Protein AF-A0A3M7KMF8-F1 (afdb_monomer)

Radius of gyration: 26.91 Å; Cα contacts (8 Å, |Δi|>4): 1068; chains: 1; bounding box: 52×33×82 Å

pLDDT: mean 89.06, std 11.91, range [43.44, 98.88]

Foldseek 3Di:
DAELALVCQLVQCDAPVVDADPDAQQNYQELHRNCQNNCNHAAAPQPYACQNHAYLASNCQLVQQYQRVVDANQYACQNHAEQASNCQLNQNHAAQPQNYACQNHADLHSNNANNAAYANNVEANQYEHNNYAEQALNQHNYQHAHHPCNYACQNHAYQDLNQQLYLYAAANLNYACLNYQEQALNCQNNANHQNVVDANLYQCQNNPHCQHLDRNQANYEHEQVNLLSNLLSHLVHLHAAAHEHEPHQYAHEDPSSVVSVCQQCDPPDDSRRNYHYHYNYHDPDHPDPPDQDCPDDPFWDWDDFQDEFKIKIAGPFFWAKKWKADPVRDTPDIDGDDDRDRMDMDTPNVPDFDKMWMWTDGPVGIHIDIGTYD

Nearest PDB structures (foldseek):
  3sd2-assembly1_A-2  TM=7.375E-01  e=8.855E-03  Bacteroides thetaiotaomicron
  7zv9-assembly3_F  TM=4.260E-01  e=1.583E-01  Homo sapiens
  3hrz-assembly1_A  TM=4.859E-01  e=2.662E-01  Naja kaouthia
  3hs0-assembly1_F  TM=4.729E-01  e=3.885E-01  Naja kaouthia
  3hs0-assembly2_A  TM=5.249E-01  e=7.183E-01  Naja kaouthia

Solvent-accessible surface area (backbone atoms only — not comparable to full-atom values): 17764 Å² total; per-residue (Å²): 84,56,73,46,54,41,74,36,46,63,34,39,80,45,36,69,91,80,48,83,69,91,61,72,30,74,60,20,38,34,38,32,24,24,33,16,34,8,33,52,24,34,57,52,62,48,85,45,51,32,65,55,20,32,31,40,28,24,22,30,22,36,8,31,49,24,36,36,53,82,46,77,69,72,51,47,32,61,50,21,34,32,38,29,26,21,30,20,40,8,33,48,26,36,60,56,61,46,82,43,43,40,50,51,22,32,34,33,37,27,21,35,19,41,7,48,52,22,26,37,57,80,39,59,46,64,38,52,24,73,44,23,33,33,36,33,22,23,41,15,38,15,52,35,61,49,49,49,64,54,43,41,33,62,55,22,32,32,36,31,23,23,32,21,48,8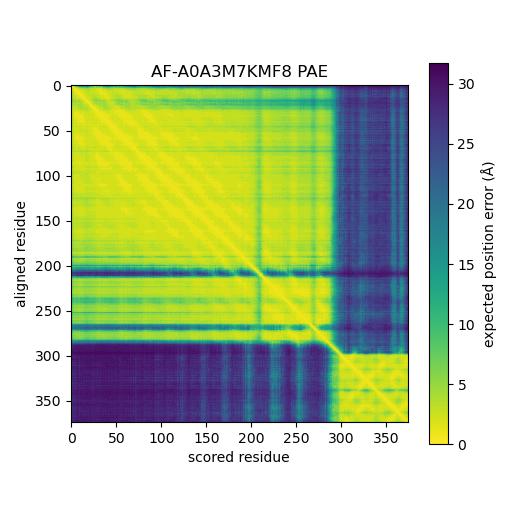,69,38,40,49,55,57,50,83,45,43,41,43,46,22,25,36,45,27,26,20,36,17,50,10,54,74,27,39,35,62,78,44,55,56,62,52,56,61,56,55,33,84,49,56,87,35,30,52,41,18,22,33,73,13,45,37,49,46,69,37,40,20,41,30,35,39,50,46,54,76,45,69,64,70,67,64,42,51,40,27,51,21,57,20,28,33,54,49,73,63,21,53,50,23,50,45,42,37,40,30,77,83,50,93,86,34,27,36,32,48,77,46,51,48,46,73,52,88,67,83,75,76,77,91,53,75,61,66,56,74,70,99,46,68,46,71,38,56,69,69,20,61,45,56,36,39,38,40,37,85,46,39,37,45,34,40,37,30,24,44,88,83,70,48,80,76,48,78,44,76,49,76,81,78,34,38,61,53,77,44,78,41,71,92,55,73,67,43,63,34,38,35,42,39,34,33,85,80,46,45,40,47,46,82,41,39,35,94

Mean predicted aligned error: 11.87 Å

Secondary structure (DSSP, 8-state):
----TTTTTT-TT-SGGG-------TT--B-TTTTTT-TT-----TT---TT--B-TTTTTT-TT-SGGGS------TT--B-TTTTTT-TT-----TT---TT--B-TTTTTT-TT-SGGGS------TT--B-TTTTTTS------TT---TT--B-TTTTTT-------TT---TT--B-TTTTTT-TT-SGGGS------TT-TT---BTTTTTT----HHHHHHHHHHHHTS-PPTT-EEE-TT--B-SHHHHHHHHHHH-SSSTT----EEESS-B-SS----------S-TT-EEESSSBSSEEEEE-SS-EEEEEEE-TTS-EEEEEE--SS-SEEEEE-TTSPSEEEEEEEEETTEEEEEEEEE-

Structure (mmCIF, N/CA/C/O backbone):
data_AF-A0A3M7KMF8-F1
#
_entry.id   AF-A0A3M7KMF8-F1
#
loop_
_atom_site.group_PDB
_atom_site.id
_atom_site.type_symbol
_atom_site.label_atom_id
_atom_site.label_alt_id
_atom_site.label_comp_id
_atom_site.label_asym_id
_atom_site.label_entity_id
_atom_site.label_seq_id
_atom_site.pdbx_PDB_ins_code
_atom_site.Cartn_x
_atom_site.Cartn_y
_atom_site.Cartn_z
_atom_site.occupancy
_atom_site.B_iso_or_equiv
_atom_site.auth_seq_id
_atom_site.auth_comp_id
_atom_site.auth_asym_id
_atom_site.auth_atom_id
_atom_site.pdbx_PDB_model_num
ATOM 1 N N . MET A 1 1 ? -15.998 7.333 32.143 1.00 59.69 1 MET A N 1
ATOM 2 C CA . MET A 1 1 ? -14.588 7.333 32.605 1.00 59.69 1 MET A CA 1
ATOM 3 C C . MET A 1 1 ? -13.781 8.161 31.621 1.00 59.69 1 MET A C 1
ATOM 5 O O . MET A 1 1 ? -14.019 8.006 30.434 1.00 59.69 1 MET A O 1
ATOM 9 N N . THR A 1 2 ? -12.919 9.073 32.075 1.00 67.94 2 THR A N 1
ATOM 10 C CA . THR A 1 2 ? -12.186 9.988 31.173 1.00 67.94 2 THR A CA 1
ATOM 11 C C . THR A 1 2 ? -10.822 9.456 30.737 1.00 67.94 2 THR A C 1
ATOM 13 O O . THR A 1 2 ? -10.328 9.846 29.683 1.00 67.94 2 THR A O 1
ATOM 16 N N . ASN A 1 3 ? -10.232 8.535 31.504 1.00 74.56 3 ASN A N 1
ATOM 17 C CA . ASN A 1 3 ? -8.946 7.924 31.192 1.00 74.56 3 ASN A CA 1
ATOM 18 C C . ASN A 1 3 ? -9.031 6.397 31.347 1.00 74.56 3 ASN A C 1
ATOM 20 O O . ASN A 1 3 ? -9.251 5.902 32.451 1.00 74.56 3 ASN A O 1
ATOM 24 N N . LEU A 1 4 ? -8.888 5.680 30.231 1.00 87.31 4 LEU A N 1
ATOM 25 C CA . LEU A 1 4 ? -8.821 4.215 30.156 1.00 87.31 4 LEU A CA 1
ATOM 26 C C . LEU A 1 4 ? -7.430 3.741 29.695 1.00 87.31 4 LEU A C 1
ATOM 28 O O . LEU A 1 4 ? -7.243 2.595 29.299 1.00 87.31 4 LEU A O 1
ATOM 32 N N . GLN A 1 5 ? -6.429 4.618 29.736 1.00 92.12 5 GLN A N 1
ATOM 33 C CA . GLN A 1 5 ? -5.083 4.309 29.280 1.00 92.12 5 GLN A CA 1
ATOM 34 C C . GLN A 1 5 ? -4.478 3.145 30.072 1.00 92.12 5 GLN A C 1
ATOM 36 O O . GLN A 1 5 ? -4.476 3.149 31.302 1.00 92.12 5 GLN A O 1
ATOM 41 N N . ALA A 1 6 ? -3.926 2.171 29.346 1.00 94.88 6 ALA A N 1
ATOM 42 C CA . ALA A 1 6 ? -3.164 1.041 29.877 1.00 94.88 6 ALA A CA 1
ATOM 43 C C . ALA A 1 6 ? -3.856 0.188 30.964 1.00 94.88 6 ALA A C 1
ATOM 45 O O . ALA A 1 6 ? -3.177 -0.593 31.628 1.00 94.88 6 ALA A O 1
ATOM 46 N N . MET A 1 7 ? -5.180 0.291 31.146 1.00 94.81 7 MET A N 1
ATOM 47 C CA . MET A 1 7 ? -5.888 -0.334 32.275 1.00 94.81 7 MET A CA 1
ATOM 48 C C . MET A 1 7 ? -5.710 -1.862 32.348 1.00 94.81 7 MET A C 1
ATOM 50 O O . MET A 1 7 ? -5.621 -2.401 33.448 1.00 94.81 7 MET A O 1
ATOM 54 N N . PHE A 1 8 ? -5.605 -2.547 31.204 1.00 96.00 8 PHE A N 1
ATOM 55 C CA . PHE A 1 8 ? -5.316 -3.986 31.117 1.00 96.00 8 PHE A CA 1
ATOM 56 C C . PHE A 1 8 ? -4.016 -4.285 30.370 1.00 96.00 8 PHE A C 1
ATOM 58 O O . PHE A 1 8 ? -3.832 -5.377 29.828 1.00 96.00 8 PHE A O 1
ATOM 65 N N . SER A 1 9 ? -3.096 -3.322 30.344 1.00 97.00 9 SER A N 1
ATOM 66 C CA . SER A 1 9 ? -1.794 -3.522 29.723 1.00 97.00 9 SER A CA 1
ATOM 67 C C . SER A 1 9 ? -1.055 -4.683 30.402 1.00 97.00 9 SER A C 1
ATOM 69 O O . SER A 1 9 ? -0.922 -4.724 31.622 1.00 97.00 9 SER A O 1
ATOM 71 N N . GLN A 1 10 ? -0.537 -5.605 29.596 1.00 97.75 10 GLN A N 1
ATOM 72 C CA . GLN A 1 10 ? 0.160 -6.841 29.954 1.00 97.75 10 GLN A CA 1
ATOM 73 C C . GLN A 1 10 ? -0.693 -7.867 30.719 1.00 97.75 10 GLN A C 1
ATOM 75 O O . GLN A 1 10 ? -0.166 -8.858 31.226 1.00 97.75 10 GLN A O 1
ATOM 80 N N . ALA A 1 11 ? -2.016 -7.686 30.779 1.00 97.31 11 ALA A N 1
ATOM 81 C CA . ALA A 1 11 ? -2.924 -8.655 31.380 1.00 97.31 11 ALA A CA 1
ATOM 82 C C . ALA A 1 11 ? -3.200 -9.814 30.401 1.00 97.31 11 ALA A C 1
ATOM 84 O O . ALA A 1 11 ? -4.286 -9.925 29.841 1.00 97.31 11 ALA A O 1
ATOM 85 N N . SER A 1 12 ? -2.210 -10.683 30.180 1.00 96.62 12 SER A N 1
ATOM 86 C CA . SER A 1 12 ? -2.220 -11.708 29.119 1.00 96.62 12 SER A CA 1
ATOM 87 C C . SER A 1 12 ? -3.432 -12.650 29.133 1.00 96.62 12 SER A C 1
ATOM 89 O O . SER A 1 12 ? -3.909 -13.053 28.078 1.00 96.62 12 SER A O 1
ATOM 91 N N . LEU A 1 13 ? -3.978 -12.962 30.312 1.00 96.44 13 LEU A N 1
ATOM 92 C CA . LEU A 1 13 ? -5.163 -13.818 30.472 1.00 96.44 13 LEU A CA 1
ATOM 93 C C . LEU A 1 13 ? -6.492 -13.044 30.486 1.00 96.44 13 LEU A C 1
ATOM 95 O O . LEU A 1 13 ? -7.554 -13.646 30.660 1.00 96.44 13 LEU A O 1
ATOM 99 N N . TYR A 1 14 ? -6.462 -11.716 30.367 1.00 96.31 14 TYR A N 1
ATOM 100 C CA . TYR A 1 14 ? -7.663 -10.900 30.468 1.00 96.31 14 TYR A CA 1
ATOM 101 C C . TYR A 1 14 ? -8.566 -11.089 29.246 1.00 96.31 14 TYR A C 1
ATOM 103 O O . TYR A 1 14 ? -8.189 -10.786 28.120 1.00 96.31 14 TYR A O 1
ATOM 111 N N . ASN A 1 15 ? -9.792 -11.548 29.493 1.00 94.19 15 ASN A N 1
ATOM 112 C CA . ASN A 1 15 ? -10.847 -11.666 28.484 1.00 94.19 15 ASN A CA 1
ATOM 113 C C . ASN A 1 15 ? -12.241 -11.430 29.099 1.00 94.19 15 ASN A C 1
ATOM 115 O O . ASN A 1 15 ? -13.221 -12.049 28.699 1.00 94.19 15 ASN A O 1
ATOM 119 N N . ASN A 1 16 ? -12.308 -10.626 30.170 1.00 92.88 16 ASN A N 1
ATOM 120 C CA . ASN A 1 16 ? -13.523 -10.342 30.950 1.00 92.88 16 ASN A CA 1
ATOM 121 C C . ASN A 1 16 ? -14.350 -11.589 31.359 1.00 92.88 16 ASN A C 1
ATOM 123 O O . ASN A 1 16 ? -15.576 -11.550 31.408 1.00 92.88 16 ASN A O 1
ATOM 127 N N . GLY A 1 17 ? -13.698 -12.736 31.594 1.00 88.94 17 GLY A N 1
ATOM 128 C CA . GLY A 1 17 ? -14.391 -13.998 31.899 1.00 88.94 17 GLY A CA 1
ATOM 129 C C . GLY A 1 17 ? -15.342 -14.484 30.792 1.00 88.94 17 GLY A C 1
ATOM 130 O O . GLY A 1 17 ? -16.285 -15.217 31.085 1.00 88.94 17 GLY A O 1
ATOM 131 N N . GLY A 1 18 ? -15.135 -14.043 29.546 1.00 85.62 18 GLY A N 1
ATOM 132 C CA . GLY A 1 18 ? -16.024 -14.307 28.413 1.00 85.62 18 GLY A CA 1
ATOM 133 C C . GLY A 1 18 ? -17.359 -13.559 28.470 1.00 85.62 18 GLY A C 1
ATOM 134 O O . GLY A 1 18 ? -18.275 -13.909 27.733 1.00 85.62 18 GLY A O 1
ATOM 135 N N . GLN A 1 19 ? -17.504 -12.586 29.375 1.00 88.06 19 GLN A N 1
ATOM 136 C CA . GLN A 1 19 ? -18.713 -11.777 29.504 1.00 88.06 19 GLN A CA 1
ATOM 137 C C . GLN A 1 19 ? -18.596 -10.469 28.704 1.00 88.06 19 GLN A C 1
ATOM 139 O O . GLN A 1 19 ? -17.498 -9.911 28.611 1.00 88.06 19 GLN A O 1
ATOM 144 N N . PRO A 1 20 ? -19.718 -9.904 28.217 1.00 86.38 20 PRO A N 1
ATOM 145 C CA . PRO A 1 20 ? -19.718 -8.619 27.520 1.00 86.38 20 PRO A CA 1
ATOM 146 C C . PRO A 1 20 ? -19.147 -7.461 28.353 1.00 86.38 20 PRO A C 1
ATOM 148 O O . PRO A 1 20 ? -19.370 -7.367 29.566 1.00 86.38 20 PRO A O 1
ATOM 151 N N . LEU A 1 21 ? -18.449 -6.536 27.690 1.00 90.38 21 LEU A N 1
ATOM 152 C CA . LEU A 1 21 ? -17.909 -5.314 28.294 1.00 90.38 21 LEU A CA 1
ATOM 153 C C . LEU A 1 21 ? -18.916 -4.157 28.231 1.00 90.38 21 LEU A C 1
ATOM 155 O O . LEU A 1 21 ? -18.845 -3.284 27.370 1.00 90.38 21 LEU A O 1
ATOM 159 N N . ASN A 1 22 ? -19.830 -4.112 29.199 1.00 86.69 22 ASN A N 1
ATOM 160 C CA . ASN A 1 22 ? -20.852 -3.062 29.295 1.00 86.69 22 ASN A CA 1
ATOM 161 C C . ASN A 1 22 ? -20.308 -1.785 29.957 1.00 86.69 22 ASN A C 1
ATOM 163 O O . ASN A 1 22 ? -20.604 -1.494 31.118 1.00 86.69 22 ASN A O 1
ATOM 167 N N . TRP A 1 23 ? -19.464 -1.040 29.245 1.00 90.31 23 TRP A N 1
ATOM 168 C CA . TRP A 1 23 ? -18.834 0.189 29.739 1.00 90.31 23 TRP A CA 1
ATOM 169 C C . TRP A 1 23 ? -19.411 1.442 29.081 1.00 90.31 23 TRP A C 1
ATOM 171 O O . TRP A 1 23 ? -19.703 1.458 27.891 1.00 90.31 23 TRP A O 1
ATOM 181 N N . THR A 1 24 ? -19.510 2.535 29.844 1.00 89.56 24 THR A N 1
ATOM 182 C CA . THR A 1 24 ? -19.828 3.864 29.298 1.00 89.56 24 THR A CA 1
ATOM 183 C C . THR A 1 24 ? -18.542 4.653 29.044 1.00 89.56 24 THR A C 1
ATOM 185 O O . THR A 1 24 ? -17.877 5.109 29.985 1.00 89.56 24 THR A O 1
ATOM 188 N N . THR A 1 25 ? -18.202 4.836 27.766 1.00 93.69 25 THR A N 1
ATOM 189 C CA . THR A 1 25 ? -16.950 5.469 27.305 1.00 93.69 25 THR A CA 1
ATOM 190 C C . THR A 1 25 ? -17.118 6.898 26.782 1.00 93.69 25 THR A C 1
ATOM 192 O O . THR A 1 25 ? -16.132 7.493 26.374 1.00 93.69 25 THR A O 1
ATOM 195 N N . THR A 1 26 ? -18.310 7.496 26.874 1.00 93.06 26 THR A N 1
ATOM 196 C CA . THR A 1 26 ? -18.643 8.824 26.303 1.00 93.06 26 THR A CA 1
ATOM 197 C C . THR A 1 26 ? -17.679 9.962 26.675 1.00 93.06 26 THR A C 1
ATOM 199 O O . THR A 1 26 ? -17.493 10.906 25.914 1.00 93.06 26 THR A O 1
ATOM 202 N N . GLY A 1 27 ? -17.052 9.893 27.854 1.00 92.19 27 GLY A N 1
ATOM 203 C CA . GLY A 1 27 ? -16.074 10.883 28.320 1.00 92.19 27 GLY A CA 1
ATOM 204 C C . GLY A 1 27 ? -14.607 10.534 28.050 1.00 92.19 27 GLY A C 1
ATOM 205 O O . GLY A 1 27 ? -13.736 11.291 28.474 1.00 92.19 27 GLY A O 1
ATOM 206 N N . ALA A 1 28 ? -14.312 9.385 27.442 1.00 95.12 28 ALA A N 1
ATOM 207 C CA . ALA A 1 28 ? -12.947 8.935 27.213 1.00 95.12 28 ALA A CA 1
ATOM 208 C C . ALA A 1 28 ? -12.310 9.704 26.052 1.00 95.12 28 ALA A C 1
ATOM 210 O O . ALA A 1 28 ? -12.896 9.830 24.981 1.00 95.12 28 ALA A O 1
ATOM 211 N N . THR A 1 29 ? -11.086 10.186 26.262 1.00 95.56 29 THR A N 1
ATOM 212 C CA . THR A 1 29 ? -10.306 10.882 25.225 1.00 95.56 29 THR A CA 1
ATOM 213 C C . THR A 1 29 ? -9.118 10.063 24.724 1.00 95.56 29 THR A C 1
ATOM 215 O O . THR A 1 29 ? -8.531 10.384 23.693 1.00 95.56 29 THR A O 1
ATOM 218 N N . SER A 1 30 ? -8.758 8.982 25.421 1.00 96.50 30 SER A N 1
ATOM 219 C CA . SER A 1 30 ? -7.619 8.128 25.082 1.00 96.50 30 SER A CA 1
ATOM 220 C C . SER A 1 30 ? -7.884 6.670 25.451 1.00 96.50 30 SER A C 1
ATOM 222 O O . SER A 1 30 ? -8.279 6.372 26.582 1.00 96.50 30 SER A O 1
ATOM 224 N N . PHE A 1 31 ? -7.597 5.775 24.504 1.00 97.50 31 PHE A N 1
ATOM 225 C CA . PHE A 1 31 ? -7.532 4.320 24.684 1.00 97.50 31 PHE A CA 1
ATOM 226 C C . PHE A 1 31 ? -6.104 3.781 24.552 1.00 97.50 31 PHE A C 1
ATOM 228 O O . PHE A 1 31 ? -5.903 2.579 24.364 1.00 97.50 31 PHE A O 1
ATOM 235 N N . ASN A 1 32 ? -5.098 4.657 24.660 1.00 97.75 32 ASN A N 1
ATOM 236 C CA . ASN A 1 32 ? -3.700 4.265 24.522 1.00 97.75 32 ASN A CA 1
ATOM 237 C C . ASN A 1 32 ? -3.375 3.038 25.394 1.00 97.75 32 ASN A C 1
ATOM 239 O O . ASN A 1 32 ? -3.618 3.038 26.601 1.00 97.75 32 ASN A O 1
ATOM 243 N N . LYS A 1 33 ? -2.824 1.990 24.773 1.00 98.38 33 LYS A N 1
ATOM 244 C CA . LYS A 1 33 ? -2.398 0.742 25.438 1.00 98.38 33 LYS A CA 1
ATOM 245 C C . LYS A 1 33 ? -3.465 -0.005 26.252 1.00 98.38 33 LYS A C 1
ATOM 247 O O . LYS A 1 33 ? -3.089 -0.890 27.016 1.00 98.38 33 LYS A O 1
ATOM 252 N N . LEU A 1 34 ? -4.758 0.313 26.128 1.00 97.81 34 LEU A N 1
ATOM 253 C CA . LEU A 1 34 ? -5.801 -0.219 27.019 1.00 97.81 34 LEU A CA 1
ATOM 254 C C . LEU A 1 34 ? -5.769 -1.756 27.151 1.00 97.81 34 LEU A C 1
ATOM 256 O O . LEU A 1 34 ? -5.849 -2.254 28.272 1.00 97.81 34 LEU A O 1
ATOM 260 N N . PHE A 1 35 ? -5.555 -2.482 26.051 1.00 98.38 35 PHE A N 1
ATOM 261 C CA . PHE A 1 35 ? -5.429 -3.946 26.002 1.00 98.38 35 PHE A CA 1
ATOM 262 C C . PHE A 1 35 ? -4.068 -4.415 25.466 1.00 98.38 35 PHE A C 1
ATOM 264 O O . PHE A 1 35 ? -3.935 -5.535 24.973 1.00 98.38 35 PHE A O 1
ATOM 271 N N . SER A 1 36 ? -3.036 -3.573 25.547 1.00 98.62 36 SER A N 1
ATOM 272 C CA . SER A 1 36 ? -1.701 -3.945 25.073 1.00 98.62 36 SER A CA 1
ATOM 273 C C . SER A 1 36 ? -1.204 -5.194 25.806 1.00 98.62 36 SER A C 1
ATOM 275 O O . SER A 1 36 ? -1.208 -5.221 27.024 1.00 98.62 36 SER A O 1
ATOM 277 N N . GLY A 1 37 ? -0.777 -6.238 25.104 1.00 98.44 37 GLY A N 1
ATOM 278 C CA . GLY A 1 37 ? -0.276 -7.488 25.677 1.00 98.44 37 GLY A CA 1
ATOM 279 C C . GLY A 1 37 ? -1.353 -8.375 26.309 1.00 98.44 37 GLY A C 1
ATOM 280 O O . GLY A 1 37 ? -1.013 -9.394 26.908 1.00 98.44 37 GLY A O 1
ATOM 281 N N . ALA A 1 38 ? -2.640 -8.028 26.190 1.00 98.19 38 ALA A N 1
ATOM 282 C CA . ALA A 1 38 ? -3.746 -8.877 26.623 1.00 98.19 38 ALA A CA 1
ATOM 283 C C . ALA A 1 38 ? -4.005 -9.977 25.576 1.00 98.19 38 ALA A C 1
ATOM 285 O O . ALA A 1 38 ? -4.965 -9.928 24.813 1.00 98.19 38 ALA A O 1
ATOM 286 N N . THR A 1 39 ? -3.103 -10.958 25.496 1.00 98.31 39 THR A N 1
ATOM 287 C CA . THR A 1 39 ? -3.061 -11.965 24.419 1.00 98.31 39 THR A CA 1
ATOM 288 C C . THR A 1 39 ? -4.340 -12.794 24.277 1.00 98.31 39 THR A C 1
ATOM 290 O O . THR A 1 39 ? -4.658 -13.208 23.163 1.00 98.31 39 THR A O 1
ATOM 293 N N . ALA A 1 40 ? -5.083 -13.017 25.368 1.00 98.00 40 ALA A N 1
ATOM 294 C CA . ALA A 1 40 ? -6.359 -13.737 25.380 1.00 98.00 40 ALA A CA 1
ATOM 295 C C . ALA A 1 40 ? -7.598 -12.860 25.105 1.00 98.00 40 ALA A C 1
ATOM 297 O O . ALA A 1 40 ? -8.709 -13.391 25.048 1.00 98.00 40 ALA A O 1
ATOM 298 N N . PHE A 1 41 ? -7.444 -11.539 24.976 1.00 98.31 41 PHE A N 1
ATOM 299 C CA . PHE A 1 41 ? -8.569 -10.618 24.838 1.00 98.31 41 PHE A CA 1
ATOM 300 C C . PHE A 1 41 ? -9.219 -10.718 23.452 1.00 98.31 41 PHE A C 1
ATOM 302 O O . PHE A 1 41 ? -8.566 -10.470 22.443 1.00 98.31 41 PHE A O 1
ATOM 309 N N . ASN A 1 42 ? -10.515 -11.036 23.404 1.00 97.50 42 ASN A N 1
ATOM 310 C CA . ASN A 1 42 ? -11.320 -11.048 22.179 1.00 97.50 42 ASN A CA 1
ATOM 311 C C . ASN A 1 42 ? -12.802 -10.739 22.467 1.00 97.50 42 ASN A C 1
ATOM 313 O O . ASN A 1 42 ? -13.695 -11.457 22.026 1.00 97.50 42 ASN A O 1
ATOM 317 N N . GLN A 1 43 ? -13.072 -9.732 23.298 1.00 96.75 43 GLN A N 1
ATOM 318 C CA . GLN A 1 43 ? -14.449 -9.323 23.590 1.00 96.75 43 GLN A CA 1
ATOM 319 C C . GLN A 1 43 ? -14.944 -8.282 22.584 1.00 96.75 43 GLN A C 1
ATOM 321 O O . GLN A 1 43 ? -14.151 -7.509 22.045 1.00 96.75 43 GLN A O 1
ATOM 326 N N . ASP A 1 44 ? -16.262 -8.246 22.396 1.00 96.62 44 ASP A N 1
ATOM 327 C CA . ASP A 1 44 ? -16.946 -7.200 21.639 1.00 96.62 44 ASP A CA 1
ATOM 328 C C . ASP A 1 44 ? -16.830 -5.842 22.356 1.00 96.62 44 ASP A C 1
ATOM 330 O O . ASP A 1 44 ? -17.197 -5.696 23.528 1.00 96.62 44 ASP A O 1
ATOM 334 N N . VAL A 1 45 ? -16.300 -4.855 21.636 1.00 96.56 45 VAL A N 1
ATOM 335 C CA . VAL A 1 45 ? -16.152 -3.451 22.043 1.00 96.56 45 VAL A CA 1
ATOM 336 C C . VAL A 1 45 ? -16.848 -2.491 21.067 1.00 96.56 45 VAL A C 1
ATOM 338 O O . VAL A 1 45 ? -16.628 -1.278 21.108 1.00 96.56 45 VAL A O 1
ATOM 341 N N . SER A 1 46 ? -17.719 -3.006 20.195 1.00 94.88 46 SER A N 1
ATOM 342 C CA . SER A 1 46 ? -18.457 -2.220 19.197 1.00 94.88 46 SER A CA 1
ATOM 343 C C . SER A 1 46 ? -19.419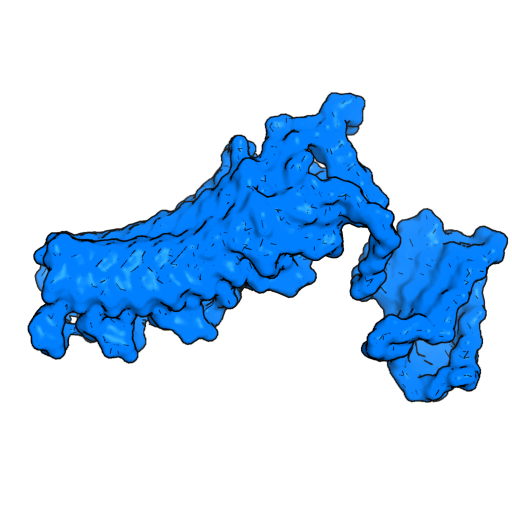 -1.201 19.819 1.00 94.88 46 SER A C 1
ATOM 345 O O . SER A 1 46 ? -19.696 -0.169 19.214 1.00 94.88 46 SER A O 1
ATOM 347 N N . SER A 1 47 ? -19.896 -1.444 21.046 1.00 93.88 47 SER A N 1
ATOM 348 C CA . SER A 1 47 ? -20.839 -0.563 21.750 1.00 93.88 47 SER A CA 1
ATOM 349 C C . SER A 1 47 ? -20.191 0.673 22.384 1.00 93.88 47 SER A C 1
ATOM 351 O O . SER A 1 47 ? -20.877 1.458 23.043 1.00 93.88 47 SER A O 1
ATOM 353 N N . TRP A 1 48 ? -18.870 0.814 22.289 1.00 95.69 48 TRP A N 1
ATOM 354 C CA . TRP A 1 48 ? -18.154 1.924 22.902 1.00 95.69 48 TRP A CA 1
ATOM 355 C C . TRP A 1 48 ? -18.324 3.197 22.079 1.00 95.69 48 TRP A C 1
ATOM 357 O O . TRP A 1 48 ? -18.111 3.215 20.871 1.00 95.69 48 TRP A O 1
ATOM 367 N N . ASP A 1 49 ? -18.655 4.289 22.761 1.00 95.44 49 ASP A N 1
ATOM 368 C CA . ASP A 1 49 ? -18.576 5.622 22.180 1.00 95.44 49 ASP A CA 1
ATOM 369 C C . ASP A 1 49 ? -17.105 6.041 22.070 1.00 95.44 49 ASP A C 1
ATOM 371 O O . ASP A 1 49 ? -16.404 6.151 23.085 1.00 95.44 49 ASP A O 1
ATOM 375 N N . THR A 1 50 ? -16.649 6.243 20.834 1.00 96.69 50 THR A N 1
ATOM 376 C CA . THR A 1 50 ? -15.286 6.654 20.486 1.00 96.69 50 THR A CA 1
ATOM 377 C C . THR A 1 50 ? -15.213 8.077 19.936 1.00 96.69 50 THR A C 1
ATOM 379 O O . THR A 1 50 ? -14.126 8.520 19.573 1.00 96.69 50 THR A O 1
ATOM 382 N N . SER A 1 51 ? -16.324 8.828 19.893 1.00 96.94 51 SER A N 1
ATOM 383 C CA . SER A 1 51 ? -16.393 10.110 19.172 1.00 96.94 51 SER A CA 1
ATOM 384 C C . SER A 1 51 ? -15.450 11.185 19.724 1.00 96.94 51 SER A C 1
ATOM 386 O O . SER A 1 51 ? -15.063 12.102 19.002 1.00 96.94 51 SER A O 1
ATOM 388 N N . ASN A 1 52 ? -15.086 11.082 21.005 1.00 96.25 52 ASN A N 1
ATOM 389 C CA . ASN A 1 52 ? -14.184 12.006 21.700 1.00 96.25 52 ASN A CA 1
ATOM 390 C C . ASN A 1 52 ? -12.751 11.469 21.834 1.00 96.25 52 ASN A C 1
ATOM 392 O O . ASN A 1 52 ? -11.883 12.162 22.371 1.00 96.25 52 ASN A O 1
ATOM 396 N N . VAL A 1 53 ? -12.492 10.239 21.382 1.00 97.69 53 VAL A N 1
ATOM 397 C CA . VAL A 1 53 ? -11.178 9.608 21.502 1.00 97.69 53 VAL A CA 1
ATOM 398 C C . VAL A 1 53 ? -10.251 10.193 20.447 1.00 97.69 53 VAL A C 1
ATOM 400 O O . VAL A 1 53 ? -10.535 10.138 19.256 1.00 97.69 53 VAL A O 1
ATOM 403 N N . THR A 1 54 ? -9.118 10.734 20.889 1.00 97.69 54 THR A N 1
ATOM 404 C CA . THR A 1 54 ? -8.097 11.307 20.003 1.00 97.69 54 THR A CA 1
ATOM 405 C C . THR A 1 54 ? -6.877 10.402 19.852 1.00 97.69 54 THR A C 1
ATOM 407 O O . THR A 1 54 ? -6.134 10.516 18.880 1.00 97.69 54 THR A O 1
ATOM 410 N N . ASN A 1 55 ? -6.669 9.466 20.782 1.00 98.19 55 ASN A N 1
ATOM 411 C CA . ASN A 1 55 ? -5.503 8.587 20.799 1.00 98.19 55 ASN A CA 1
ATOM 412 C C . ASN A 1 55 ? -5.901 7.116 21.001 1.00 98.19 55 ASN A C 1
ATOM 414 O O . ASN A 1 55 ? -6.362 6.736 22.080 1.00 98.19 55 ASN A O 1
ATOM 418 N N . MET A 1 56 ? -5.662 6.290 19.978 1.00 98.38 56 MET A N 1
ATOM 419 C CA . MET A 1 56 ? -5.862 4.833 19.996 1.00 98.38 56 MET A CA 1
ATOM 420 C C . MET A 1 56 ? -4.541 4.052 19.872 1.00 98.38 56 MET A C 1
ATOM 422 O O . MET A 1 56 ? -4.538 2.833 19.702 1.00 98.38 56 MET A O 1
ATOM 426 N N . SER A 1 57 ? -3.397 4.735 19.981 1.00 98.62 57 SER A N 1
ATOM 427 C CA . SER A 1 57 ? -2.087 4.109 19.789 1.00 98.62 57 SER A CA 1
ATOM 428 C C . SER A 1 57 ? -1.858 2.920 20.727 1.00 98.62 57 SER A C 1
ATOM 430 O O . SER A 1 57 ? -2.141 2.968 21.929 1.00 98.62 57 SER A O 1
ATOM 432 N N . SER A 1 58 ? -1.322 1.835 20.168 1.00 98.75 58 SER A N 1
ATOM 433 C CA . SER A 1 58 ? -1.016 0.585 20.875 1.00 98.75 58 SER A CA 1
ATOM 434 C C . SER A 1 58 ? -2.190 -0.066 21.624 1.00 98.75 58 SER A C 1
ATOM 436 O O . SER A 1 58 ? -1.940 -0.906 22.486 1.00 98.75 58 SER A O 1
ATOM 438 N N . MET A 1 59 ? -3.450 0.311 21.357 1.00 98.56 59 MET A N 1
ATOM 439 C CA . MET A 1 59 ? -4.615 -0.172 22.114 1.00 98.56 59 MET A CA 1
ATOM 440 C C . MET A 1 59 ? -4.674 -1.703 22.197 1.00 98.56 59 MET A C 1
ATOM 442 O O . MET A 1 59 ? -4.932 -2.225 23.279 1.00 98.56 59 MET A O 1
ATOM 446 N N . PHE A 1 60 ? -4.357 -2.396 21.102 1.00 98.81 60 PHE A N 1
ATOM 447 C CA . PHE A 1 60 ? -4.339 -3.855 20.973 1.00 98.81 60 PHE A CA 1
ATOM 448 C C . PHE A 1 60 ? -2.950 -4.399 20.618 1.00 98.81 60 PHE A C 1
ATOM 450 O O . PHE A 1 60 ? -2.835 -5.506 20.094 1.00 98.81 60 PHE A O 1
ATOM 457 N N . TRP A 1 61 ? -1.878 -3.652 20.908 1.00 98.75 61 TRP A N 1
ATOM 458 C CA . TRP A 1 61 ? -0.513 -4.117 20.644 1.00 98.75 61 TRP A CA 1
ATOM 459 C C . TRP A 1 61 ? -0.267 -5.462 21.341 1.00 98.75 61 TRP A C 1
ATOM 461 O O . TRP A 1 61 ? -0.298 -5.515 22.565 1.00 98.75 61 TRP A O 1
ATOM 471 N N . GLY A 1 62 ? -0.026 -6.537 20.590 1.00 98.69 62 GLY A N 1
ATOM 472 C CA . GLY A 1 62 ? 0.199 -7.889 21.102 1.00 98.69 62 GLY A CA 1
ATOM 473 C C . GLY A 1 62 ? -1.053 -8.604 21.625 1.00 98.69 62 GLY A C 1
ATOM 474 O O . GLY A 1 62 ? -0.925 -9.657 22.248 1.00 98.69 62 GLY A O 1
ATOM 475 N N . ALA A 1 63 ? -2.260 -8.074 21.402 1.00 98.50 63 ALA A N 1
ATOM 476 C CA . ALA A 1 63 ? -3.513 -8.759 21.727 1.00 98.50 63 ALA A CA 1
ATOM 477 C C . ALA A 1 63 ? -3.807 -9.838 20.668 1.00 98.50 63 ALA A C 1
ATOM 479 O O . ALA A 1 63 ? -4.665 -9.683 19.805 1.00 98.50 63 ALA A O 1
ATOM 480 N N . SER A 1 64 ? -3.037 -10.928 20.698 1.00 98.25 64 SER A N 1
ATOM 481 C CA . SER A 1 64 ? -2.964 -11.922 19.619 1.00 98.25 64 SER A CA 1
ATOM 482 C C . SER A 1 64 ? -4.294 -12.575 19.233 1.00 98.25 64 SER A C 1
ATOM 484 O O . SER A 1 64 ? -4.442 -12.974 18.084 1.00 98.25 64 SER A O 1
ATOM 486 N N . ALA A 1 65 ? -5.242 -12.707 20.167 1.00 98.25 65 ALA A N 1
ATOM 487 C CA . ALA A 1 65 ? -6.561 -13.288 19.906 1.00 98.25 65 ALA A CA 1
ATOM 488 C C . ALA A 1 65 ? -7.614 -12.262 19.449 1.00 98.25 65 ALA A C 1
ATOM 490 O O . ALA A 1 65 ? -8.732 -12.660 19.128 1.00 98.25 65 ALA A O 1
ATOM 491 N N . PHE A 1 66 ? -7.301 -10.963 19.462 1.00 98.56 66 PHE A N 1
ATOM 492 C CA . PHE A 1 66 ? -8.304 -9.923 19.274 1.00 98.56 66 PHE A CA 1
ATOM 493 C C . PHE A 1 66 ? -8.799 -9.857 17.826 1.00 98.56 66 PHE A C 1
ATOM 495 O O . PHE A 1 66 ? -8.042 -9.564 16.907 1.00 98.56 66 PHE A O 1
ATOM 502 N N . ASN A 1 67 ? -10.102 -10.053 17.658 1.00 98.25 67 ASN A N 1
ATOM 503 C CA . ASN A 1 67 ? -10.865 -9.848 16.432 1.00 98.25 67 ASN A CA 1
ATOM 504 C C . ASN A 1 67 ? -12.279 -9.319 16.765 1.00 98.25 67 ASN A C 1
ATOM 506 O O . ASN A 1 67 ? -13.263 -9.694 16.135 1.00 98.25 67 ASN A O 1
ATOM 510 N N . ASN A 1 68 ? -12.381 -8.493 17.815 1.00 97.31 68 ASN A N 1
ATOM 511 C CA . ASN A 1 68 ? -13.624 -7.894 18.318 1.00 97.31 68 ASN A CA 1
ATOM 512 C C . ASN A 1 68 ? -14.767 -8.891 18.620 1.00 97.31 68 ASN A C 1
ATOM 514 O O . ASN A 1 68 ? -15.935 -8.609 18.358 1.00 97.31 68 ASN A O 1
ATOM 518 N N . GLY A 1 69 ? -14.456 -10.086 19.131 1.00 95.62 69 GLY A N 1
ATOM 519 C CA . GLY A 1 69 ? -15.472 -11.118 19.382 1.00 95.62 69 GLY A CA 1
ATOM 520 C C . GLY A 1 69 ? -16.238 -11.526 18.118 1.00 95.62 69 GLY A C 1
ATOM 521 O O . GLY A 1 69 ? -17.415 -11.883 18.196 1.00 95.62 69 GLY A O 1
ATOM 522 N N . ASP A 1 70 ? -15.588 -11.392 16.958 1.00 94.31 70 ASP A N 1
ATOM 523 C CA . ASP A 1 70 ? -16.147 -11.612 15.625 1.00 94.31 70 ASP A CA 1
ATOM 524 C C . ASP A 1 70 ? -17.379 -10.737 15.312 1.00 94.31 70 ASP A C 1
ATOM 526 O O . ASP A 1 70 ? -18.188 -11.069 14.445 1.00 94.31 70 ASP A O 1
ATOM 530 N N . GLN A 1 71 ? -17.526 -9.604 16.011 1.00 95.75 71 GLN A N 1
ATOM 531 C CA . GLN A 1 71 ? -18.512 -8.565 15.712 1.00 95.75 71 GLN A CA 1
ATOM 532 C C . GLN A 1 71 ? -17.886 -7.436 14.877 1.00 95.75 71 GLN A C 1
ATOM 534 O O . GLN A 1 71 ? -16.710 -7.122 15.074 1.00 95.75 71 GLN A O 1
ATOM 539 N N . PRO A 1 72 ? -18.654 -6.752 14.007 1.00 96.69 72 PRO A N 1
ATOM 540 C CA . PRO A 1 72 ? -18.165 -5.585 13.274 1.00 96.69 72 PRO A CA 1
ATOM 541 C C . PRO A 1 72 ? -17.715 -4.439 14.191 1.00 96.69 72 PRO A C 1
ATOM 543 O O . PRO A 1 72 ? -18.389 -4.101 15.168 1.00 96.69 72 PRO A O 1
ATOM 546 N N . LEU A 1 73 ? -16.606 -3.786 13.841 1.00 95.69 73 LEU A N 1
ATOM 547 C CA . LEU A 1 73 ? -16.012 -2.706 14.631 1.00 95.69 73 LEU A CA 1
ATOM 548 C C . LEU A 1 73 ? -16.430 -1.315 14.113 1.00 95.69 73 LEU A C 1
ATOM 550 O O . LEU A 1 73 ? -15.662 -0.600 13.468 1.00 95.69 73 LEU A O 1
ATOM 554 N N . ASN A 1 74 ? -17.671 -0.924 14.418 1.00 91.31 74 ASN A N 1
ATOM 555 C CA . ASN A 1 74 ? -18.308 0.313 13.937 1.00 91.31 74 ASN A CA 1
ATOM 556 C C . ASN A 1 74 ? -17.989 1.543 14.805 1.00 91.31 74 ASN A C 1
ATOM 558 O O . ASN A 1 74 ? -18.878 2.152 15.403 1.00 91.31 74 ASN A O 1
ATOM 562 N N . TRP A 1 75 ? -16.716 1.908 14.902 1.00 97.31 75 TRP A N 1
ATOM 563 C CA . TRP A 1 75 ? -16.292 3.069 15.681 1.00 97.31 75 TRP A CA 1
ATOM 564 C C . TRP A 1 75 ? -16.368 4.381 14.902 1.00 97.31 75 TRP A C 1
ATOM 566 O O . TRP A 1 75 ? -16.134 4.434 13.697 1.00 97.31 75 TRP A O 1
ATOM 576 N N . ASN A 1 76 ? -16.639 5.471 15.624 1.00 97.81 76 ASN A N 1
ATOM 577 C CA . ASN A 1 76 ? -16.436 6.819 15.110 1.00 97.81 76 ASN A CA 1
ATOM 578 C C . ASN A 1 76 ? -14.996 7.259 15.405 1.00 97.81 76 ASN A C 1
ATOM 580 O O . ASN A 1 76 ? -14.665 7.586 16.546 1.00 97.81 76 ASN A O 1
ATOM 584 N N . THR A 1 77 ? -14.151 7.271 14.380 1.00 98.31 77 THR A N 1
ATOM 585 C CA . THR A 1 77 ? -12.726 7.609 14.492 1.00 98.31 77 THR A CA 1
ATOM 586 C C . THR A 1 77 ? -12.390 9.031 14.036 1.00 98.31 77 THR A C 1
ATOM 588 O O . THR A 1 77 ? -11.215 9.381 14.019 1.00 98.31 77 THR A O 1
ATOM 591 N N . SER A 1 78 ? -13.377 9.882 13.720 1.00 98.38 78 SER A N 1
ATOM 592 C CA . SER A 1 78 ? -13.139 11.203 13.100 1.00 98.38 78 SER A CA 1
ATOM 593 C C . SER A 1 78 ? -12.257 12.147 13.930 1.00 98.38 78 SER A C 1
ATOM 595 O O . SER A 1 78 ? -11.629 13.060 13.391 1.00 98.38 78 SER A O 1
ATOM 597 N N . SER A 1 79 ? -12.229 11.945 15.250 1.00 98.31 79 SER A N 1
ATOM 598 C CA . SER A 1 79 ? -11.432 12.728 16.204 1.00 98.31 79 SER A CA 1
ATOM 599 C C . SER A 1 79 ? -10.052 12.124 16.484 1.00 98.31 79 SER A C 1
ATOM 601 O O . SER A 1 79 ? -9.231 12.760 17.148 1.00 98.31 79 SER A O 1
ATOM 603 N N . VAL A 1 80 ? -9.786 10.899 16.018 1.00 98.69 80 VAL A N 1
ATOM 604 C CA . VAL A 1 80 ? -8.530 10.189 16.273 1.00 98.69 80 VAL A CA 1
ATOM 605 C C . VAL A 1 80 ? -7.422 10.820 15.441 1.00 98.69 80 VAL A C 1
ATOM 607 O O . VAL A 1 80 ? -7.555 10.989 14.235 1.00 98.69 80 VAL A O 1
ATOM 610 N N . THR A 1 81 ? -6.306 11.145 16.088 1.00 98.56 81 THR A N 1
ATOM 611 C CA . THR A 1 81 ? -5.114 11.689 15.424 1.00 98.56 81 THR A CA 1
ATOM 612 C C . THR A 1 81 ? -3.938 10.714 15.433 1.00 98.56 81 THR A C 1
ATOM 614 O O . THR A 1 81 ? -3.014 10.859 14.636 1.00 98.56 81 THR A O 1
ATOM 617 N N . ASN A 1 82 ? -3.963 9.694 16.301 1.00 98.69 82 ASN A N 1
ATOM 618 C CA . ASN A 1 82 ? -2.875 8.726 16.444 1.00 98.69 82 ASN A CA 1
ATOM 619 C C . ASN A 1 82 ? -3.392 7.281 16.560 1.00 98.69 82 ASN A C 1
ATOM 621 O O . ASN A 1 82 ? -4.051 6.933 17.548 1.00 98.69 82 ASN A O 1
ATOM 625 N N . MET A 1 83 ? -3.030 6.446 15.579 1.00 98.75 83 MET A N 1
ATOM 626 C CA . MET A 1 83 ? -3.315 5.004 15.519 1.00 98.75 83 MET A CA 1
ATOM 627 C C . MET A 1 83 ? -2.033 4.145 15.512 1.00 98.75 83 MET A C 1
ATOM 629 O O . MET A 1 83 ? -2.080 2.939 15.262 1.00 98.75 83 MET A O 1
ATOM 633 N N . GLY A 1 84 ? -0.876 4.734 15.832 1.00 98.69 84 GLY A N 1
ATOM 634 C CA . GLY A 1 84 ? 0.411 4.044 15.788 1.00 98.69 84 GLY A CA 1
ATOM 635 C C . GLY A 1 84 ? 0.439 2.785 16.664 1.00 98.69 84 GLY A C 1
ATOM 636 O O . GLY A 1 84 ? 0.049 2.805 17.836 1.00 98.69 84 GLY A O 1
ATOM 637 N N . ASN A 1 85 ? 0.942 1.684 16.112 1.00 98.75 85 ASN A N 1
ATOM 638 C CA . ASN A 1 85 ? 1.058 0.362 16.732 1.00 98.75 85 ASN A CA 1
ATOM 639 C C . ASN A 1 85 ? -0.271 -0.242 17.222 1.00 98.75 85 ASN A C 1
ATOM 641 O O . ASN A 1 85 ? -0.239 -1.163 18.038 1.00 98.75 85 ASN A O 1
ATOM 645 N N . MET A 1 86 ? -1.434 0.292 16.825 1.00 98.81 86 MET A N 1
ATOM 646 C CA . MET A 1 86 ? -2.728 -0.078 17.416 1.00 98.81 86 MET A CA 1
ATOM 647 C C . MET A 1 86 ? -2.981 -1.588 17.409 1.00 98.81 86 MET A C 1
ATOM 649 O O . MET A 1 86 ? -3.436 -2.105 18.425 1.00 98.81 86 MET A O 1
ATOM 653 N N . PHE A 1 87 ? -2.608 -2.272 16.328 1.00 98.88 87 PHE A N 1
ATOM 654 C CA . PHE A 1 87 ? -2.719 -3.717 16.130 1.00 98.88 87 PHE A CA 1
ATOM 655 C C . PHE A 1 87 ? -1.353 -4.373 15.878 1.00 98.88 87 PHE A C 1
ATOM 657 O O . PHE A 1 87 ? -1.274 -5.449 15.296 1.00 98.88 87 PHE A O 1
ATOM 664 N N . TRP A 1 88 ? -0.242 -3.767 16.305 1.00 98.81 88 TRP A N 1
ATOM 665 C CA . TRP A 1 88 ? 1.068 -4.405 16.141 1.00 98.81 88 TRP A CA 1
ATOM 666 C C . TRP A 1 88 ? 1.062 -5.779 16.844 1.00 98.81 88 TRP A C 1
ATOM 668 O O . TRP A 1 88 ? 0.669 -5.872 18.004 1.00 98.81 88 TRP A O 1
ATOM 678 N N . LEU A 1 89 ? 1.443 -6.861 16.159 1.00 98.81 89 LEU A N 1
ATOM 679 C CA . LEU A 1 89 ? 1.413 -8.250 16.656 1.00 98.81 89 LEU A CA 1
ATOM 680 C C . LEU A 1 89 ? 0.027 -8.767 17.115 1.00 98.81 89 LEU A C 1
ATOM 682 O O . LEU A 1 89 ? -0.048 -9.738 17.875 1.00 98.81 89 LEU A O 1
ATOM 686 N N . ALA A 1 90 ? -1.080 -8.167 16.668 1.00 98.62 90 ALA A N 1
ATOM 687 C CA . ALA A 1 90 ? -2.433 -8.676 16.909 1.00 98.62 90 ALA A CA 1
ATOM 688 C C . ALA A 1 90 ? -2.787 -9.778 15.889 1.00 98.62 90 ALA A C 1
ATOM 690 O O . ALA A 1 90 ? -3.608 -9.592 14.998 1.00 98.62 90 ALA A O 1
ATOM 691 N N . GLY A 1 91 ? -2.127 -10.938 15.999 1.00 98.38 91 GLY A N 1
ATOM 692 C CA . GLY A 1 91 ? -2.120 -11.986 14.964 1.00 98.38 91 GLY A CA 1
ATOM 693 C C . GLY A 1 91 ? -3.487 -12.443 14.428 1.00 98.38 91 GLY A C 1
ATOM 694 O O . GLY A 1 91 ? -3.575 -12.792 13.255 1.00 98.38 91 GLY A O 1
ATOM 695 N N . GLY A 1 92 ? -4.542 -12.430 15.250 1.00 98.00 92 GLY A N 1
ATOM 696 C CA . GLY A 1 92 ? -5.905 -12.811 14.861 1.00 98.00 92 GLY A CA 1
ATOM 697 C C . GLY A 1 92 ? -6.770 -11.694 14.263 1.00 98.00 92 GLY A C 1
ATOM 698 O O . GLY A 1 92 ? -7.887 -11.977 13.838 1.00 98.00 92 GLY A O 1
ATOM 699 N N . PHE A 1 93 ? -6.296 -10.446 14.228 1.00 98.81 93 PHE A N 1
ATOM 700 C CA . PHE A 1 93 ? -7.100 -9.305 13.795 1.00 98.81 93 PHE A CA 1
ATOM 701 C C . PHE A 1 93 ? -7.293 -9.287 12.271 1.00 98.81 93 PHE A C 1
ATOM 703 O O . PHE A 1 93 ? -6.319 -9.228 11.520 1.00 98.81 93 PHE A O 1
ATOM 710 N N . ASN A 1 94 ? -8.547 -9.299 11.805 1.00 98.69 94 ASN A N 1
ATOM 711 C CA . ASN A 1 94 ? -8.890 -9.202 10.381 1.00 98.69 94 ASN A CA 1
ATOM 712 C C . ASN A 1 94 ? -10.283 -8.578 10.148 1.00 98.69 94 ASN A C 1
ATOM 714 O O . ASN A 1 94 ? -11.081 -9.089 9.362 1.00 98.69 94 ASN A O 1
ATOM 718 N N . GLN A 1 95 ? -10.604 -7.504 10.869 1.00 98.00 95 GLN A N 1
ATOM 719 C CA . GLN A 1 95 ? -11.861 -6.778 10.669 1.00 98.00 95 GLN A CA 1
ATOM 720 C C . GLN A 1 95 ? -11.828 -5.930 9.389 1.00 98.00 95 GLN A C 1
ATOM 722 O O . GLN A 1 95 ? -10.759 -5.537 8.921 1.00 98.00 95 GLN A O 1
ATOM 727 N N . ASP A 1 96 ? -13.015 -5.659 8.843 1.00 97.69 96 ASP A N 1
ATOM 728 C CA . ASP A 1 96 ? -13.216 -4.603 7.851 1.00 97.69 96 ASP A CA 1
ATOM 729 C C . ASP A 1 96 ? -13.228 -3.247 8.569 1.00 97.69 96 ASP A C 1
ATOM 731 O O . ASP A 1 96 ? -14.132 -2.950 9.355 1.00 97.69 96 ASP A O 1
ATOM 735 N N . ASN A 1 97 ? -12.209 -2.433 8.302 1.00 97.19 97 ASN A N 1
ATOM 736 C CA . ASN A 1 97 ? -12.032 -1.118 8.909 1.00 97.19 97 ASN A CA 1
ATOM 737 C C . ASN A 1 97 ? -12.394 0.023 7.941 1.00 97.19 97 ASN A C 1
ATOM 739 O O . ASN A 1 97 ? -12.123 1.193 8.223 1.00 97.19 97 ASN A O 1
ATOM 743 N N . SER A 1 98 ? -12.993 -0.281 6.791 1.00 96.50 98 SER A N 1
ATOM 744 C CA . SER A 1 98 ? -13.191 0.677 5.693 1.00 96.50 98 SER A CA 1
ATOM 745 C C . SER A 1 98 ? -14.166 1.804 6.040 1.00 96.50 98 SER A C 1
ATOM 747 O O . SER A 1 98 ? -14.132 2.865 5.423 1.00 96.50 98 SER A O 1
ATOM 749 N N . SER A 1 99 ? -15.016 1.611 7.054 1.00 96.25 99 SER A N 1
ATOM 750 C CA . SER A 1 99 ? -15.964 2.624 7.533 1.00 96.25 99 SER A CA 1
ATOM 751 C C . SER A 1 99 ? -15.339 3.692 8.437 1.00 96.25 99 SER A C 1
ATOM 753 O O . SER A 1 99 ? -16.025 4.637 8.831 1.00 96.25 99 SER A O 1
ATOM 755 N N . TRP A 1 100 ? -14.074 3.538 8.830 1.00 98.19 100 TRP A N 1
ATOM 756 C CA . TRP A 1 100 ? -13.404 4.468 9.735 1.00 98.19 100 TRP A CA 1
ATOM 757 C C . TRP A 1 100 ? -13.063 5.776 9.018 1.00 98.19 100 TRP A C 1
ATOM 759 O O . TRP A 1 100 ? -12.428 5.778 7.966 1.00 98.19 100 TRP A O 1
ATOM 769 N N . ASN A 1 101 ? -13.437 6.910 9.617 1.00 98.38 101 ASN A N 1
ATOM 770 C CA . ASN A 1 101 ? -12.921 8.207 9.187 1.00 98.38 101 ASN A CA 1
ATOM 771 C C . ASN A 1 101 ? -11.526 8.398 9.790 1.00 98.38 101 ASN A C 1
ATOM 773 O O . ASN A 1 101 ? -11.397 8.532 11.009 1.00 98.38 101 ASN A O 1
ATOM 777 N N . VAL A 1 102 ? -10.502 8.421 8.941 1.00 98.62 102 VAL A N 1
ATOM 778 C CA . VAL A 1 102 ? -9.106 8.602 9.355 1.00 98.62 102 VAL A CA 1
ATOM 779 C C . VAL A 1 102 ? -8.501 9.917 8.855 1.00 98.62 102 VAL A C 1
ATOM 781 O O . VAL A 1 102 ? -7.285 10.086 8.898 1.00 98.62 102 VAL A O 1
ATOM 784 N N . ASP A 1 103 ? -9.334 10.878 8.439 1.00 98.62 103 ASP A N 1
ATOM 785 C CA . ASP A 1 103 ? -8.872 12.132 7.827 1.00 98.62 103 ASP A CA 1
ATOM 786 C C . ASP A 1 103 ? -7.974 12.953 8.766 1.00 98.62 103 ASP A C 1
ATOM 788 O O . ASP A 1 103 ? -7.071 13.654 8.314 1.00 98.62 103 ASP A O 1
ATOM 792 N N . SER A 1 104 ? -8.211 12.846 10.078 1.00 98.62 104 SER A N 1
ATOM 793 C CA . SER A 1 104 ? -7.453 13.531 11.132 1.00 98.62 104 SER A CA 1
ATOM 794 C C . SER A 1 104 ? -6.207 12.765 11.599 1.00 98.62 104 SER A C 1
ATOM 796 O O . SER A 1 104 ? -5.428 13.297 12.396 1.00 98.62 104 SER A O 1
ATOM 798 N N . VAL A 1 105 ? -6.016 11.514 11.161 1.00 98.88 105 VAL A N 1
ATOM 799 C CA . VAL A 1 105 ? -4.930 10.649 11.639 1.00 98.88 105 VAL A CA 1
ATOM 800 C C . VAL A 1 105 ? -3.628 11.037 10.953 1.00 98.88 105 VAL A C 1
ATOM 802 O O . VAL A 1 105 ? -3.499 10.962 9.735 1.00 98.88 105 VAL A O 1
ATOM 805 N N . THR A 1 106 ? -2.633 11.418 11.752 1.00 98.44 106 THR A N 1
ATOM 806 C CA . THR A 1 106 ? -1.310 11.801 11.244 1.00 98.44 106 THR A CA 1
ATOM 807 C C . THR A 1 106 ? -0.304 10.653 11.292 1.00 98.44 106 THR A C 1
ATOM 809 O O . THR A 1 106 ? 0.660 10.650 10.529 1.00 98.44 106 THR A O 1
ATOM 812 N N . ASN A 1 107 ? -0.524 9.666 12.168 1.00 98.31 107 ASN A N 1
ATOM 813 C CA . ASN A 1 107 ? 0.436 8.606 12.469 1.00 98.31 107 ASN A CA 1
ATOM 814 C C . ASN A 1 107 ? -0.193 7.200 12.384 1.00 98.31 107 ASN A C 1
ATOM 816 O O . ASN A 1 107 ? -1.014 6.835 13.235 1.00 98.31 107 ASN A O 1
ATOM 820 N N . PHE A 1 108 ? 0.273 6.415 11.403 1.00 98.75 108 PHE A N 1
ATOM 821 C CA . PHE A 1 108 ? -0.051 4.997 11.181 1.00 98.75 108 PHE A CA 1
ATOM 822 C C . PHE A 1 108 ? 1.144 4.055 11.424 1.00 98.75 108 PHE A C 1
ATOM 824 O O . PHE A 1 108 ? 1.096 2.877 11.063 1.00 98.75 108 PHE A O 1
ATOM 831 N N . TYR A 1 109 ? 2.212 4.558 12.051 1.00 98.69 109 TYR A N 1
ATOM 832 C CA . TYR A 1 109 ? 3.451 3.834 12.338 1.00 98.69 109 TYR A CA 1
ATOM 833 C C . TYR A 1 109 ? 3.166 2.447 12.928 1.00 98.69 109 TYR A C 1
ATOM 835 O O . TYR A 1 109 ? 2.550 2.339 13.990 1.00 98.69 109 TYR A O 1
ATOM 843 N N . LEU A 1 110 ? 3.602 1.389 12.239 1.00 98.75 110 LEU A N 1
ATOM 844 C CA . LEU A 1 110 ? 3.439 -0.020 12.620 1.00 98.75 110 LEU A CA 1
ATOM 845 C C . LEU A 1 110 ? 1.999 -0.477 12.925 1.00 98.75 110 LEU A C 1
ATOM 847 O O . LEU A 1 110 ? 1.809 -1.447 13.663 1.00 98.75 110 LEU A O 1
ATOM 851 N N . MET A 1 111 ? 0.967 0.216 12.424 1.00 98.81 111 MET A N 1
ATOM 852 C CA . MET A 1 111 ? -0.420 -0.001 12.861 1.00 98.81 111 MET A CA 1
ATOM 853 C C . MET A 1 111 ? -0.853 -1.471 12.809 1.00 98.81 111 MET A C 1
ATOM 855 O O . MET A 1 111 ? -1.415 -1.939 13.797 1.00 98.81 111 MET A O 1
ATOM 859 N N . PHE A 1 112 ? -0.562 -2.191 11.720 1.00 98.88 112 PHE A N 1
ATOM 860 C CA . PHE A 1 112 ? -0.932 -3.600 11.532 1.00 98.88 112 PHE A CA 1
ATOM 861 C C . PHE A 1 112 ? 0.266 -4.547 11.476 1.00 98.88 112 PHE A C 1
ATOM 863 O O . PHE A 1 112 ? 0.090 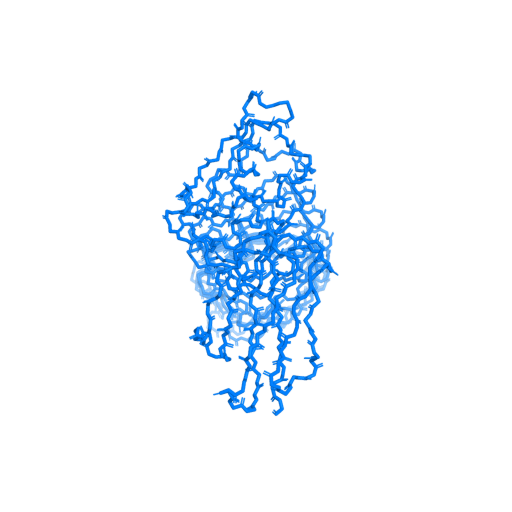-5.724 11.170 1.00 98.88 112 PHE A O 1
ATOM 870 N N . THR A 1 113 ? 1.482 -4.085 11.778 1.00 98.88 113 THR A N 1
ATOM 871 C CA . THR A 1 113 ? 2.689 -4.905 11.622 1.00 98.88 113 THR A CA 1
ATOM 872 C C . THR A 1 113 ? 2.543 -6.253 12.332 1.00 98.88 113 THR A C 1
ATOM 874 O O . THR A 1 113 ? 2.131 -6.315 13.488 1.00 98.88 113 THR A O 1
ATOM 877 N N . GLY A 1 114 ? 2.864 -7.358 11.664 1.00 98.75 114 GLY A N 1
ATOM 878 C CA . GLY A 1 114 ? 2.785 -8.700 12.244 1.00 98.75 114 GLY A CA 1
ATOM 879 C C . GLY A 1 114 ? 1.380 -9.154 12.670 1.00 98.75 114 GLY A C 1
ATOM 880 O O . GLY A 1 114 ? 1.262 -10.180 13.341 1.00 98.75 114 GLY A O 1
ATOM 881 N N . SER A 1 115 ? 0.314 -8.430 12.307 1.00 98.50 115 SER A N 1
ATOM 882 C CA . SER A 1 115 ? -1.053 -8.962 12.329 1.00 98.50 115 SER A CA 1
ATOM 883 C C . SER A 1 115 ? -1.209 -9.931 11.166 1.00 98.50 115 SER A C 1
ATOM 885 O O . SER A 1 115 ? -1.679 -9.575 10.088 1.00 98.50 115 SER A O 1
ATOM 887 N N . THR A 1 116 ? -0.748 -11.164 11.356 1.00 98.56 116 THR A N 1
ATOM 888 C CA . THR A 1 116 ? -0.574 -12.135 10.269 1.00 98.56 116 THR A CA 1
ATOM 889 C C . THR A 1 116 ? -1.870 -12.497 9.540 1.00 98.56 116 THR A C 1
ATOM 891 O O . THR A 1 116 ? -1.806 -12.857 8.370 1.00 98.56 116 THR A O 1
ATOM 894 N N . ALA A 1 117 ? -3.036 -12.385 10.185 1.00 98.62 117 ALA A N 1
ATOM 895 C CA . ALA A 1 117 ? -4.337 -12.597 9.546 1.00 98.62 117 ALA A CA 1
ATOM 896 C C . ALA A 1 117 ? -4.898 -11.357 8.824 1.00 98.62 117 ALA A C 1
ATOM 898 O O . ALA A 1 117 ? -5.888 -11.483 8.102 1.00 98.62 117 ALA A O 1
ATOM 899 N N . PHE A 1 118 ? -4.314 -10.172 9.021 1.00 98.81 118 PHE A N 1
ATOM 900 C CA . PHE A 1 118 ? -4.916 -8.922 8.572 1.00 98.81 118 PHE A CA 1
ATOM 901 C C . PHE A 1 118 ? -4.899 -8.799 7.046 1.00 98.81 118 PHE A C 1
ATOM 903 O O . PHE A 1 118 ? -3.843 -8.756 6.419 1.00 98.81 118 PHE A O 1
ATOM 910 N N . ASN A 1 119 ? -6.095 -8.715 6.471 1.00 98.31 119 ASN A N 1
ATOM 911 C CA . ASN A 1 119 ? -6.378 -8.459 5.064 1.00 98.31 119 ASN A CA 1
ATOM 912 C C . ASN A 1 119 ? -7.672 -7.629 4.927 1.00 98.31 119 ASN A C 1
ATOM 914 O O . ASN A 1 119 ? -8.467 -7.856 4.017 1.00 98.31 119 ASN A O 1
ATOM 918 N N . ASN A 1 120 ? -7.916 -6.730 5.893 1.00 98.19 120 ASN A N 1
ATOM 919 C CA . ASN A 1 120 ? -9.096 -5.859 5.996 1.00 98.19 120 ASN A CA 1
ATOM 920 C C . ASN A 1 120 ? -10.445 -6.582 5.789 1.00 98.19 120 ASN A C 1
ATOM 922 O O . ASN A 1 120 ? -11.291 -6.140 5.016 1.00 98.19 120 ASN A O 1
ATOM 926 N N . GLY A 1 121 ? -10.624 -7.767 6.382 1.00 96.69 121 GLY A N 1
ATOM 927 C CA . GLY A 1 121 ? -11.854 -8.553 6.208 1.00 96.69 121 GLY A CA 1
ATOM 928 C C . GLY A 1 121 ? -12.119 -9.004 4.761 1.00 96.69 121 GLY A C 1
ATOM 929 O O . GLY A 1 121 ? -13.235 -9.403 4.431 1.00 96.69 121 GLY A O 1
ATOM 930 N N . GLY A 1 122 ? -11.111 -8.937 3.885 1.00 94.31 122 GLY A N 1
ATOM 931 C CA . GLY A 1 122 ? -11.235 -9.203 2.453 1.00 94.31 122 GLY A CA 1
ATOM 932 C C . GLY A 1 122 ? -11.917 -8.085 1.658 1.00 94.31 122 GLY A C 1
ATOM 933 O O . GLY A 1 122 ? -12.407 -8.361 0.565 1.00 94.31 122 GLY A O 1
ATOM 934 N N . GLN A 1 123 ? -12.000 -6.870 2.209 1.00 95.19 123 GLN A N 1
ATOM 935 C CA . GLN A 1 123 ? -12.590 -5.700 1.555 1.00 95.19 123 GLN A CA 1
ATOM 936 C C . GLN A 1 123 ? -11.519 -4.667 1.167 1.00 95.19 123 GLN A C 1
ATOM 938 O O . GLN A 1 123 ? -10.525 -4.533 1.888 1.00 95.19 123 GLN A O 1
ATOM 943 N 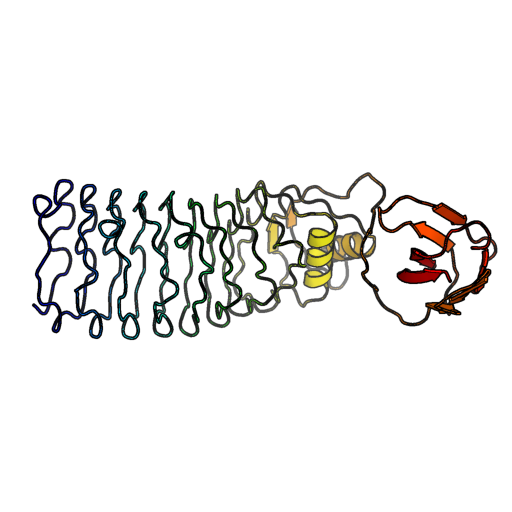N . PRO A 1 124 ? -11.728 -3.878 0.095 1.00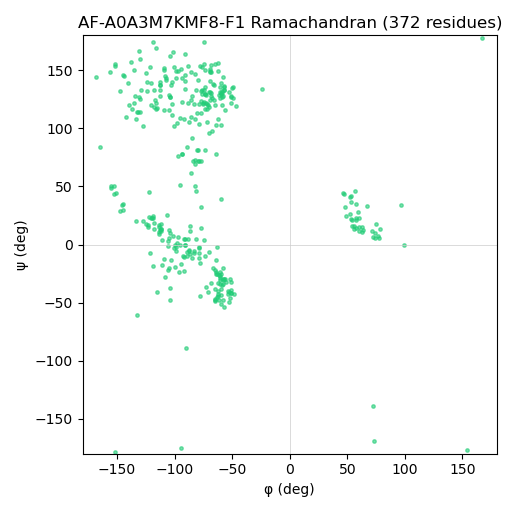 95.62 124 PRO A N 1
ATOM 944 C CA . PRO A 1 124 ? -10.932 -2.683 -0.194 1.00 95.62 124 PRO A CA 1
ATOM 945 C C . PRO A 1 124 ? -10.809 -1.774 1.026 1.00 95.62 124 PRO A C 1
ATOM 947 O O . PRO A 1 124 ? -11.806 -1.511 1.688 1.00 95.62 124 PRO A O 1
ATOM 950 N N . LEU A 1 125 ? -9.616 -1.256 1.308 1.00 97.12 125 LEU A N 1
ATOM 951 C CA . LEU A 1 125 ? -9.400 -0.322 2.410 1.00 97.12 125 LEU A CA 1
ATOM 952 C C . LEU A 1 125 ? -9.504 1.111 1.876 1.00 97.12 125 LEU A C 1
ATOM 954 O O . LEU A 1 125 ? -8.506 1.784 1.635 1.00 97.12 125 LEU A O 1
ATOM 958 N N . SER A 1 126 ? -10.736 1.573 1.663 1.00 93.25 126 SER A N 1
ATOM 959 C CA . SER A 1 126 ? -11.031 2.834 0.962 1.00 93.25 126 SER A CA 1
ATOM 960 C C . SER A 1 126 ? -10.934 4.089 1.843 1.00 93.25 126 SER A C 1
ATOM 962 O O . SER A 1 126 ? -11.852 4.910 1.888 1.00 93.25 126 SER A O 1
ATOM 964 N N . TRP A 1 127 ? -9.834 4.247 2.577 1.00 97.88 127 TRP A N 1
ATOM 965 C CA . TRP A 1 127 ? -9.599 5.436 3.399 1.00 97.88 127 TRP A CA 1
ATOM 966 C C . TRP A 1 127 ? -9.143 6.646 2.581 1.00 97.88 127 TRP A C 1
ATOM 968 O O . TRP A 1 127 ? -8.488 6.515 1.548 1.00 97.88 127 TRP A O 1
ATOM 978 N N . SER A 1 128 ? -9.439 7.831 3.115 1.00 96.69 128 SER A N 1
ATOM 979 C CA . SER A 1 128 ? -8.827 9.110 2.756 1.00 96.69 128 SER A CA 1
ATOM 980 C C . SER A 1 128 ? -7.833 9.483 3.863 1.00 96.69 128 SER A C 1
ATOM 982 O O . SER A 1 128 ? -8.183 9.461 5.041 1.00 96.69 128 SER A O 1
ATOM 984 N N . THR A 1 129 ? -6.580 9.782 3.507 1.00 98.25 129 THR A N 1
ATOM 985 C CA . THR A 1 129 ? -5.472 9.991 4.469 1.00 98.25 129 THR A CA 1
ATOM 986 C C . THR A 1 129 ? -4.791 11.369 4.353 1.00 98.25 129 THR A C 1
ATOM 988 O O . THR A 1 129 ? -3.565 11.444 4.362 1.00 98.25 129 THR A O 1
ATOM 991 N N . PRO A 1 130 ? -5.531 12.491 4.236 1.00 98.25 130 PRO A N 1
ATOM 992 C CA . PRO A 1 130 ? -4.972 13.804 3.907 1.00 98.25 130 PRO A CA 1
ATOM 993 C C . PRO A 1 130 ? -4.031 14.377 4.970 1.00 98.25 130 PRO A C 1
ATOM 995 O O . PRO A 1 130 ? -3.237 15.250 4.641 1.00 98.25 130 PRO A O 1
ATOM 998 N N . ALA A 1 131 ? -4.118 13.930 6.227 1.00 98.56 131 ALA A N 1
ATOM 999 C CA . ALA A 1 131 ? -3.242 14.384 7.308 1.00 98.56 131 ALA A CA 1
ATOM 1000 C C . ALA A 1 131 ? -2.072 13.427 7.600 1.00 98.56 131 ALA A C 1
ATOM 1002 O O . ALA A 1 131 ? -1.230 13.746 8.443 1.00 98.56 131 ALA A O 1
ATOM 1003 N N . ALA A 1 132 ? -2.016 12.261 6.947 1.00 98.56 132 ALA A N 1
ATOM 1004 C CA . ALA A 1 132 ? -1.023 11.236 7.237 1.00 98.56 132 ALA A CA 1
ATOM 1005 C C . ALA A 1 132 ? 0.382 11.692 6.829 1.00 98.56 132 ALA A C 1
ATOM 1007 O O . ALA A 1 132 ? 0.598 12.122 5.697 1.00 98.56 132 ALA A O 1
ATOM 1008 N N . THR A 1 133 ? 1.347 11.555 7.739 1.00 96.94 133 THR A N 1
ATOM 1009 C CA . THR A 1 133 ? 2.756 11.886 7.470 1.00 96.94 133 THR A CA 1
ATOM 1010 C C . THR A 1 133 ? 3.700 10.689 7.604 1.00 96.94 133 THR A C 1
ATOM 1012 O O . THR A 1 133 ? 4.799 10.727 7.045 1.00 96.94 133 THR A O 1
ATOM 1015 N N . ASP A 1 134 ? 3.280 9.619 8.291 1.00 97.00 134 ASP A N 1
ATOM 1016 C CA . ASP A 1 134 ? 4.081 8.416 8.556 1.00 97.00 134 ASP A CA 1
ATOM 1017 C C . ASP A 1 134 ? 3.244 7.128 8.419 1.00 97.00 134 ASP A C 1
ATOM 1019 O O . ASP A 1 134 ? 2.265 6.930 9.149 1.00 97.00 134 ASP A O 1
ATOM 1023 N N . MET A 1 135 ? 3.659 6.249 7.498 1.00 98.00 135 MET A N 1
ATOM 1024 C CA . MET A 1 135 ? 3.114 4.902 7.264 1.00 98.00 135 MET A CA 1
ATOM 1025 C C . MET A 1 135 ? 4.188 3.805 7.392 1.00 98.00 135 MET A C 1
ATOM 1027 O O . MET A 1 135 ? 4.047 2.711 6.838 1.00 98.00 135 MET A O 1
ATOM 1031 N N . THR A 1 136 ? 5.267 4.073 8.135 1.00 97.81 136 THR A N 1
ATOM 1032 C CA . THR A 1 136 ? 6.375 3.128 8.343 1.00 97.81 136 THR A CA 1
ATOM 1033 C C . THR A 1 136 ? 5.861 1.762 8.793 1.00 97.81 136 THR A C 1
ATOM 1035 O O . THR A 1 136 ? 5.194 1.642 9.824 1.00 97.81 136 THR A O 1
ATOM 1038 N N . ALA A 1 137 ? 6.188 0.734 8.007 1.00 98.50 137 ALA A N 1
ATOM 1039 C CA . ALA A 1 137 ? 5.846 -0.671 8.206 1.00 98.50 137 ALA A CA 1
ATOM 1040 C C . ALA A 1 137 ? 4.369 -0.961 8.519 1.00 98.50 137 ALA A C 1
ATOM 1042 O O . ALA A 1 137 ? 4.054 -2.016 9.070 1.00 98.50 137 ALA A O 1
ATOM 1043 N N . MET A 1 138 ? 3.453 -0.073 8.113 1.00 98.81 138 MET A N 1
ATOM 1044 C CA . MET A 1 138 ? 2.028 -0.146 8.440 1.00 98.81 138 MET A CA 1
ATOM 1045 C C . MET A 1 138 ? 1.420 -1.535 8.195 1.00 98.81 138 MET A C 1
ATOM 1047 O O . MET A 1 138 ? 0.700 -2.019 9.066 1.00 98.81 138 MET A O 1
ATOM 1051 N N . PHE A 1 139 ? 1.759 -2.189 7.077 1.00 98.88 139 PHE A N 1
ATOM 1052 C CA . PHE A 1 139 ? 1.257 -3.515 6.695 1.00 98.88 139 PHE A CA 1
ATOM 1053 C C . PHE A 1 139 ? 2.325 -4.615 6.723 1.00 98.88 139 PHE A C 1
ATOM 1055 O O . PHE A 1 139 ? 2.075 -5.716 6.244 1.00 98.88 139 PHE A O 1
ATOM 1062 N N . SER A 1 140 ? 3.505 -4.362 7.293 1.00 98.81 140 SER A N 1
ATOM 1063 C CA . SER A 1 140 ? 4.613 -5.320 7.268 1.00 98.81 140 SER A CA 1
ATOM 1064 C C . SER A 1 140 ? 4.258 -6.652 7.946 1.00 98.81 140 SER A C 1
ATOM 1066 O O . SER A 1 140 ? 3.744 -6.665 9.065 1.00 98.81 140 SER A O 1
ATOM 1068 N N . ASN A 1 141 ? 4.616 -7.778 7.320 1.00 98.69 141 ASN A N 1
ATOM 1069 C CA . ASN A 1 141 ? 4.352 -9.142 7.792 1.00 98.69 141 ASN A CA 1
ATOM 1070 C C . ASN A 1 141 ? 2.850 -9.414 8.041 1.00 98.69 141 ASN A C 1
ATOM 1072 O O . ASN A 1 141 ? 2.473 -9.965 9.080 1.00 98.69 141 ASN A O 1
ATOM 1076 N N . THR A 1 142 ? 1.990 -9.007 7.104 1.00 98.75 142 THR A N 1
ATOM 1077 C CA . THR A 1 142 ? 0.537 -9.263 7.133 1.00 98.75 142 THR A CA 1
ATOM 1078 C C . THR A 1 142 ? 0.090 -10.086 5.920 1.00 98.75 142 THR A C 1
ATOM 1080 O O . THR A 1 142 ? 0.875 -10.348 5.010 1.00 98.75 142 THR A O 1
ATOM 1083 N N . ALA A 1 143 ? -1.183 -10.486 5.883 1.00 98.31 143 ALA A N 1
ATOM 1084 C CA . ALA A 1 143 ? -1.811 -11.091 4.705 1.00 98.31 143 ALA A CA 1
ATOM 1085 C C . ALA A 1 143 ? -2.396 -10.041 3.735 1.00 98.31 143 ALA A C 1
ATOM 1087 O O . ALA A 1 143 ? -3.175 -10.393 2.847 1.00 98.31 143 ALA A O 1
ATOM 1088 N N . PHE A 1 144 ? -2.069 -8.759 3.923 1.00 98.62 144 PHE A N 1
ATOM 1089 C CA . PHE A 1 144 ? -2.761 -7.647 3.284 1.00 98.62 144 PHE A CA 1
ATOM 1090 C C . PHE A 1 144 ? -2.517 -7.582 1.772 1.00 98.62 144 PHE A C 1
ATOM 1092 O O . PHE A 1 144 ? -1.384 -7.486 1.309 1.00 98.62 144 PHE A O 1
ATOM 1099 N N . ASN A 1 145 ? -3.601 -7.589 0.998 1.00 97.62 145 ASN A N 1
ATOM 1100 C CA . ASN A 1 145 ? -3.585 -7.399 -0.450 1.00 97.62 145 ASN A CA 1
ATOM 1101 C C . ASN A 1 145 ? -4.917 -6.796 -0.937 1.00 97.62 145 ASN A C 1
ATOM 1103 O O . ASN A 1 145 ? -5.572 -7.349 -1.819 1.00 97.62 145 ASN A O 1
ATOM 1107 N N . GLN A 1 146 ? -5.356 -5.705 -0.302 1.00 97.81 146 GLN A N 1
ATOM 1108 C CA . GLN A 1 146 ? -6.598 -4.999 -0.643 1.00 97.81 146 GLN A CA 1
ATOM 1109 C C . GLN A 1 146 ? -6.308 -3.650 -1.291 1.00 97.81 146 GLN A C 1
ATOM 1111 O O . GLN A 1 146 ? -5.266 -3.047 -1.033 1.00 97.81 146 GLN A O 1
ATOM 1116 N N . ASP A 1 147 ? -7.237 -3.194 -2.133 1.00 95.31 147 ASP A N 1
ATOM 1117 C CA . ASP A 1 147 ? -7.144 -1.908 -2.827 1.00 95.31 147 ASP A CA 1
ATOM 1118 C C . ASP A 1 147 ? -7.048 -0.745 -1.820 1.00 95.31 147 ASP A C 1
ATOM 1120 O O . ASP A 1 147 ? -7.841 -0.651 -0.880 1.00 95.31 147 ASP A O 1
ATOM 1124 N N . ILE A 1 148 ? -6.046 0.110 -2.035 1.00 97.44 148 ILE A N 1
ATOM 1125 C CA . ILE A 1 148 ? -5.700 1.316 -1.262 1.00 97.44 148 ILE A CA 1
ATOM 1126 C C . ILE A 1 148 ? -5.425 2.510 -2.187 1.00 97.44 148 ILE A C 1
ATOM 1128 O O . ILE A 1 148 ? -4.779 3.486 -1.798 1.00 97.44 148 ILE A O 1
ATOM 1132 N N . SER A 1 149 ? -5.909 2.450 -3.427 1.00 93.69 149 SER A N 1
ATOM 1133 C CA . SER A 1 149 ? -5.755 3.510 -4.428 1.00 93.69 149 SER A CA 1
ATOM 1134 C C . SER A 1 149 ? -6.339 4.854 -3.971 1.00 93.69 149 SER A C 1
ATOM 1136 O O . SER A 1 149 ? -5.936 5.905 -4.464 1.00 93.69 149 SER A O 1
ATOM 1138 N N . THR A 1 150 ? -7.248 4.846 -2.989 1.00 95.62 150 THR A N 1
ATOM 1139 C CA . THR A 1 150 ? -7.870 6.051 -2.419 1.00 95.62 150 THR A CA 1
ATOM 1140 C C . THR A 1 150 ? -6.992 6.795 -1.414 1.00 95.62 150 THR A C 1
ATOM 1142 O O . THR A 1 150 ? -7.346 7.907 -1.016 1.00 95.62 150 THR A O 1
ATOM 1145 N N . PHE A 1 151 ? -5.879 6.204 -0.967 1.00 97.88 151 PHE A N 1
ATOM 1146 C CA . PHE A 1 151 ? -5.001 6.842 0.009 1.00 97.88 151 PHE A CA 1
ATOM 1147 C C . PHE A 1 151 ? -4.448 8.150 -0.563 1.00 97.88 151 PHE A C 1
ATOM 1149 O O . PHE A 1 151 ? -3.881 8.192 -1.653 1.00 97.88 151 PHE A O 1
ATOM 1156 N N . ASN A 1 152 ? -4.581 9.230 0.205 1.00 97.31 152 ASN A N 1
ATOM 1157 C CA . ASN A 1 152 ? -3.924 10.489 -0.114 1.00 97.31 152 ASN A CA 1
ATOM 1158 C C . ASN A 1 152 ? -2.507 10.449 0.466 1.00 97.31 152 ASN A C 1
ATOM 1160 O O . ASN A 1 152 ? -2.335 10.504 1.684 1.00 97.31 152 ASN A O 1
ATOM 1164 N N . THR A 1 153 ? -1.502 10.356 -0.403 1.00 95.88 153 THR A N 1
ATOM 1165 C CA . THR A 1 153 ? -0.094 10.211 -0.010 1.00 95.88 153 THR A CA 1
ATOM 1166 C C . THR A 1 153 ? 0.711 11.510 -0.056 1.00 95.88 153 THR A C 1
ATOM 1168 O O . THR A 1 153 ? 1.882 11.512 0.313 1.00 95.88 153 THR A O 1
ATOM 1171 N N . SER A 1 154 ? 0.087 12.629 -0.444 1.00 94.75 154 SER A N 1
ATOM 1172 C CA . SER A 1 154 ? 0.771 13.899 -0.749 1.00 94.75 154 SER A CA 1
ATOM 1173 C C . SER A 1 154 ? 1.557 14.515 0.415 1.00 94.75 154 SER A C 1
ATOM 1175 O O . SER A 1 154 ? 2.495 15.275 0.180 1.00 94.75 154 SER A O 1
ATOM 1177 N N . LEU A 1 155 ? 1.214 14.192 1.668 1.00 95.81 155 LEU A N 1
ATOM 1178 C CA . LEU A 1 155 ? 1.930 14.655 2.868 1.00 95.81 155 LEU A CA 1
ATOM 1179 C C . LEU A 1 155 ? 2.790 13.572 3.532 1.00 95.81 155 LEU A C 1
ATOM 1181 O O . LEU A 1 155 ? 3.460 13.848 4.532 1.00 95.81 155 LEU A O 1
ATOM 1185 N N . ILE A 1 156 ? 2.787 12.347 3.005 1.00 95.12 156 ILE A N 1
ATOM 1186 C CA . ILE A 1 156 ? 3.529 11.244 3.608 1.00 95.12 156 ILE A CA 1
ATOM 1187 C C . ILE A 1 156 ? 5.016 11.460 3.370 1.00 95.12 156 ILE A C 1
ATOM 1189 O O . ILE A 1 156 ? 5.462 11.648 2.245 1.00 95.12 156 ILE A O 1
ATOM 1193 N N . THR A 1 157 ? 5.786 11.386 4.452 1.00 92.00 157 THR A N 1
ATOM 1194 C CA . THR A 1 157 ? 7.246 11.514 4.429 1.00 92.00 157 THR A CA 1
ATOM 1195 C C . THR A 1 157 ? 7.948 10.174 4.637 1.00 92.00 157 THR A C 1
ATOM 1197 O O . THR A 1 157 ? 9.089 10.016 4.219 1.00 92.00 157 THR A O 1
ATOM 1200 N N . ASN A 1 158 ? 7.303 9.169 5.237 1.00 92.44 158 ASN A N 1
ATOM 1201 C CA . ASN A 1 158 ? 7.940 7.876 5.495 1.00 92.44 158 ASN A CA 1
ATOM 1202 C C . ASN A 1 158 ? 7.029 6.694 5.130 1.00 92.44 158 ASN A C 1
ATOM 1204 O O . ASN A 1 158 ? 5.932 6.560 5.673 1.00 92.44 158 ASN A O 1
ATOM 1208 N N . MET A 1 159 ? 7.516 5.838 4.227 1.00 94.75 159 MET A N 1
ATOM 1209 C CA . MET A 1 159 ? 6.895 4.583 3.781 1.00 94.75 159 MET A CA 1
ATOM 1210 C C . MET A 1 159 ? 7.843 3.381 3.961 1.00 94.75 159 MET A C 1
ATOM 1212 O O . MET A 1 159 ? 7.644 2.320 3.367 1.00 94.75 159 MET A O 1
ATOM 1216 N N . THR A 1 160 ? 8.891 3.531 4.779 1.00 94.50 160 THR A N 1
ATOM 1217 C CA . THR A 1 160 ? 9.893 2.484 5.035 1.00 94.50 160 THR A CA 1
ATOM 1218 C C . THR A 1 160 ? 9.211 1.175 5.420 1.00 94.50 160 THR A C 1
ATOM 1220 O O . THR A 1 160 ? 8.385 1.152 6.333 1.00 94.50 160 THR A O 1
ATOM 1223 N N . ALA A 1 161 ? 9.563 0.085 4.737 1.00 97.00 161 ALA A N 1
ATOM 1224 C CA . ALA A 1 161 ? 9.072 -1.268 4.988 1.00 97.00 161 ALA A CA 1
ATOM 1225 C C . ALA A 1 161 ? 7.535 -1.423 4.998 1.00 97.00 161 ALA A C 1
ATOM 1227 O O . ALA A 1 161 ? 7.040 -2.395 5.570 1.00 97.00 161 ALA A O 1
ATOM 1228 N N . MET A 1 162 ? 6.768 -0.501 4.390 1.00 98.12 162 MET A N 1
ATOM 1229 C CA . MET A 1 162 ? 5.296 -0.475 4.461 1.00 98.12 162 MET A CA 1
ATOM 1230 C C . MET A 1 162 ? 4.648 -1.826 4.118 1.00 98.12 162 MET A C 1
ATOM 1232 O O . MET A 1 162 ? 3.717 -2.222 4.818 1.00 98.12 162 MET A O 1
ATOM 1236 N N . PHE A 1 163 ? 5.187 -2.549 3.128 1.00 98.56 163 PHE A N 1
ATOM 1237 C CA . PHE A 1 163 ? 4.722 -3.867 2.683 1.00 98.56 163 PHE A CA 1
ATOM 1238 C C . PHE A 1 163 ? 5.767 -4.983 2.851 1.00 98.56 163 PHE A C 1
ATOM 1240 O O . PHE A 1 163 ? 5.614 -6.051 2.267 1.00 98.56 163 PHE A O 1
ATOM 1247 N N . LEU A 1 164 ? 6.806 -4.803 3.675 1.00 98.19 164 LEU A N 1
ATOM 1248 C CA . LEU A 1 164 ? 7.838 -5.829 3.899 1.00 98.19 164 LEU A CA 1
ATOM 1249 C C . LEU A 1 164 ? 7.207 -7.190 4.255 1.00 98.19 164 LEU A C 1
ATOM 1251 O O . LEU A 1 164 ? 6.425 -7.264 5.207 1.00 98.19 164 LEU A O 1
ATOM 1255 N N . ASN A 1 165 ? 7.571 -8.251 3.527 1.00 98.00 165 ASN A N 1
ATOM 1256 C CA . ASN A 1 165 ? 7.062 -9.624 3.666 1.00 98.00 165 ASN A CA 1
ATOM 1257 C C . ASN A 1 165 ? 5.525 -9.729 3.616 1.00 98.00 165 ASN A C 1
ATOM 1259 O O . ASN A 1 165 ? 4.919 -10.435 4.422 1.00 98.00 165 ASN A O 1
ATOM 1263 N N . THR A 1 166 ? 4.890 -8.993 2.704 1.00 97.44 166 THR A N 1
ATOM 1264 C CA . THR A 1 166 ? 3.425 -8.943 2.541 1.00 97.44 166 THR A CA 1
ATOM 1265 C C . THR A 1 166 ? 3.053 -9.316 1.101 1.00 97.44 166 THR A C 1
ATOM 1267 O O . THR A 1 166 ? 3.730 -8.875 0.178 1.00 97.44 166 THR A O 1
ATOM 1270 N N . PRO A 1 167 ? 1.992 -10.097 0.833 1.00 96.38 167 PRO A N 1
ATOM 1271 C CA . PRO A 1 167 ? 1.623 -10.513 -0.528 1.00 96.38 167 PRO A CA 1
ATOM 1272 C C . PRO A 1 167 ? 0.929 -9.393 -1.334 1.00 96.38 167 PRO A C 1
ATOM 1274 O O . PRO A 1 167 ? 0.029 -9.654 -2.132 1.00 96.38 167 PRO A O 1
ATOM 1277 N N . PHE A 1 168 ? 1.297 -8.136 -1.091 1.00 97.62 168 PHE A N 1
ATOM 1278 C CA . PHE A 1 168 ? 0.657 -6.970 -1.682 1.00 97.62 168 PHE A CA 1
ATOM 1279 C C . PHE A 1 168 ? 0.948 -6.891 -3.187 1.00 97.62 168 PHE A C 1
ATOM 1281 O O . PHE A 1 168 ? 2.100 -7.000 -3.602 1.00 97.62 168 PHE A O 1
ATOM 1288 N N . ASN A 1 169 ? -0.090 -6.693 -4.004 1.00 96.00 169 ASN A N 1
ATOM 1289 C CA . ASN A 1 169 ? 0.012 -6.525 -5.456 1.00 96.00 169 ASN A CA 1
ATOM 1290 C C . ASN A 1 169 ? -1.182 -5.729 -6.023 1.00 96.00 169 ASN A C 1
ATOM 1292 O O . ASN A 1 169 ? -1.855 -6.178 -6.951 1.00 96.00 169 ASN A O 1
ATOM 1296 N N . GLN A 1 170 ? -1.480 -4.570 -5.433 1.00 94.31 170 GLN A N 1
ATOM 1297 C CA . GLN A 1 170 ? -2.541 -3.672 -5.907 1.00 94.31 170 GLN A CA 1
ATOM 1298 C C . GLN A 1 170 ? -1.963 -2.463 -6.640 1.00 94.31 170 GLN A C 1
ATOM 1300 O O . GLN A 1 170 ? -0.777 -2.160 -6.501 1.00 94.31 170 GLN A O 1
ATOM 1305 N N . ASP A 1 171 ? -2.813 -1.790 -7.418 1.00 90.94 171 ASP A N 1
ATOM 1306 C CA . ASP A 1 171 ? -2.446 -0.578 -8.145 1.00 90.94 171 ASP A CA 1
ATOM 1307 C C . ASP A 1 171 ? -2.266 0.603 -7.182 1.00 90.94 171 ASP A C 1
ATOM 1309 O O . ASP A 1 171 ? -3.200 1.046 -6.510 1.00 90.94 171 ASP A O 1
ATOM 1313 N N . ILE A 1 172 ? -1.040 1.113 -7.141 1.00 94.25 172 ILE A N 1
ATOM 1314 C CA . ILE A 1 172 ? -0.629 2.302 -6.388 1.00 94.25 172 ILE A CA 1
ATOM 1315 C C . ILE A 1 172 ? 0.002 3.355 -7.309 1.00 94.25 172 ILE A C 1
ATOM 1317 O O . ILE A 1 172 ? 0.662 4.284 -6.844 1.00 94.25 172 ILE A O 1
ATOM 1321 N N . SER A 1 173 ? -0.201 3.244 -8.626 1.00 88.00 173 SER A N 1
ATOM 1322 C CA . SER A 1 173 ? 0.356 4.169 -9.624 1.00 88.00 173 SER A CA 1
ATOM 1323 C C . SER A 1 173 ? -0.110 5.618 -9.429 1.00 88.00 173 SER A C 1
ATOM 1325 O O . SER A 1 173 ? 0.623 6.547 -9.764 1.00 88.00 173 SER A O 1
ATOM 1327 N N . GLY A 1 174 ? -1.295 5.818 -8.839 1.00 89.12 174 GLY A N 1
ATOM 1328 C CA . GLY A 1 174 ? -1.887 7.133 -8.570 1.00 89.12 174 GLY A CA 1
ATOM 1329 C C . GLY A 1 174 ? -1.343 7.874 -7.343 1.00 89.12 174 GLY A C 1
ATOM 1330 O O . GLY A 1 174 ? -1.783 8.992 -7.076 1.00 89.12 174 GLY A O 1
ATOM 1331 N N . TRP A 1 175 ? -0.427 7.280 -6.575 1.00 93.12 175 TRP A N 1
ATOM 1332 C CA . TRP A 1 175 ? 0.121 7.915 -5.377 1.00 93.12 175 TRP A CA 1
ATOM 1333 C C . TRP A 1 175 ? 1.040 9.097 -5.710 1.00 93.12 175 TRP A C 1
ATOM 1335 O O . TRP A 1 175 ? 1.971 8.994 -6.508 1.00 93.12 175 TRP A O 1
ATOM 1345 N N . ASP A 1 176 ? 0.807 10.222 -5.034 1.00 90.81 176 ASP A N 1
ATOM 1346 C CA . ASP A 1 176 ? 1.739 11.348 -4.997 1.00 90.81 176 ASP A CA 1
ATOM 1347 C C . ASP A 1 176 ? 2.808 11.072 -3.938 1.00 90.81 176 ASP A C 1
ATOM 1349 O O . ASP A 1 176 ? 2.529 11.113 -2.738 1.00 90.81 176 ASP A O 1
ATOM 1353 N N . VAL A 1 177 ? 4.025 10.773 -4.385 1.00 89.25 177 VAL A N 1
ATOM 1354 C CA . VAL A 1 177 ? 5.160 10.469 -3.504 1.00 89.25 177 VAL A CA 1
ATOM 1355 C C . VAL A 1 177 ? 6.160 11.621 -3.407 1.00 89.25 177 VAL A C 1
ATOM 1357 O O . VAL A 1 177 ? 7.256 11.449 -2.879 1.00 89.25 177 VAL A O 1
ATOM 1360 N N . SER A 1 178 ? 5.793 12.812 -3.886 1.00 86.25 178 SER A N 1
ATOM 1361 C CA . SER A 1 178 ? 6.703 13.959 -3.967 1.00 86.25 178 SER A CA 1
ATOM 1362 C C . SER A 1 178 ? 7.197 14.462 -2.605 1.00 86.25 178 SER A C 1
ATOM 1364 O O . SER A 1 178 ? 8.274 15.050 -2.532 1.00 86.25 178 SER A O 1
ATOM 1366 N N . SER A 1 179 ? 6.448 14.202 -1.529 1.00 89.19 179 SER A N 1
ATOM 1367 C CA . SER A 1 179 ? 6.846 14.507 -0.146 1.00 89.19 179 SER A CA 1
ATOM 1368 C C . SER A 1 179 ? 7.572 13.360 0.557 1.00 89.19 179 SER A C 1
ATOM 1370 O O . SER A 1 179 ? 8.104 13.559 1.654 1.00 89.19 179 SER A O 1
ATOM 1372 N N . VAL A 1 180 ? 7.587 12.162 -0.037 1.00 88.56 180 VAL A N 1
ATOM 1373 C CA . VAL A 1 180 ? 8.182 10.987 0.598 1.00 88.56 180 VAL A CA 1
ATOM 1374 C C . VAL A 1 180 ? 9.676 11.207 0.716 1.00 88.56 180 VAL A C 1
ATOM 1376 O O . VAL A 1 180 ? 10.328 11.728 -0.179 1.00 88.56 180 VAL A O 1
ATOM 1379 N N . VAL A 1 181 ? 10.210 10.828 1.865 1.00 84.94 181 VAL A N 1
ATOM 1380 C CA . VAL A 1 181 ? 11.621 10.891 2.197 1.00 84.94 181 VAL A CA 1
ATOM 1381 C C . VAL A 1 181 ? 12.222 9.491 2.123 1.00 84.94 181 VAL A C 1
ATOM 1383 O O . VAL A 1 181 ? 13.237 9.322 1.471 1.00 84.94 181 VAL A O 1
ATOM 1386 N N . SER A 1 182 ? 11.587 8.472 2.713 1.00 85.75 182 SER A N 1
ATOM 1387 C CA . SER A 1 182 ? 12.126 7.100 2.733 1.00 85.75 182 SER A CA 1
ATOM 1388 C C . SER A 1 182 ? 11.122 6.044 2.269 1.00 85.75 182 SER A C 1
ATOM 1390 O O . SER A 1 182 ? 9.991 6.003 2.760 1.00 85.75 182 SER A O 1
ATOM 1392 N N . MET A 1 183 ? 11.583 5.152 1.381 1.00 89.25 183 MET A N 1
ATOM 1393 C CA . MET A 1 183 ? 10.903 3.931 0.910 1.00 89.25 183 MET A CA 1
ATOM 1394 C C . MET A 1 183 ? 11.784 2.673 1.059 1.00 89.25 183 MET A C 1
ATOM 1396 O O . MET A 1 183 ? 11.554 1.661 0.392 1.00 89.25 183 MET A O 1
ATOM 1400 N N . ASN A 1 184 ? 12.805 2.717 1.922 1.00 88.50 184 ASN A N 1
ATOM 1401 C CA . ASN A 1 184 ? 13.695 1.581 2.175 1.00 88.50 184 ASN A CA 1
ATOM 1402 C C . ASN A 1 184 ? 12.890 0.305 2.469 1.00 88.50 184 ASN A C 1
ATOM 1404 O O . ASN A 1 184 ? 11.927 0.345 3.240 1.00 88.50 184 ASN A O 1
ATOM 1408 N N . VAL A 1 185 ? 13.276 -0.823 1.856 1.00 93.50 185 VAL A N 1
ATOM 1409 C CA . VAL A 1 185 ? 12.707 -2.155 2.150 1.00 93.50 185 VAL A CA 1
ATOM 1410 C C . VAL A 1 185 ? 11.180 -2.248 1.902 1.00 93.50 185 VAL A C 1
ATOM 1412 O O . VAL A 1 185 ? 10.548 -3.230 2.282 1.00 93.50 185 VAL A O 1
ATOM 1415 N N . MET A 1 186 ? 10.554 -1.258 1.245 1.00 95.12 186 MET A N 1
ATOM 1416 C CA . MET A 1 186 ? 9.090 -1.136 1.139 1.00 95.12 186 MET A CA 1
ATOM 1417 C C . MET A 1 186 ? 8.409 -2.393 0.589 1.00 95.12 186 MET A C 1
ATOM 1419 O O . MET A 1 186 ? 7.394 -2.800 1.151 1.00 95.12 186 MET A O 1
ATOM 1423 N N . PHE A 1 187 ? 8.987 -3.009 -0.444 1.00 96.75 187 PHE A N 1
ATOM 1424 C CA . PHE A 1 187 ? 8.482 -4.212 -1.110 1.00 96.75 187 PHE A CA 1
ATOM 1425 C C . PHE A 1 187 ? 9.390 -5.432 -0.897 1.00 96.75 187 PHE A C 1
ATOM 1427 O O . PHE A 1 187 ? 9.230 -6.454 -1.553 1.00 96.75 187 PHE A O 1
ATOM 1434 N N . SER A 1 188 ? 10.352 -5.393 0.026 1.00 96.12 188 SER A N 1
ATOM 1435 C CA . SER A 1 188 ? 11.209 -6.562 0.248 1.00 96.12 188 SER A CA 1
ATOM 1436 C C . SER A 1 188 ? 10.363 -7.781 0.642 1.00 96.12 188 SER A C 1
ATOM 1438 O O . SER A 1 188 ? 9.486 -7.696 1.503 1.00 96.12 188 SER A O 1
ATOM 1440 N N . GLY A 1 189 ? 10.590 -8.915 -0.022 1.00 95.50 189 GLY A N 1
ATOM 1441 C CA . GLY A 1 189 ? 9.840 -10.149 0.218 1.00 95.50 189 GLY A CA 1
ATOM 1442 C C . GLY A 1 189 ? 8.399 -10.170 -0.318 1.00 95.50 189 GLY A C 1
ATOM 1443 O O . GLY A 1 189 ? 7.695 -11.150 -0.075 1.00 95.50 189 GLY A O 1
ATOM 1444 N N . THR A 1 190 ? 7.939 -9.153 -1.058 1.00 94.44 190 THR A N 1
ATOM 1445 C CA . THR A 1 190 ? 6.624 -9.164 -1.729 1.00 94.44 190 THR A CA 1
ATOM 1446 C C . THR A 1 190 ? 6.717 -9.876 -3.086 1.00 94.44 190 THR A C 1
ATOM 1448 O O . THR A 1 190 ? 6.716 -9.242 -4.140 1.00 94.44 190 THR A O 1
ATOM 1451 N N . THR A 1 191 ? 6.867 -11.203 -3.081 1.00 87.00 191 THR A N 1
ATOM 1452 C CA . THR A 1 191 ? 7.292 -11.985 -4.266 1.00 87.00 191 THR A CA 1
ATOM 1453 C C . THR A 1 191 ? 6.421 -11.814 -5.511 1.00 87.00 191 THR A C 1
ATOM 1455 O O . THR A 1 191 ? 6.942 -11.911 -6.619 1.00 87.00 191 THR A O 1
ATOM 1458 N N . ASP A 1 192 ? 5.127 -11.540 -5.330 1.00 88.38 192 ASP A N 1
ATOM 1459 C CA . ASP A 1 192 ? 4.149 -11.407 -6.419 1.00 88.38 192 ASP A CA 1
ATOM 1460 C C . ASP A 1 192 ? 3.894 -9.945 -6.823 1.00 88.38 192 ASP A C 1
ATOM 1462 O O . ASP A 1 192 ? 3.046 -9.682 -7.679 1.00 88.38 192 ASP A O 1
ATOM 1466 N N . PHE A 1 193 ? 4.580 -8.979 -6.198 1.00 94.50 193 PHE A N 1
ATOM 1467 C CA . PHE A 1 193 ? 4.351 -7.565 -6.473 1.00 94.50 193 PHE A CA 1
ATOM 1468 C C . PHE A 1 193 ? 4.733 -7.230 -7.914 1.00 94.50 193 PHE A C 1
ATOM 1470 O O . PHE A 1 193 ? 5.880 -7.369 -8.330 1.00 94.50 193 PHE A O 1
ATOM 1477 N N . ASN A 1 194 ? 3.746 -6.745 -8.659 1.00 91.19 194 ASN A N 1
ATOM 1478 C CA . ASN A 1 194 ? 3.877 -6.228 -10.012 1.00 91.19 194 ASN A CA 1
ATOM 1479 C C . ASN A 1 194 ? 2.903 -5.055 -10.221 1.00 91.19 194 ASN A C 1
ATOM 1481 O O . ASN A 1 194 ? 2.395 -4.882 -11.324 1.00 91.19 194 ASN A O 1
ATOM 1485 N N . ASN A 1 195 ? 2.581 -4.304 -9.158 1.00 90.69 195 ASN A N 1
ATOM 1486 C CA . ASN A 1 195 ? 1.667 -3.154 -9.175 1.00 90.69 195 ASN A CA 1
ATOM 1487 C C . ASN A 1 195 ? 0.345 -3.419 -9.936 1.00 90.69 195 ASN A C 1
ATOM 1489 O O . ASN A 1 195 ? -0.059 -2.638 -10.793 1.00 90.69 195 ASN A O 1
ATOM 1493 N N . ALA A 1 196 ? -0.279 -4.585 -9.718 1.00 86.88 196 ALA A N 1
ATOM 1494 C CA . ALA A 1 196 ? -1.474 -5.032 -10.450 1.00 86.88 196 ALA A CA 1
ATOM 1495 C C . ALA A 1 196 ? -1.350 -4.993 -11.996 1.00 86.88 196 ALA A C 1
ATOM 1497 O O . ALA A 1 196 ? -2.341 -4.866 -12.716 1.00 86.88 196 ALA A O 1
ATOM 1498 N N . GLY A 1 197 ? -0.127 -5.106 -12.522 1.00 81.56 197 GLY A N 1
ATOM 1499 C CA . GLY A 1 197 ? 0.177 -5.012 -13.950 1.00 81.56 197 GLY A CA 1
ATOM 1500 C C . GLY A 1 197 ? 0.183 -3.587 -14.512 1.00 81.56 197 GLY A C 1
ATOM 1501 O O . GLY A 1 197 ? 0.285 -3.442 -15.725 1.00 81.56 197 GLY A O 1
ATOM 1502 N N . GLN A 1 198 ? 0.066 -2.557 -13.670 1.00 82.62 198 GLN A N 1
ATOM 1503 C CA . GLN A 1 198 ? 0.181 -1.159 -14.080 1.00 82.62 198 GLN A CA 1
ATOM 1504 C C . GLN A 1 198 ? 1.632 -0.663 -13.955 1.00 82.62 198 GLN A C 1
ATOM 1506 O O . GLN A 1 198 ? 2.320 -1.027 -12.994 1.00 82.62 198 GLN A O 1
ATOM 1511 N N . PRO A 1 199 ? 2.093 0.227 -14.849 1.00 81.56 199 PRO A N 1
ATOM 1512 C CA . PRO A 1 199 ? 3.367 0.920 -14.688 1.00 81.56 199 PRO A CA 1
ATOM 1513 C C . PRO A 1 199 ? 3.454 1.710 -13.375 1.00 81.56 199 PRO A C 1
ATOM 1515 O O . PRO A 1 199 ? 2.521 2.424 -13.001 1.00 81.56 199 PRO A O 1
ATOM 1518 N N . LEU A 1 200 ? 4.596 1.629 -12.689 1.00 82.38 200 LEU A N 1
ATOM 1519 C CA . LEU A 1 200 ? 4.853 2.378 -11.456 1.00 82.38 200 LEU A CA 1
ATOM 1520 C C . LEU A 1 200 ? 5.569 3.705 -11.767 1.00 82.38 200 LEU A C 1
ATOM 1522 O O . LEU A 1 200 ? 6.776 3.840 -11.583 1.00 82.38 200 LEU A O 1
ATOM 1526 N N . ASN A 1 201 ? 4.812 4.696 -12.244 1.00 74.44 201 ASN A N 1
ATOM 1527 C CA . ASN A 1 201 ? 5.339 5.983 -12.725 1.00 74.44 201 ASN A CA 1
ATOM 1528 C C . ASN A 1 201 ? 5.315 7.086 -11.656 1.00 74.44 201 ASN A C 1
ATOM 1530 O O . ASN A 1 201 ? 4.794 8.182 -11.866 1.00 74.44 201 ASN A O 1
ATOM 1534 N N . TRP A 1 202 ? 5.860 6.793 -10.482 1.00 83.25 202 TRP A N 1
ATOM 1535 C CA . TRP A 1 202 ? 5.937 7.760 -9.392 1.00 83.25 202 TRP A CA 1
ATOM 1536 C C . TRP A 1 202 ? 6.910 8.908 -9.679 1.00 83.25 202 TRP A C 1
ATOM 1538 O O . TRP A 1 202 ? 8.008 8.689 -10.191 1.00 83.25 202 TRP A O 1
ATOM 1548 N N . ASN A 1 203 ? 6.528 10.130 -9.288 1.00 72.94 203 ASN A N 1
ATOM 1549 C CA . ASN A 1 203 ? 7.426 11.283 -9.317 1.00 72.94 203 ASN A CA 1
ATOM 1550 C C . ASN A 1 203 ? 8.368 11.253 -8.103 1.00 72.94 203 ASN A C 1
ATOM 1552 O O . ASN A 1 203 ? 7.964 11.594 -6.992 1.00 72.94 203 ASN A O 1
ATOM 1556 N N . THR A 1 204 ? 9.620 10.866 -8.323 1.00 70.38 204 THR A N 1
ATOM 1557 C CA . THR A 1 204 ? 10.659 10.722 -7.297 1.00 70.38 204 THR A CA 1
ATOM 1558 C C . THR A 1 204 ? 11.602 11.931 -7.220 1.00 70.38 204 THR A C 1
ATOM 1560 O O . THR A 1 204 ? 12.443 11.994 -6.323 1.00 70.38 204 THR A O 1
ATOM 1563 N N . ALA A 1 205 ? 11.437 12.942 -8.085 1.00 63.00 205 ALA A N 1
ATOM 1564 C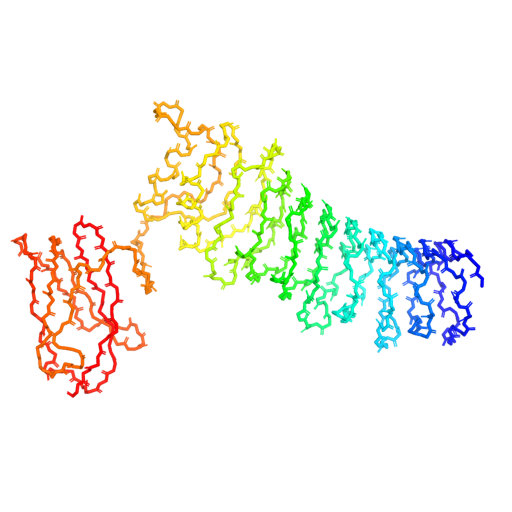 CA . ALA A 1 205 ? 12.343 14.096 -8.185 1.00 63.00 205 ALA A CA 1
ATOM 1565 C C . ALA A 1 205 ? 12.423 14.952 -6.903 1.00 63.00 205 ALA A C 1
ATOM 1567 O O . ALA A 1 205 ? 13.471 15.511 -6.576 1.00 63.00 205 ALA A O 1
ATOM 1568 N N . ASN A 1 206 ? 11.318 15.057 -6.157 1.00 55.16 206 ASN A N 1
ATOM 1569 C CA . ASN A 1 206 ? 11.240 15.858 -4.928 1.00 55.16 206 ASN A CA 1
ATOM 1570 C C . ASN A 1 206 ? 11.570 15.075 -3.661 1.00 55.16 206 ASN A C 1
ATOM 1572 O O . ASN A 1 206 ? 11.493 15.631 -2.564 1.00 55.16 206 ASN A O 1
ATOM 1576 N N . VAL A 1 207 ? 11.977 13.814 -3.778 1.00 56.91 207 VAL A N 1
ATOM 1577 C CA . VAL A 1 207 ? 12.308 13.030 -2.601 1.00 56.91 207 VAL A CA 1
ATOM 1578 C C . VAL A 1 207 ? 13.603 13.559 -1.979 1.00 56.91 207 VAL A C 1
ATOM 1580 O O . VAL A 1 207 ? 14.732 13.257 -2.373 1.00 56.91 207 VAL A O 1
ATOM 1583 N N . THR A 1 208 ? 13.442 14.425 -0.980 1.00 46.59 208 THR A N 1
ATOM 1584 C CA . THR A 1 208 ? 14.525 15.240 -0.417 1.00 46.59 208 THR A CA 1
ATOM 1585 C C . THR A 1 208 ? 15.509 14.449 0.457 1.00 46.59 208 THR A C 1
ATOM 1587 O O . THR A 1 208 ? 16.604 14.952 0.716 1.00 46.59 208 THR A O 1
ATOM 1590 N N . SER A 1 209 ? 15.214 13.187 0.790 1.00 44.09 209 SER A N 1
ATOM 1591 C CA . SER A 1 209 ? 16.118 12.281 1.519 1.00 44.09 209 SER A CA 1
ATOM 1592 C C . SER A 1 209 ? 15.834 10.787 1.265 1.00 44.09 209 SER A C 1
ATOM 1594 O O . SER A 1 209 ? 15.806 10.010 2.215 1.00 44.09 209 SER A O 1
ATOM 1596 N N . ILE A 1 210 ? 15.682 10.339 0.006 1.00 50.75 210 ILE A N 1
ATOM 1597 C CA . ILE A 1 210 ? 16.019 8.930 -0.266 1.00 50.75 210 ILE A CA 1
ATOM 1598 C C . ILE A 1 210 ? 17.519 8.895 -0.063 1.00 50.75 210 ILE A C 1
ATOM 1600 O O . ILE A 1 210 ? 18.265 9.345 -0.908 1.00 50.75 210 ILE A O 1
ATOM 1604 N N . THR A 1 211 ? 17.951 8.469 1.109 1.00 48.66 211 THR A N 1
ATOM 1605 C CA . THR A 1 211 ? 19.306 7.971 1.311 1.00 48.66 211 THR A CA 1
ATOM 1606 C C . THR A 1 211 ? 19.343 6.461 1.084 1.00 48.66 211 THR A C 1
ATOM 1608 O O . THR A 1 211 ? 20.372 5.833 1.318 1.00 48.66 211 THR A O 1
ATOM 1611 N N . ASP A 1 212 ? 18.194 5.852 0.753 1.00 57.00 212 ASP A N 1
ATOM 1612 C CA . ASP A 1 212 ? 18.005 4.418 0.886 1.00 57.00 212 ASP A CA 1
ATOM 1613 C C . ASP A 1 212 ? 16.768 3.876 0.114 1.00 57.00 212 ASP A C 1
ATOM 1615 O O . ASP A 1 212 ? 15.698 3.677 0.689 1.00 57.00 212 ASP A O 1
ATOM 1619 N N . PHE A 1 213 ? 16.896 3.595 -1.193 1.00 67.00 213 PHE A N 1
ATOM 1620 C CA . PHE A 1 213 ? 16.084 2.540 -1.839 1.00 67.00 213 PHE A CA 1
ATOM 1621 C C . PHE A 1 213 ? 16.758 1.167 -1.701 1.00 67.00 213 PHE A C 1
ATOM 1623 O O . PHE A 1 213 ? 16.445 0.227 -2.442 1.00 67.00 213 PHE A O 1
ATOM 1630 N N . THR A 1 214 ? 17.726 1.029 -0.794 1.00 77.31 214 THR A N 1
ATOM 1631 C CA . THR A 1 214 ? 18.379 -0.254 -0.572 1.00 77.31 214 THR A CA 1
ATOM 1632 C C . THR A 1 214 ? 17.295 -1.247 -0.209 1.00 77.31 214 THR A C 1
ATOM 1634 O O . THR A 1 214 ? 16.387 -0.988 0.587 1.00 77.31 214 THR A O 1
ATOM 1637 N N . LEU A 1 215 ? 17.376 -2.397 -0.857 1.00 88.94 215 LEU A N 1
ATOM 1638 C CA . LEU A 1 215 ? 16.473 -3.503 -0.640 1.00 88.94 215 LEU A CA 1
ATOM 1639 C C . LEU A 1 215 ? 14.990 -3.206 -0.926 1.00 88.94 215 LEU A C 1
ATOM 1641 O O . LEU A 1 215 ? 14.155 -4.007 -0.512 1.00 88.94 215 LEU A O 1
ATOM 1645 N N . MET A 1 216 ? 14.632 -2.111 -1.623 1.00 91.50 216 MET A N 1
ATOM 1646 C CA . MET A 1 216 ? 13.228 -1.769 -1.910 1.00 91.50 216 MET A CA 1
ATOM 1647 C C . MET A 1 216 ? 12.491 -2.946 -2.551 1.00 91.50 216 MET A C 1
ATOM 1649 O O . MET A 1 216 ? 11.442 -3.329 -2.043 1.00 91.50 216 MET A O 1
ATOM 1653 N N . PHE A 1 217 ? 13.071 -3.546 -3.595 1.00 94.75 217 PHE A N 1
ATOM 1654 C CA . PHE A 1 217 ? 12.549 -4.732 -4.277 1.00 94.75 217 PHE A CA 1
ATOM 1655 C C . PHE A 1 217 ? 13.347 -6.003 -3.958 1.00 94.75 217 PHE A C 1
ATOM 1657 O O . PHE A 1 217 ? 13.356 -6.948 -4.746 1.00 94.75 217 PHE A O 1
ATOM 1664 N N . ASN A 1 218 ? 14.021 -6.079 -2.805 1.00 94.62 218 ASN A N 1
ATOM 1665 C CA . ASN A 1 218 ? 14.835 -7.250 -2.481 1.00 94.62 218 ASN A CA 1
ATOM 1666 C C . ASN A 1 218 ? 13.994 -8.538 -2.467 1.00 94.62 218 ASN A C 1
ATOM 1668 O O . ASN A 1 218 ? 13.040 -8.663 -1.694 1.00 94.62 218 ASN A O 1
ATOM 1672 N N . GLY A 1 219 ? 14.358 -9.494 -3.326 1.00 92.94 219 GLY A N 1
ATOM 1673 C CA . GLY A 1 219 ? 13.621 -10.748 -3.508 1.00 92.94 219 GLY A CA 1
ATOM 1674 C C . GLY A 1 219 ? 12.343 -10.638 -4.354 1.00 92.94 219 GLY A C 1
ATOM 1675 O O . GLY A 1 219 ? 11.628 -11.630 -4.477 1.00 92.94 219 GLY A O 1
ATOM 1676 N N . VAL A 1 220 ? 12.059 -9.477 -4.949 1.00 95.31 220 VAL A N 1
ATOM 1677 C CA . VAL A 1 220 ? 10.914 -9.230 -5.843 1.00 95.31 220 VAL A CA 1
ATOM 1678 C C . VAL A 1 220 ? 11.353 -9.321 -7.301 1.00 95.31 220 VAL A C 1
ATOM 1680 O O . VAL A 1 220 ? 12.498 -9.017 -7.631 1.00 95.31 220 VAL A O 1
ATOM 1683 N N . THR A 1 221 ? 10.443 -9.745 -8.179 1.00 94.12 221 THR A N 1
ATOM 1684 C CA . THR A 1 221 ? 10.649 -9.744 -9.635 1.00 94.12 221 THR A CA 1
ATOM 1685 C C . THR A 1 221 ? 9.484 -9.020 -10.297 1.00 94.12 221 THR A C 1
ATOM 1687 O O . THR A 1 221 ? 8.405 -9.591 -10.443 1.00 94.12 221 THR A O 1
ATOM 1690 N N . LEU A 1 222 ? 9.692 -7.767 -10.696 1.00 91.88 222 LEU A N 1
ATOM 1691 C CA . LEU A 1 222 ? 8.746 -7.068 -11.560 1.00 91.88 222 LEU A CA 1
ATOM 1692 C C . LEU A 1 222 ? 8.770 -7.707 -12.952 1.00 91.88 222 LEU A C 1
ATOM 1694 O O . LEU A 1 222 ? 9.805 -8.196 -13.407 1.00 91.88 222 LEU A O 1
ATOM 1698 N N . SER A 1 223 ? 7.627 -7.689 -13.637 1.00 90.94 223 SER A N 1
ATOM 1699 C CA . SER A 1 223 ? 7.581 -8.061 -15.054 1.00 90.94 223 SER A CA 1
ATOM 1700 C C . SER A 1 223 ? 8.438 -7.111 -15.896 1.00 90.94 223 SER A C 1
ATOM 1702 O O . SER A 1 223 ? 8.503 -5.922 -15.584 1.00 90.94 223 SER A O 1
ATOM 1704 N N . ASP A 1 224 ? 9.017 -7.610 -16.994 1.00 88.25 224 ASP A N 1
ATOM 1705 C CA . ASP A 1 224 ? 9.868 -6.817 -17.896 1.00 88.25 224 ASP A CA 1
ATOM 1706 C C . ASP A 1 224 ? 9.195 -5.503 -18.324 1.00 88.25 224 ASP A C 1
ATOM 1708 O O . ASP A 1 224 ? 9.827 -4.454 -18.329 1.00 88.25 224 ASP A O 1
ATOM 1712 N N . ALA A 1 225 ? 7.891 -5.539 -18.627 1.00 85.12 225 ALA A N 1
ATOM 1713 C CA . ALA A 1 225 ? 7.128 -4.355 -19.024 1.00 85.12 225 ALA A CA 1
ATOM 1714 C C . ALA A 1 225 ? 7.064 -3.297 -17.910 1.00 85.12 225 ALA A C 1
ATOM 1716 O O . ALA A 1 225 ? 7.300 -2.116 -18.158 1.00 85.12 225 ALA A O 1
ATOM 1717 N N . ASN A 1 226 ? 6.789 -3.718 -16.674 1.00 88.62 226 ASN A N 1
ATOM 1718 C CA . ASN A 1 226 ? 6.712 -2.795 -15.545 1.00 88.62 226 ASN A CA 1
ATOM 1719 C C . ASN A 1 226 ? 8.082 -2.277 -15.125 1.00 88.62 226 ASN A C 1
ATOM 1721 O O . ASN A 1 226 ? 8.192 -1.116 -14.736 1.00 88.62 226 ASN A O 1
ATOM 1725 N N . TYR A 1 227 ? 9.116 -3.115 -15.196 1.00 92.62 227 TYR A N 1
ATOM 1726 C CA . TYR A 1 227 ? 10.462 -2.680 -14.860 1.00 92.62 227 TYR A CA 1
ATOM 1727 C C . TYR A 1 227 ? 11.030 -1.723 -15.913 1.00 92.62 227 TYR A C 1
ATOM 1729 O O . TYR A 1 227 ? 11.589 -0.687 -15.556 1.00 92.62 227 TYR A O 1
ATOM 1737 N N . ASP A 1 228 ? 10.797 -1.999 -17.199 1.00 91.00 228 ASP A N 1
ATOM 1738 C CA . ASP A 1 228 ? 11.128 -1.078 -18.285 1.00 91.00 228 ASP A CA 1
ATOM 1739 C C . ASP A 1 228 ? 10.423 0.270 -18.108 1.00 91.00 228 ASP A C 1
ATOM 1741 O O . ASP A 1 228 ? 11.068 1.316 -18.192 1.00 91.00 228 ASP A O 1
ATOM 1745 N N . ALA A 1 229 ? 9.117 0.255 -17.827 1.00 87.44 229 ALA A N 1
ATOM 1746 C CA . ALA A 1 229 ? 8.348 1.475 -17.619 1.00 87.44 229 ALA A CA 1
ATOM 1747 C C . ALA A 1 229 ? 8.844 2.278 -16.407 1.00 87.44 229 ALA A C 1
ATOM 1749 O O . ALA A 1 229 ? 8.955 3.498 -16.500 1.00 87.44 229 ALA A O 1
ATOM 1750 N N . LEU A 1 230 ? 9.209 1.604 -15.309 1.00 90.50 230 LEU A N 1
ATOM 1751 C CA . LEU A 1 230 ? 9.796 2.242 -14.129 1.00 90.50 230 LEU A CA 1
ATOM 1752 C C . LEU A 1 230 ? 11.105 2.953 -14.482 1.00 90.50 230 LEU A C 1
ATOM 1754 O O . LEU A 1 230 ? 11.255 4.134 -14.177 1.00 90.50 230 LEU A O 1
ATOM 1758 N N . LEU A 1 231 ? 12.033 2.265 -15.154 1.00 90.88 231 LEU A N 1
ATOM 1759 C CA . LEU A 1 231 ? 13.327 2.841 -15.537 1.00 90.88 231 LEU A CA 1
ATOM 1760 C C . LEU A 1 231 ? 13.155 4.044 -16.471 1.00 90.88 231 LEU A C 1
ATOM 1762 O O . LEU A 1 231 ? 13.727 5.100 -16.222 1.00 90.88 231 LEU A O 1
ATOM 1766 N N . ILE A 1 232 ? 12.331 3.905 -17.514 1.00 87.56 232 ILE A N 1
ATOM 1767 C CA . ILE A 1 232 ? 12.049 4.981 -18.477 1.00 87.56 232 ILE A CA 1
ATOM 1768 C C . ILE A 1 232 ? 11.374 6.170 -17.780 1.00 87.56 232 ILE A C 1
ATOM 1770 O O . ILE A 1 232 ? 11.728 7.323 -18.021 1.00 87.56 232 ILE A O 1
ATOM 1774 N N . GLY A 1 233 ? 10.397 5.894 -16.915 1.00 84.56 233 GLY A N 1
ATOM 1775 C CA . GLY A 1 233 ? 9.642 6.912 -16.197 1.00 84.56 233 GLY A CA 1
ATOM 1776 C C . GLY A 1 233 ? 10.478 7.668 -15.168 1.00 84.56 233 GLY A C 1
ATOM 1777 O O . GLY A 1 233 ? 10.229 8.852 -14.949 1.00 84.56 233 GLY A O 1
ATOM 1778 N N . TRP A 1 234 ? 11.457 7.019 -14.536 1.00 86.44 234 TRP A N 1
ATOM 1779 C CA . TRP A 1 234 ? 12.371 7.664 -13.589 1.00 86.44 234 TRP A CA 1
ATOM 1780 C C . TRP A 1 234 ? 13.454 8.471 -14.298 1.00 86.44 234 TRP A C 1
ATOM 1782 O O . TRP A 1 234 ? 13.676 9.617 -13.924 1.00 86.44 234 TRP A O 1
ATOM 1792 N N . ASP A 1 235 ? 14.061 7.931 -15.355 1.00 85.31 235 ASP A N 1
ATOM 1793 C CA . ASP A 1 235 ? 15.088 8.622 -16.148 1.00 85.31 235 ASP A CA 1
ATOM 1794 C C . ASP A 1 235 ? 14.581 9.917 -16.807 1.00 85.31 235 ASP A C 1
ATOM 1796 O O . ASP A 1 235 ? 15.321 10.878 -16.992 1.00 85.31 235 ASP A O 1
ATOM 1800 N N . ALA A 1 236 ? 13.282 9.990 -17.113 1.00 84.88 236 ALA A N 1
ATOM 1801 C CA . ALA A 1 236 ? 12.650 11.204 -17.628 1.00 84.88 236 ALA A CA 1
ATOM 1802 C C . ALA A 1 236 ? 12.531 12.344 -16.588 1.00 84.88 236 ALA A C 1
ATOM 1804 O O . ALA A 1 236 ? 12.075 13.441 -16.928 1.00 84.88 236 ALA A O 1
ATOM 1805 N N . GLN A 1 237 ? 12.882 12.098 -15.323 1.00 80.38 237 GLN A N 1
ATOM 1806 C CA . GLN A 1 237 ? 12.780 13.054 -14.220 1.00 80.38 237 GLN A CA 1
ATOM 1807 C C . GLN A 1 237 ? 14.139 13.680 -13.886 1.00 80.38 237 GLN A C 1
ATOM 1809 O O . GLN A 1 237 ? 15.191 13.186 -14.266 1.00 80.38 237 GLN A O 1
ATOM 1814 N N . ASN A 1 238 ? 14.124 14.770 -13.111 1.00 78.50 238 ASN A N 1
ATOM 1815 C CA . ASN A 1 238 ? 15.350 15.333 -12.539 1.00 78.50 238 ASN A CA 1
ATOM 1816 C C . ASN A 1 238 ? 15.735 14.534 -11.290 1.00 78.50 238 ASN A C 1
ATOM 1818 O O . ASN A 1 238 ? 15.398 14.927 -10.169 1.00 78.50 238 ASN A O 1
ATOM 1822 N N . LEU A 1 239 ? 16.386 13.393 -11.498 1.00 79.38 239 LEU A N 1
ATOM 1823 C CA . LEU A 1 239 ? 16.844 12.540 -10.415 1.00 79.38 239 LEU A CA 1
ATOM 1824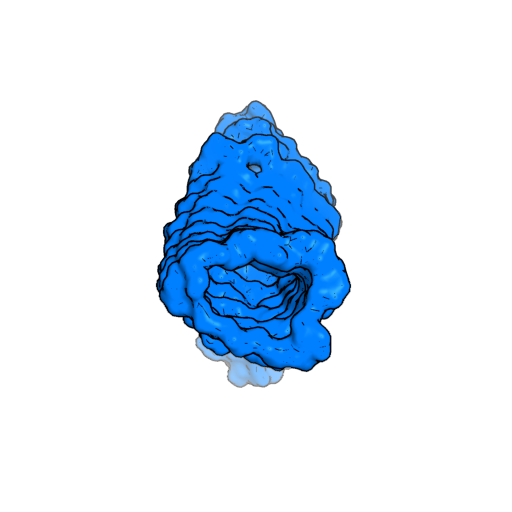 C C . LEU A 1 239 ? 17.980 13.210 -9.632 1.00 79.38 239 LEU A C 1
ATOM 1826 O O . LEU A 1 239 ? 18.703 14.090 -10.103 1.00 79.38 239 LEU A O 1
ATOM 1830 N N . LYS A 1 240 ? 18.111 12.817 -8.367 1.00 77.56 240 LYS A N 1
ATOM 1831 C CA . LYS A 1 240 ? 19.235 13.240 -7.535 1.00 77.56 240 LYS A CA 1
ATOM 1832 C C . LYS A 1 240 ? 20.461 12.400 -7.852 1.00 77.56 240 LYS A C 1
ATOM 1834 O O . LYS A 1 240 ? 20.314 11.194 -8.012 1.00 77.56 240 LYS A O 1
ATOM 1839 N N . PRO A 1 241 ? 21.667 12.978 -7.867 1.00 80.94 241 PRO A N 1
ATOM 1840 C CA . PRO A 1 241 ? 22.849 12.208 -8.197 1.00 80.94 241 PRO A CA 1
ATOM 1841 C C . PRO A 1 241 ? 23.308 11.298 -7.045 1.00 80.94 241 PRO A C 1
ATOM 1843 O O . PRO A 1 241 ? 23.196 11.665 -5.879 1.00 80.94 241 PRO A O 1
ATOM 1846 N N . SER A 1 242 ? 23.982 10.195 -7.384 1.00 83.44 242 SER A N 1
ATOM 1847 C CA . SER A 1 242 ? 24.695 9.286 -6.463 1.00 83.44 242 SER A CA 1
ATOM 1848 C C . SER A 1 242 ? 23.828 8.485 -5.485 1.00 83.44 242 SER A C 1
ATOM 1850 O O . SER A 1 242 ? 24.277 8.175 -4.381 1.00 83.44 242 SER A O 1
ATOM 1852 N N . GLU A 1 243 ? 22.617 8.115 -5.895 1.00 84.38 243 GLU A N 1
ATOM 1853 C CA . GLU A 1 243 ? 21.719 7.279 -5.091 1.00 84.38 243 GLU A CA 1
ATOM 1854 C C . GLU A 1 243 ? 21.900 5.774 -5.366 1.00 84.38 243 GLU A C 1
ATOM 1856 O O . GLU A 1 243 ? 22.498 5.360 -6.361 1.00 84.38 243 GLU A O 1
ATOM 1861 N N . SER A 1 244 ? 21.384 4.931 -4.469 1.00 86.44 244 SER A N 1
ATOM 1862 C CA . SER A 1 244 ? 21.364 3.468 -4.621 1.00 86.44 244 SER A CA 1
ATOM 1863 C C . SER A 1 244 ? 19.932 2.976 -4.789 1.00 86.44 244 SER A C 1
ATOM 1865 O O . SER A 1 244 ? 19.075 3.353 -3.991 1.00 86.44 244 SER A O 1
ATOM 1867 N N . PHE A 1 245 ? 19.687 2.112 -5.777 1.00 89.25 245 PHE A N 1
ATOM 1868 C CA . PHE A 1 245 ? 18.390 1.502 -6.074 1.00 89.25 245 PHE A CA 1
ATOM 1869 C C . PHE A 1 245 ? 18.510 -0.021 -6.213 1.00 89.25 245 PHE A C 1
ATOM 1871 O O . PHE A 1 245 ? 19.303 -0.528 -7.006 1.00 89.25 245 PHE A O 1
ATOM 1878 N N . ASP A 1 246 ? 17.713 -0.759 -5.437 1.00 92.25 246 ASP A N 1
ATOM 1879 C CA . ASP A 1 246 ? 17.571 -2.213 -5.557 1.00 92.25 246 ASP A CA 1
ATOM 1880 C C . ASP A 1 246 ? 16.279 -2.530 -6.325 1.00 92.25 246 ASP A C 1
ATOM 1882 O O . ASP A 1 246 ? 15.183 -2.440 -5.767 1.00 92.25 246 ASP A O 1
ATOM 1886 N N . GLY A 1 247 ? 16.426 -2.877 -7.607 1.00 93.31 247 GLY A N 1
ATOM 1887 C CA . GLY A 1 247 ? 15.369 -3.346 -8.505 1.00 93.31 247 GLY A 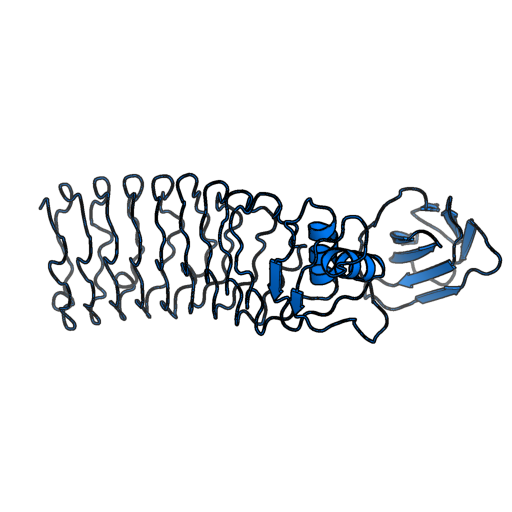CA 1
ATOM 1888 C C . GLY A 1 247 ? 15.030 -4.833 -8.340 1.00 93.31 247 GLY A C 1
ATOM 1889 O O . GLY A 1 247 ? 14.216 -5.367 -9.097 1.00 93.31 247 GLY A O 1
ATOM 1890 N N . GLY A 1 248 ? 15.630 -5.515 -7.363 1.00 94.56 248 GLY A N 1
ATOM 1891 C CA . GLY A 1 248 ? 15.386 -6.917 -7.063 1.00 94.56 248 GLY A CA 1
ATOM 1892 C C . GLY A 1 248 ? 15.970 -7.859 -8.107 1.00 94.56 248 GLY A C 1
ATOM 1893 O O . GLY A 1 248 ? 17.068 -7.670 -8.621 1.00 94.56 248 GLY A O 1
ATOM 1894 N N . ASN A 1 249 ? 15.207 -8.895 -8.440 1.00 95.25 249 ASN A N 1
ATOM 1895 C CA . ASN A 1 249 ? 15.537 -9.839 -9.508 1.00 95.25 249 ASN A CA 1
ATOM 1896 C C . ASN A 1 249 ? 14.995 -9.383 -10.878 1.00 95.25 249 ASN A C 1
ATOM 1898 O O . ASN A 1 249 ? 15.069 -10.142 -11.844 1.00 95.25 249 ASN A O 1
ATOM 1902 N N . SER A 1 250 ? 14.408 -8.184 -10.959 1.00 95.00 250 SER A N 1
ATOM 1903 C CA . SER A 1 250 ? 13.738 -7.671 -12.160 1.00 95.00 250 SER A CA 1
ATOM 1904 C C . SER A 1 250 ? 14.733 -7.459 -13.298 1.00 95.00 250 SER A C 1
ATOM 1906 O O . SER A 1 250 ? 15.828 -6.945 -13.076 1.00 95.00 250 SER A O 1
ATOM 1908 N N . GLN A 1 251 ? 14.360 -7.846 -14.515 1.00 95.12 251 GLN A N 1
ATOM 1909 C CA . GLN A 1 251 ? 15.193 -7.674 -15.705 1.00 95.12 251 GLN A CA 1
ATOM 1910 C C . GLN A 1 251 ? 14.614 -6.569 -16.583 1.00 95.12 251 GLN A C 1
ATOM 1912 O O . GLN A 1 251 ? 13.398 -6.430 -16.688 1.00 95.12 251 GLN A O 1
ATOM 1917 N N . TYR A 1 252 ? 15.484 -5.778 -17.207 1.00 93.38 252 TYR A N 1
ATOM 1918 C CA . TYR A 1 252 ? 15.084 -4.778 -18.201 1.00 93.38 252 TYR A CA 1
ATOM 1919 C C . TYR A 1 252 ? 15.334 -5.316 -19.603 1.00 93.38 252 TYR A C 1
ATOM 1921 O O . TYR A 1 252 ? 16.219 -6.149 -19.805 1.00 93.38 252 TYR A O 1
ATOM 1929 N N . CYS A 1 253 ? 14.570 -4.850 -20.584 1.00 89.62 253 CYS A N 1
ATOM 1930 C CA . CYS A 1 253 ? 14.531 -5.479 -21.895 1.00 89.62 253 CYS A CA 1
ATOM 1931 C C . CYS A 1 253 ? 14.663 -4.478 -23.050 1.00 89.62 253 CYS A C 1
ATOM 1933 O O . CYS A 1 253 ? 15.595 -4.564 -23.857 1.00 89.62 253 CYS A O 1
ATOM 1935 N N . THR A 1 254 ? 13.743 -3.522 -23.167 1.00 88.25 254 THR A N 1
ATOM 1936 C CA . THR A 1 254 ? 13.653 -2.628 -24.330 1.00 88.25 254 THR A CA 1
ATOM 1937 C C . THR A 1 254 ? 14.875 -1.718 -24.479 1.00 88.25 254 THR A C 1
ATOM 1939 O O . THR A 1 254 ? 15.564 -1.385 -23.519 1.00 88.25 254 THR A O 1
ATOM 1942 N N . MET A 1 255 ? 15.136 -1.257 -25.709 1.00 86.50 255 MET A N 1
ATOM 1943 C CA . MET A 1 255 ? 16.225 -0.303 -25.982 1.00 86.50 255 MET A CA 1
ATOM 1944 C C . MET A 1 255 ? 16.062 1.005 -25.190 1.00 86.50 255 MET A C 1
ATOM 1946 O O . MET A 1 255 ? 17.051 1.599 -24.761 1.00 86.50 255 MET A O 1
ATOM 1950 N N . ALA A 1 256 ? 14.816 1.443 -24.980 1.00 86.19 256 ALA A N 1
ATOM 1951 C CA . ALA A 1 256 ? 14.506 2.618 -24.174 1.00 86.19 256 ALA A CA 1
ATOM 1952 C C . ALA A 1 256 ? 14.901 2.398 -22.706 1.00 86.19 256 ALA A C 1
ATOM 1954 O O . ALA A 1 256 ? 15.633 3.216 -22.160 1.00 86.19 256 ALA A O 1
ATOM 1955 N N . ALA A 1 257 ? 14.528 1.260 -22.110 1.00 90.88 257 ALA A N 1
ATOM 1956 C CA . ALA A 1 257 ? 14.917 0.921 -20.742 1.00 90.88 257 ALA A CA 1
ATOM 1957 C C . ALA A 1 257 ? 16.433 0.731 -20.581 1.00 90.88 257 ALA A C 1
ATOM 1959 O O . ALA A 1 257 ? 17.011 1.189 -19.599 1.00 90.88 257 ALA A O 1
ATOM 1960 N N . GLN A 1 258 ? 17.107 0.130 -21.568 1.00 91.12 258 GLN A N 1
ATOM 1961 C CA . GLN A 1 258 ? 18.573 0.040 -21.593 1.00 91.12 258 GLN A CA 1
ATOM 1962 C C . GLN A 1 258 ? 19.231 1.426 -21.599 1.00 91.12 258 GLN A C 1
ATOM 1964 O O . GLN A 1 258 ? 20.196 1.655 -20.867 1.00 91.12 258 GLN A O 1
ATOM 1969 N N . THR A 1 259 ? 18.704 2.350 -22.410 1.00 87.44 259 THR A N 1
ATOM 1970 C CA . THR A 1 259 ? 19.201 3.732 -22.500 1.00 87.44 259 THR A CA 1
ATOM 1971 C C . THR A 1 259 ? 18.982 4.467 -21.183 1.00 87.44 259 THR A C 1
ATOM 1973 O O . THR A 1 259 ? 19.939 5.018 -20.647 1.00 87.44 259 THR A O 1
ATOM 1976 N N . ALA A 1 260 ? 17.765 4.390 -20.637 1.00 90.25 260 ALA A N 1
ATOM 1977 C CA . ALA A 1 260 ? 17.389 4.990 -19.363 1.00 90.25 260 ALA A CA 1
ATOM 1978 C C . ALA A 1 260 ? 18.289 4.496 -18.225 1.00 90.25 260 ALA A C 1
ATOM 1980 O O . ALA A 1 260 ? 18.981 5.271 -17.575 1.00 90.25 260 ALA A O 1
ATOM 1981 N N . ARG A 1 261 ? 18.408 3.176 -18.058 1.00 93.06 261 ARG A N 1
ATOM 1982 C CA . ARG A 1 261 ? 19.281 2.590 -17.035 1.00 93.06 261 ARG A CA 1
ATOM 1983 C C . ARG A 1 261 ? 20.749 2.991 -17.209 1.00 93.06 261 ARG A C 1
ATOM 1985 O O . ARG A 1 261 ? 21.456 3.186 -16.220 1.00 93.06 261 ARG A O 1
ATOM 1992 N N . THR A 1 262 ? 21.234 3.084 -18.448 1.00 90.19 262 THR A N 1
ATOM 1993 C CA . THR A 1 262 ? 22.606 3.540 -18.721 1.00 90.19 262 THR A CA 1
ATOM 1994 C C . THR A 1 262 ? 22.782 4.995 -18.297 1.00 90.19 262 THR A C 1
ATOM 1996 O O . THR A 1 262 ? 23.735 5.295 -17.591 1.00 90.19 262 THR A O 1
ATOM 1999 N N . HIS A 1 263 ? 21.851 5.881 -18.650 1.00 87.56 263 HIS A N 1
ATOM 2000 C CA . HIS A 1 263 ? 21.898 7.291 -18.264 1.00 87.56 263 HIS A CA 1
ATOM 2001 C C . HIS A 1 263 ? 21.839 7.484 -16.738 1.00 87.56 263 HIS A C 1
ATOM 2003 O O . HIS A 1 263 ? 22.677 8.196 -16.184 1.00 87.56 263 HIS A O 1
ATOM 2009 N N . MET A 1 264 ? 20.969 6.738 -16.047 1.00 88.94 264 MET A N 1
ATOM 2010 C CA . MET A 1 264 ? 20.893 6.738 -14.582 1.00 88.94 264 MET A CA 1
ATOM 2011 C C . MET A 1 264 ? 22.206 6.282 -13.914 1.00 88.94 264 MET A C 1
ATOM 2013 O O . MET A 1 264 ? 22.547 6.766 -12.839 1.00 88.94 264 MET A O 1
ATOM 2017 N N . THR A 1 265 ? 22.965 5.354 -14.514 1.00 90.25 265 THR A N 1
ATOM 2018 C CA . THR A 1 265 ? 24.161 4.744 -13.883 1.00 90.25 265 THR A CA 1
ATOM 2019 C C . THR A 1 265 ? 25.505 5.329 -14.330 1.00 90.25 265 THR A C 1
ATOM 2021 O O . THR A 1 265 ? 26.505 5.148 -13.635 1.00 90.25 265 THR A O 1
ATOM 2024 N N . ASP A 1 266 ? 25.574 6.020 -15.468 1.00 82.25 266 ASP A N 1
ATOM 2025 C CA . ASP A 1 266 ? 26.844 6.476 -16.040 1.00 82.25 266 ASP A CA 1
ATOM 2026 C C . ASP A 1 266 ? 27.328 7.799 -15.416 1.00 82.25 266 ASP A C 1
ATOM 2028 O O . ASP A 1 266 ? 26.675 8.837 -15.501 1.00 82.25 266 ASP A O 1
ATOM 2032 N N . ILE A 1 267 ? 28.526 7.771 -14.824 1.00 69.62 267 ILE A N 1
ATOM 2033 C CA . ILE A 1 267 ? 29.201 8.934 -14.224 1.00 69.62 267 ILE A CA 1
ATOM 2034 C C . ILE A 1 267 ? 29.862 9.864 -15.262 1.00 69.62 267 ILE A C 1
ATOM 2036 O O . ILE A 1 267 ? 30.253 10.987 -14.941 1.00 69.62 267 ILE A O 1
ATOM 2040 N N . LEU A 1 268 ? 30.055 9.393 -16.497 1.00 66.62 268 LEU A N 1
ATOM 2041 C CA . LEU A 1 268 ? 30.787 10.084 -17.564 1.00 66.62 268 LEU A CA 1
ATOM 2042 C C . LEU A 1 268 ? 29.870 10.729 -18.610 1.00 66.62 268 LEU A C 1
ATOM 2044 O O . LEU A 1 268 ? 30.348 11.539 -19.412 1.00 66.62 268 LEU A O 1
ATOM 2048 N N . LEU A 1 269 ? 28.576 10.400 -18.621 1.00 63.75 269 LEU A N 1
ATOM 2049 C CA . LEU A 1 269 ? 27.602 11.071 -19.477 1.00 63.75 269 LEU A CA 1
ATOM 2050 C C . LEU A 1 269 ? 27.277 12.459 -18.919 1.00 63.75 269 LEU A C 1
ATOM 2052 O O . LEU A 1 269 ? 27.015 12.638 -17.731 1.00 63.75 269 LEU A O 1
ATOM 2056 N N . LEU A 1 270 ? 27.287 13.469 -19.795 1.00 55.47 270 LEU A N 1
ATOM 2057 C CA . LEU A 1 270 ? 26.840 14.814 -19.437 1.00 55.47 270 LEU A CA 1
ATOM 2058 C C . LEU A 1 270 ? 25.358 14.759 -19.048 1.00 55.47 270 LEU A C 1
ATOM 2060 O O . LEU A 1 270 ? 24.512 14.614 -19.924 1.00 55.47 270 LEU A O 1
ATOM 2064 N N . GLY A 1 271 ? 25.075 14.904 -17.754 1.00 62.25 271 GLY A N 1
ATOM 2065 C CA . GLY A 1 271 ? 23.720 14.821 -17.204 1.00 62.25 271 GLY A CA 1
ATOM 2066 C C . GLY A 1 271 ? 23.356 13.479 -16.565 1.00 62.25 271 GLY A C 1
ATOM 2067 O O . GLY A 1 271 ? 22.253 13.391 -16.051 1.00 62.25 271 GLY A O 1
ATOM 2068 N N . GLY A 1 272 ? 24.257 12.487 -16.551 1.00 67.62 272 GLY A N 1
ATOM 2069 C CA . GLY A 1 272 ? 24.007 11.202 -15.892 1.00 67.62 272 GLY A CA 1
ATOM 2070 C C . GLY A 1 272 ? 23.963 11.305 -14.363 1.00 67.62 272 GLY A C 1
ATOM 2071 O O . GLY A 1 272 ? 24.655 12.133 -13.757 1.00 67.62 272 GLY A O 1
ATOM 2072 N N . ASP A 1 273 ? 23.162 10.441 -13.736 1.00 79.38 273 ASP A N 1
ATOM 2073 C CA . ASP A 1 273 ? 22.829 10.550 -12.310 1.00 79.38 273 ASP A CA 1
ATOM 2074 C C . ASP A 1 273 ? 23.813 9.822 -11.379 1.00 79.38 273 ASP A C 1
ATOM 2076 O O . ASP A 1 273 ? 23.776 10.019 -10.166 1.00 79.38 273 ASP A O 1
ATOM 2080 N N . ASN A 1 274 ? 24.734 9.003 -11.896 1.00 86.88 274 ASN A N 1
ATOM 2081 C CA . ASN A 1 274 ? 25.697 8.238 -11.086 1.00 86.88 274 ASN A CA 1
ATOM 2082 C C . ASN A 1 274 ? 25.031 7.308 -10.040 1.00 86.88 274 ASN A C 1
ATOM 2084 O O . ASN A 1 274 ? 25.534 7.140 -8.927 1.00 86.88 274 ASN A O 1
ATOM 2088 N N . TRP A 1 275 ? 23.876 6.721 -10.358 1.00 87.88 275 TRP A N 1
ATOM 2089 C CA . TRP A 1 275 ? 23.201 5.772 -9.474 1.00 87.88 275 TRP A CA 1
ATOM 2090 C C . TRP A 1 275 ? 23.909 4.418 -9.429 1.00 87.88 275 TRP A C 1
ATOM 2092 O O . TRP A 1 275 ? 24.470 3.938 -10.414 1.00 87.88 275 TRP A O 1
ATOM 2102 N N . THR A 1 276 ? 23.798 3.740 -8.288 1.00 89.81 276 THR A N 1
ATOM 2103 C CA . THR A 1 276 ? 24.119 2.316 -8.150 1.00 89.81 276 THR A CA 1
ATOM 2104 C C . THR A 1 276 ? 22.831 1.501 -8.232 1.00 89.81 276 THR A C 1
ATOM 2106 O O . THR A 1 276 ? 22.066 1.458 -7.272 1.00 89.81 276 THR A O 1
ATOM 2109 N N . ILE A 1 277 ? 22.588 0.845 -9.371 1.00 91.94 277 ILE A N 1
ATOM 2110 C CA . ILE A 1 277 ? 21.407 -0.009 -9.577 1.00 91.94 277 ILE A CA 1
ATOM 2111 C C . ILE A 1 277 ? 21.796 -1.485 -9.454 1.00 91.94 277 ILE A C 1
ATOM 2113 O O . ILE A 1 277 ? 22.634 -1.975 -10.216 1.00 91.94 277 ILE A O 1
ATOM 2117 N N . THR A 1 278 ? 21.161 -2.191 -8.515 1.00 93.56 278 THR A N 1
ATOM 2118 C CA . THR A 1 278 ? 21.230 -3.656 -8.378 1.00 93.56 278 THR A CA 1
ATOM 2119 C C . THR A 1 278 ? 19.930 -4.262 -8.890 1.00 93.56 278 THR A C 1
ATOM 2121 O O . THR A 1 278 ? 18.874 -3.988 -8.332 1.00 93.56 278 THR A O 1
ATOM 2124 N N . ASP A 1 279 ? 19.999 -5.051 -9.958 1.00 95.75 279 ASP A N 1
ATOM 2125 C CA . ASP A 1 279 ? 18.845 -5.673 -10.611 1.00 95.75 279 ASP A CA 1
ATOM 2126 C C . ASP A 1 279 ? 19.231 -6.997 -11.300 1.00 95.75 279 ASP A C 1
ATOM 2128 O O . ASP A 1 279 ? 20.387 -7.431 -11.258 1.00 95.75 279 ASP A O 1
ATOM 2132 N N . GLY A 1 280 ? 18.270 -7.651 -11.954 1.00 95.25 280 GLY A N 1
ATOM 2133 C CA . GLY A 1 280 ? 18.467 -8.882 -12.725 1.00 95.25 280 GLY A CA 1
ATOM 2134 C C . GLY A 1 280 ? 19.175 -8.688 -14.075 1.00 95.25 280 GLY A C 1
ATOM 2135 O O . GLY A 1 280 ? 19.333 -9.656 -14.829 1.00 95.25 280 GLY A O 1
ATOM 2136 N N . GLY A 1 281 ? 19.617 -7.467 -14.392 1.00 95.12 281 GLY A N 1
ATOM 2137 C CA . GLY A 1 281 ? 20.329 -7.152 -15.624 1.00 95.12 281 GLY A CA 1
ATOM 2138 C C . GLY A 1 281 ? 19.453 -7.144 -16.881 1.00 95.12 281 GLY A C 1
ATOM 2139 O O . GLY A 1 281 ? 18.224 -7.180 -16.829 1.00 95.12 281 GLY A O 1
ATOM 2140 N N . LEU A 1 282 ? 20.123 -7.089 -18.035 1.00 93.00 282 LEU A N 1
ATOM 2141 C CA . LEU A 1 282 ? 19.478 -7.151 -19.343 1.00 93.00 282 LEU A CA 1
ATOM 2142 C C . LEU A 1 282 ? 18.886 -8.547 -19.573 1.00 93.00 282 LEU A C 1
ATOM 2144 O O . LEU A 1 282 ? 19.591 -9.558 -19.487 1.00 93.00 282 LEU A O 1
ATOM 2148 N N . PHE A 1 283 ? 17.609 -8.596 -19.935 1.00 90.75 283 PHE A N 1
ATOM 2149 C CA . PHE A 1 283 ? 16.946 -9.817 -20.358 1.00 90.75 283 PHE A CA 1
ATOM 2150 C C . PHE A 1 283 ? 17.623 -10.393 -21.613 1.00 90.75 283 PHE A C 1
ATOM 2152 O O . PHE A 1 283 ? 17.795 -9.718 -22.626 1.00 90.75 283 PHE A O 1
ATOM 2159 N N . SER A 1 284 ? 18.020 -11.667 -21.552 1.00 79.06 284 SER A N 1
ATOM 2160 C CA . SER A 1 284 ? 18.820 -12.319 -22.607 1.00 79.06 284 SER A CA 1
ATOM 2161 C C . SER A 1 284 ? 18.004 -12.865 -23.790 1.00 79.06 284 SER A C 1
ATOM 2163 O O . SER A 1 284 ? 18.580 -13.331 -24.776 1.00 79.06 284 SER A O 1
ATOM 2165 N N . GLY A 1 285 ? 16.672 -12.835 -23.700 1.00 74.75 285 GLY A N 1
ATOM 2166 C CA . GLY A 1 285 ? 15.764 -13.277 -24.758 1.00 74.75 285 GLY A CA 1
ATOM 2167 C C . GLY A 1 285 ? 15.286 -12.142 -25.667 1.00 74.75 285 GLY A C 1
ATOM 2168 O O . GLY A 1 285 ? 15.690 -10.990 -25.554 1.00 74.75 285 GLY A O 1
ATOM 2169 N N . THR A 1 286 ? 14.382 -12.464 -26.592 1.00 70.19 286 THR A N 1
ATOM 2170 C CA . THR A 1 286 ? 13.673 -11.444 -27.377 1.00 70.19 286 THR A CA 1
ATOM 2171 C C . THR A 1 286 ? 12.610 -10.772 -26.518 1.00 70.19 286 THR A C 1
ATOM 2173 O O . THR A 1 286 ? 11.688 -11.453 -26.068 1.00 70.19 286 THR A O 1
ATOM 2176 N N . CYS A 1 287 ? 12.699 -9.452 -26.356 1.00 66.94 287 CYS A N 1
ATOM 2177 C CA . CYS A 1 287 ? 11.685 -8.646 -25.678 1.00 66.94 287 CYS A CA 1
ATOM 2178 C C . CYS A 1 287 ? 10.331 -8.774 -26.381 1.00 66.94 287 CYS A C 1
ATOM 2180 O O . CYS A 1 287 ? 10.107 -8.204 -27.451 1.00 66.94 287 CYS A O 1
ATOM 2182 N N . GLY A 1 288 ? 9.435 -9.569 -25.803 1.00 56.28 288 GLY A N 1
ATOM 2183 C CA . GLY A 1 288 ? 8.086 -9.763 -26.310 1.00 56.28 288 GLY A CA 1
ATOM 2184 C C . GLY A 1 288 ? 7.171 -8.666 -25.796 1.00 56.28 288 GLY A C 1
ATOM 2185 O O . GLY A 1 288 ? 6.558 -8.825 -24.748 1.00 56.28 288 GLY A O 1
ATOM 2186 N N . VAL A 1 289 ? 7.032 -7.568 -26.536 1.00 51.03 289 VAL A N 1
ATOM 2187 C CA . VAL A 1 289 ? 5.993 -6.575 -26.238 1.00 51.03 289 VAL A CA 1
ATOM 2188 C C . VAL A 1 289 ? 4.668 -7.098 -26.801 1.00 51.03 289 VAL A C 1
ATOM 2190 O O . VAL A 1 289 ? 4.256 -6.735 -27.898 1.00 51.03 289 VAL A O 1
ATOM 2193 N N . LEU A 1 290 ? 3.991 -7.988 -26.071 1.00 43.44 290 LEU A N 1
ATOM 2194 C CA . LEU A 1 290 ? 2.555 -8.248 -26.274 1.00 43.44 290 LEU A CA 1
ATOM 2195 C C . LEU A 1 290 ? 1.726 -7.169 -25.553 1.00 43.44 290 LEU A C 1
ATOM 2197 O O . LEU A 1 290 ? 0.777 -7.463 -24.833 1.00 43.44 290 LEU A O 1
ATOM 2201 N N . GLY A 1 291 ? 2.119 -5.908 -25.737 1.00 49.41 291 GLY A N 1
ATOM 2202 C CA . GLY A 1 291 ? 1.392 -4.735 -25.274 1.00 49.41 291 GLY A CA 1
ATOM 2203 C C . GLY A 1 291 ? 0.570 -4.137 -26.413 1.00 49.41 291 GLY A C 1
ATOM 2204 O O . GLY A 1 291 ? 1.011 -4.086 -27.563 1.00 49.41 291 GLY A O 1
ATOM 2205 N N . LEU A 1 292 ? -0.623 -3.642 -26.086 1.00 45.09 292 LEU A N 1
ATOM 2206 C CA . LEU A 1 292 ? -1.373 -2.698 -26.927 1.00 45.09 292 LEU A CA 1
ATOM 2207 C C . LEU A 1 292 ? -0.800 -1.270 -26.824 1.00 45.09 292 LEU A C 1
ATOM 2209 O O . LEU A 1 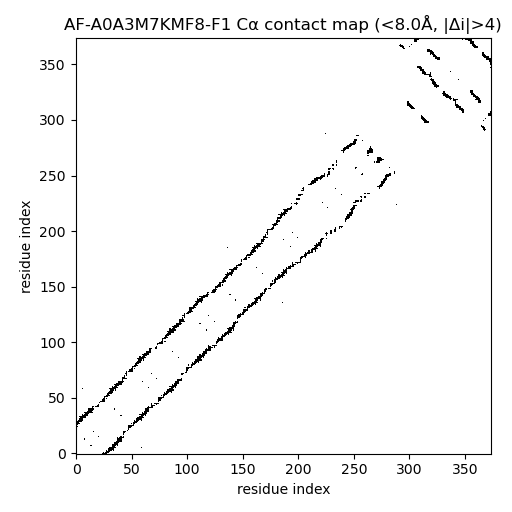292 ? -1.471 -0.315 -27.204 1.00 45.09 292 LEU A O 1
ATOM 2213 N N . GLU A 1 293 ? 0.403 -1.117 -26.269 1.00 48.47 293 GLU A N 1
ATOM 2214 C CA . GLU A 1 293 ? 1.023 0.179 -26.032 1.00 48.47 293 GLU A CA 1
ATOM 2215 C C . GLU A 1 293 ? 1.461 0.806 -27.356 1.00 48.47 293 GLU A C 1
ATOM 2217 O O . GLU A 1 293 ? 2.455 0.417 -27.975 1.00 48.47 293 GLU A O 1
ATOM 2222 N N . ASP A 1 294 ? 0.683 1.802 -27.773 1.00 49.41 294 ASP A N 1
ATOM 2223 C CA . ASP A 1 294 ? 1.089 2.845 -28.704 1.00 49.41 294 ASP A CA 1
ATOM 2224 C C . ASP A 1 294 ? 2.207 3.674 -28.044 1.00 49.41 294 ASP A C 1
ATOM 2226 O O . ASP A 1 294 ? 1.972 4.771 -27.541 1.00 49.41 294 ASP A O 1
ATOM 2230 N N . ASN A 1 295 ? 3.439 3.155 -28.033 1.00 47.84 295 ASN A N 1
ATOM 2231 C CA . ASN A 1 295 ? 4.623 3.992 -27.839 1.00 47.84 295 ASN A CA 1
ATOM 2232 C C . ASN A 1 295 ? 4.675 4.945 -29.043 1.00 47.84 295 ASN A C 1
ATOM 2234 O O . ASN A 1 295 ? 4.962 4.490 -30.147 1.00 47.84 295 ASN A O 1
ATOM 2238 N N . GLU A 1 296 ? 4.279 6.208 -28.833 1.00 46.34 296 GLU A N 1
ATOM 2239 C CA . GLU A 1 296 ? 3.891 7.218 -29.838 1.00 46.34 296 GLU A CA 1
ATOM 2240 C C . GLU A 1 296 ? 4.471 7.023 -31.259 1.00 46.34 296 GLU A C 1
ATOM 2242 O O . GLU A 1 296 ? 5.661 6.815 -31.470 1.00 46.34 296 GLU A O 1
ATOM 2247 N N . LEU A 1 297 ? 3.699 7.135 -32.342 1.00 47.06 297 LEU A N 1
ATOM 2248 C CA . LEU A 1 297 ? 3.085 8.360 -32.869 1.00 47.06 297 LEU A CA 1
ATOM 2249 C C . LEU A 1 297 ? 2.074 7.930 -33.945 1.00 47.06 297 LEU A C 1
ATOM 2251 O O . LEU A 1 297 ? 2.384 7.012 -34.706 1.00 47.06 297 LEU A O 1
ATOM 2255 N N . GLY A 1 298 ? 0.930 8.618 -34.086 1.00 51.81 298 GLY A N 1
ATOM 2256 C CA . GLY A 1 298 ? -0.166 8.368 -35.053 1.00 51.81 298 GLY A CA 1
ATOM 2257 C C . GLY A 1 298 ? 0.176 8.418 -36.560 1.00 51.81 298 GLY A C 1
ATOM 2258 O O . GLY A 1 298 ? -0.603 8.916 -37.366 1.00 51.81 298 GLY A O 1
ATOM 2259 N N . SER A 1 299 ? 1.339 7.908 -36.951 1.00 66.06 299 SER A N 1
ATOM 2260 C CA . SER A 1 299 ? 1.915 7.872 -38.288 1.00 66.06 299 SER A CA 1
ATOM 2261 C C . SER A 1 299 ? 1.627 6.578 -39.047 1.00 66.06 299 SER A C 1
ATOM 2263 O O . SER A 1 299 ? 1.784 6.581 -40.264 1.00 66.06 299 SER A O 1
ATOM 2265 N N . ILE A 1 300 ? 1.204 5.500 -38.365 1.00 76.88 300 ILE A N 1
ATOM 2266 C CA . ILE A 1 300 ? 0.861 4.225 -39.006 1.00 76.88 300 ILE A CA 1
ATOM 2267 C C . ILE A 1 300 ? -0.663 4.073 -39.122 1.00 76.88 300 ILE A C 1
ATOM 2269 O O . ILE A 1 300 ? -1.393 3.917 -38.134 1.00 76.88 300 ILE A O 1
ATOM 2273 N N . LEU A 1 301 ? -1.157 4.114 -40.357 1.00 81.38 301 LEU A N 1
ATOM 2274 C CA . LEU A 1 301 ? -2.563 3.993 -40.721 1.00 81.38 301 LEU A CA 1
ATOM 2275 C C . LEU A 1 301 ? -2.839 2.603 -41.306 1.00 81.38 301 LEU A C 1
ATOM 2277 O O . LEU A 1 301 ? -2.160 2.176 -42.235 1.00 81.38 301 LEU A O 1
ATOM 2281 N N . LEU A 1 302 ? -3.861 1.924 -40.775 1.00 87.69 302 LEU A N 1
ATOM 2282 C CA . LEU A 1 302 ? -4.337 0.630 -41.264 1.00 87.69 302 LEU A CA 1
ATOM 2283 C C . LEU A 1 302 ? -5.761 0.807 -41.786 1.00 87.69 302 LEU A C 1
ATOM 2285 O O . LEU A 1 302 ? -6.649 1.189 -41.020 1.00 87.69 302 LEU A O 1
ATOM 2289 N N . TYR A 1 303 ? -5.980 0.569 -43.077 1.00 83.94 303 TYR A N 1
ATOM 2290 C CA . TYR A 1 303 ? -7.281 0.790 -43.708 1.00 83.94 303 TYR A CA 1
ATOM 2291 C C . TYR A 1 303 ? -7.518 -0.141 -44.910 1.00 83.94 303 TYR A C 1
ATOM 2293 O O . TYR A 1 303 ? -6.566 -0.582 -45.543 1.00 83.94 303 TYR A O 1
ATOM 2301 N N . PRO A 1 304 ? -8.778 -0.426 -45.271 1.00 80.62 304 PRO A N 1
ATOM 2302 C CA . PRO A 1 304 ? -9.980 -0.118 -44.501 1.00 80.62 304 PRO A CA 1
ATOM 2303 C C . PRO A 1 304 ? -10.065 -0.981 -43.233 1.00 80.62 304 PRO A C 1
ATOM 2305 O O . PRO A 1 304 ? -9.569 -2.098 -43.202 1.00 80.62 304 PRO A O 1
ATOM 2308 N N . ASN A 1 305 ? -10.693 -0.467 -42.178 1.00 81.19 305 ASN A N 1
ATOM 2309 C CA . ASN A 1 305 ? -11.077 -1.250 -41.005 1.00 81.19 305 ASN A CA 1
ATOM 2310 C C . ASN A 1 305 ? -12.529 -0.877 -40.659 1.00 81.19 305 ASN A C 1
ATOM 2312 O O . ASN A 1 305 ? -12.746 0.257 -40.226 1.00 81.19 305 ASN A O 1
ATOM 2316 N N . PRO A 1 306 ? -13.529 -1.753 -40.882 1.00 86.31 306 PRO A N 1
ATOM 2317 C CA . PRO A 1 306 ? -13.408 -3.178 -41.216 1.00 86.31 306 PRO A CA 1
ATOM 2318 C C . PRO A 1 306 ? -12.834 -3.475 -42.614 1.00 86.31 306 PRO A C 1
ATOM 2320 O O . PRO A 1 306 ? -13.056 -2.718 -43.558 1.00 86.31 306 PRO A O 1
ATOM 2323 N N . VAL A 1 307 ? -12.116 -4.593 -42.746 1.00 91.38 307 VAL A N 1
ATOM 2324 C CA . VAL A 1 307 ? -11.435 -5.040 -43.972 1.00 91.38 307 VAL A CA 1
ATOM 2325 C C . VAL A 1 307 ? -12.146 -6.231 -44.617 1.00 91.38 307 VAL A C 1
ATOM 2327 O O . VAL A 1 307 ? -12.610 -7.130 -43.921 1.00 91.38 307 VAL A O 1
ATOM 2330 N N . LYS A 1 308 ? -12.210 -6.258 -45.957 1.00 90.81 308 LYS A N 1
ATOM 2331 C CA . LYS A 1 308 ? -12.588 -7.452 -46.730 1.00 90.81 308 LYS A CA 1
ATOM 2332 C C . LYS A 1 308 ? -11.347 -8.267 -47.063 1.00 90.81 308 LYS A C 1
ATOM 2334 O O . LYS A 1 308 ? -10.979 -9.114 -46.274 1.00 90.81 308 LYS A O 1
ATOM 2339 N N . ASP A 1 309 ? -10.672 -8.016 -48.174 1.00 89.56 309 ASP A N 1
ATOM 2340 C CA . ASP A 1 309 ? -9.619 -8.936 -48.631 1.00 89.56 309 ASP A CA 1
ATOM 2341 C C . ASP A 1 309 ? -8.206 -8.386 -48.482 1.00 89.56 309 ASP A C 1
ATOM 2343 O O . ASP A 1 309 ? -7.267 -9.161 -48.324 1.00 89.56 309 ASP A O 1
ATOM 2347 N N . ILE A 1 310 ? -8.045 -7.063 -48.526 1.00 93.75 310 ILE A N 1
ATOM 2348 C CA . ILE A 1 310 ? -6.738 -6.404 -48.499 1.00 93.75 310 ILE A CA 1
ATOM 2349 C C . ILE A 1 310 ? -6.764 -5.295 -47.459 1.00 93.75 310 ILE A C 1
ATOM 2351 O O . ILE A 1 310 ? -7.629 -4.420 -47.505 1.00 93.75 310 ILE A O 1
ATOM 2355 N N . LEU A 1 311 ? -5.796 -5.334 -46.548 1.00 93.69 311 LEU A N 1
ATOM 2356 C CA . LEU A 1 311 ? -5.515 -4.259 -45.611 1.00 93.69 311 LEU A CA 1
ATOM 2357 C C . LEU A 1 311 ? -4.271 -3.504 -46.064 1.00 93.69 311 LEU A C 1
ATOM 2359 O O . LEU A 1 311 ? -3.212 -4.098 -46.271 1.00 93.69 311 LEU A O 1
ATOM 2363 N N . HIS A 1 312 ? -4.409 -2.193 -46.188 1.00 91.56 312 HIS A N 1
ATOM 2364 C CA . HIS A 1 312 ? -3.330 -1.268 -46.487 1.00 91.56 312 HIS A CA 1
ATOM 2365 C C . HIS A 1 312 ? -2.708 -0.771 -45.191 1.00 91.56 312 HIS A C 1
ATOM 2367 O O . HIS A 1 312 ? -3.422 -0.357 -44.276 1.00 91.56 312 HIS A O 1
ATOM 2373 N N . ILE A 1 313 ? -1.381 -0.780 -45.147 1.00 92.25 313 ILE A N 1
ATOM 2374 C CA . ILE A 1 313 ? -0.582 -0.216 -44.067 1.00 92.25 313 ILE A CA 1
ATOM 2375 C C . ILE A 1 313 ? 0.229 0.929 -44.658 1.00 92.25 313 ILE A C 1
ATOM 2377 O O . ILE A 1 313 ? 0.991 0.734 -45.603 1.00 92.25 313 ILE A O 1
ATOM 2381 N N . GLN A 1 314 ? 0.058 2.126 -44.110 1.00 86.44 314 GLN A N 1
ATOM 2382 C CA . GLN A 1 314 ? 0.838 3.309 -44.462 1.00 86.44 314 GLN A CA 1
ATOM 2383 C C . GLN A 1 314 ? 1.545 3.832 -43.227 1.00 86.44 314 GLN A C 1
ATOM 2385 O O . GLN A 1 314 ? 0.943 3.863 -42.164 1.00 86.44 314 GLN A O 1
ATOM 2390 N N . SER A 1 315 ? 2.793 4.255 -43.377 1.00 84.88 315 SER A N 1
ATOM 2391 C CA . SER A 1 315 ? 3.639 4.797 -42.320 1.00 84.88 315 SER A CA 1
ATOM 2392 C C . SER A 1 315 ? 4.354 6.056 -42.814 1.00 84.88 315 SER A C 1
ATOM 2394 O O . SER A 1 315 ? 4.675 6.159 -43.996 1.00 84.88 315 SER A O 1
ATOM 2396 N N . ASN A 1 316 ? 4.663 6.999 -41.921 1.00 80.25 316 ASN A N 1
ATOM 2397 C CA . ASN A 1 316 ? 5.635 8.067 -42.217 1.00 80.25 316 ASN A CA 1
ATOM 2398 C C . ASN A 1 316 ? 7.091 7.609 -42.000 1.00 80.25 316 ASN A C 1
ATOM 2400 O O . ASN A 1 316 ? 8.025 8.350 -42.297 1.00 80.25 316 ASN A O 1
ATOM 2404 N N . ASN A 1 317 ? 7.276 6.395 -41.482 1.00 83.69 317 ASN A N 1
ATOM 2405 C CA . ASN A 1 317 ? 8.553 5.772 -41.153 1.00 83.69 317 ASN A CA 1
ATOM 2406 C C . ASN A 1 317 ? 8.791 4.528 -42.025 1.00 83.69 317 ASN A C 1
ATOM 2408 O O . ASN A 1 317 ? 7.885 4.047 -42.711 1.00 83.69 317 ASN A O 1
ATOM 2412 N N . ILE A 1 318 ? 10.013 3.993 -41.995 1.00 83.94 318 ILE A N 1
ATOM 2413 C CA . ILE A 1 318 ? 10.357 2.772 -42.729 1.00 83.94 318 ILE A CA 1
ATOM 2414 C C . ILE A 1 318 ? 9.759 1.581 -41.985 1.00 83.94 318 ILE A C 1
ATOM 2416 O O . ILE A 1 318 ? 10.072 1.373 -40.818 1.00 83.94 318 ILE A O 1
ATOM 2420 N N . LEU A 1 319 ? 8.905 0.813 -42.657 1.00 88.25 319 LEU A N 1
ATOM 2421 C CA . LEU A 1 319 ? 8.357 -0.441 -42.154 1.00 88.25 319 LEU A CA 1
ATOM 2422 C C . LEU A 1 319 ? 9.435 -1.527 -42.186 1.00 88.25 319 LEU A C 1
ATOM 2424 O O . LEU A 1 319 ? 10.137 -1.677 -43.186 1.00 88.25 319 LEU A O 1
ATOM 2428 N N . GLU A 1 320 ? 9.525 -2.299 -41.108 1.00 88.69 320 GLU A N 1
ATOM 2429 C CA . GLU A 1 320 ? 10.523 -3.364 -40.948 1.00 88.69 320 GLU A CA 1
ATOM 2430 C C . GLU A 1 320 ? 9.869 -4.746 -40.870 1.00 88.69 320 GLU A C 1
ATOM 2432 O O . GLU A 1 320 ? 10.351 -5.705 -41.478 1.00 88.69 320 GLU A O 1
ATOM 2437 N N . ARG A 1 321 ? 8.743 -4.864 -40.157 1.00 91.69 321 ARG A N 1
ATOM 2438 C CA . ARG A 1 321 ? 8.052 -6.143 -39.955 1.00 91.69 321 ARG A CA 1
ATOM 2439 C C . ARG A 1 321 ? 6.578 -5.939 -39.634 1.00 91.69 321 ARG A C 1
ATOM 2441 O O . ARG A 1 321 ? 6.219 -4.951 -39.002 1.00 91.69 321 ARG A O 1
ATOM 2448 N N . ILE A 1 322 ? 5.719 -6.870 -40.030 1.00 91.75 322 ILE A N 1
ATOM 2449 C CA . ILE A 1 322 ? 4.303 -6.879 -39.658 1.00 91.75 322 ILE A CA 1
ATOM 2450 C C . ILE A 1 322 ? 3.903 -8.290 -39.230 1.00 91.75 322 ILE A C 1
ATOM 2452 O O . ILE A 1 322 ? 4.121 -9.242 -39.974 1.00 91.75 322 ILE A O 1
ATOM 2456 N N . ILE A 1 323 ? 3.294 -8.421 -38.052 1.00 90.44 323 ILE A N 1
ATOM 2457 C CA . ILE A 1 323 ? 2.859 -9.699 -37.487 1.00 90.44 323 ILE A CA 1
ATOM 2458 C C . ILE A 1 323 ? 1.365 -9.635 -37.181 1.00 90.44 323 ILE A C 1
ATOM 2460 O O . ILE A 1 323 ? 0.886 -8.683 -36.567 1.00 90.44 323 ILE A O 1
ATOM 2464 N N . MET A 1 324 ? 0.621 -10.651 -37.606 1.00 91.38 324 MET A N 1
ATOM 2465 C CA . MET A 1 324 ? -0.818 -10.763 -37.385 1.00 91.38 324 MET A CA 1
ATOM 2466 C C . MET A 1 324 ? -1.138 -11.914 -36.443 1.00 91.38 324 MET A C 1
ATOM 2468 O O . MET A 1 324 ? -0.616 -13.015 -36.613 1.00 91.38 324 MET A O 1
ATOM 2472 N N . TYR A 1 325 ? -2.061 -11.672 -35.519 1.00 89.31 325 TYR A N 1
ATOM 2473 C CA . TYR A 1 325 ? -2.488 -12.613 -34.495 1.00 89.31 325 TYR A CA 1
ATOM 2474 C C . TYR A 1 325 ? -4.002 -12.832 -34.527 1.00 89.31 325 TYR A C 1
ATOM 2476 O O . TYR A 1 325 ? -4.771 -11.909 -34.822 1.00 89.31 325 TYR A O 1
ATOM 2484 N N . ASP A 1 326 ? -4.433 -14.044 -34.175 1.00 86.81 326 ASP A N 1
ATOM 2485 C CA . ASP A 1 326 ? -5.819 -14.288 -33.766 1.00 86.81 326 ASP A CA 1
ATOM 2486 C C . ASP A 1 326 ? -6.095 -13.750 -32.345 1.00 86.81 326 ASP A C 1
ATOM 2488 O O . ASP A 1 326 ? -5.195 -13.298 -31.635 1.00 86.81 326 ASP A O 1
ATOM 2492 N N . ILE A 1 327 ? -7.357 -13.805 -31.907 1.00 83.31 327 ILE A N 1
ATOM 2493 C CA . ILE A 1 327 ? -7.767 -13.363 -30.560 1.00 83.31 327 ILE A CA 1
ATOM 2494 C C . ILE A 1 327 ? -7.160 -14.186 -29.412 1.00 83.31 327 ILE A C 1
ATOM 2496 O O . ILE A 1 327 ? -7.241 -13.761 -28.265 1.00 83.31 327 ILE A O 1
ATOM 2500 N N . ASN A 1 328 ? -6.573 -15.351 -29.702 1.00 76.19 328 ASN A N 1
ATOM 2501 C CA . ASN A 1 328 ? -5.895 -16.199 -28.722 1.00 76.19 328 ASN A CA 1
ATOM 2502 C C . ASN A 1 328 ? -4.373 -15.962 -28.718 1.00 76.19 328 ASN A C 1
ATOM 2504 O O . ASN A 1 328 ? -3.644 -16.718 -28.078 1.00 76.19 328 ASN A O 1
ATOM 2508 N N . GLY A 1 329 ? -3.882 -14.962 -29.460 1.00 71.56 329 GLY A N 1
ATOM 2509 C CA . GLY A 1 329 ? -2.463 -14.622 -29.544 1.00 71.56 329 GLY A CA 1
ATOM 2510 C C . GLY A 1 329 ? -1.637 -15.536 -30.456 1.00 71.56 329 GLY A C 1
ATOM 2511 O O . GLY A 1 329 ? -0.409 -15.486 -30.409 1.00 71.56 329 GLY A O 1
ATOM 2512 N N . ARG A 1 330 ? -2.256 -16.376 -31.299 1.00 74.56 330 ARG A N 1
ATOM 2513 C CA . ARG A 1 330 ? -1.519 -17.226 -32.252 1.00 74.56 330 ARG A CA 1
ATOM 2514 C C . ARG A 1 330 ? -1.132 -16.432 -33.492 1.00 74.56 330 ARG A C 1
ATOM 2516 O O . ARG A 1 330 ? -1.985 -15.780 -34.089 1.00 74.56 330 ARG A O 1
ATOM 2523 N N . VAL A 1 331 ? 0.127 -16.546 -33.916 1.00 85.94 331 VAL A N 1
ATOM 2524 C CA . VAL A 1 331 ? 0.631 -15.911 -35.144 1.00 85.94 331 VAL A CA 1
ATOM 2525 C C . VAL A 1 331 ? -0.012 -16.554 -36.376 1.00 85.94 331 VAL A C 1
ATOM 2527 O O . VAL A 1 331 ? 0.058 -17.768 -36.562 1.00 85.94 331 VAL A O 1
ATOM 2530 N N . LEU A 1 332 ? -0.617 -15.728 -37.227 1.00 87.06 332 LEU A N 1
ATOM 2531 C CA . LEU A 1 332 ? -1.241 -16.116 -38.495 1.00 87.06 332 LEU A CA 1
ATOM 2532 C C . LEU A 1 332 ? -0.385 -15.732 -39.702 1.00 87.06 332 LEU A C 1
ATOM 2534 O O . LEU A 1 332 ? -0.343 -16.466 -40.686 1.00 87.06 332 LEU A O 1
ATOM 2538 N N . GLN A 1 333 ? 0.272 -14.573 -39.636 1.00 90.75 333 GLN A N 1
ATOM 2539 C CA . GLN A 1 333 ? 1.185 -14.076 -40.664 1.00 90.75 333 GLN A CA 1
ATOM 2540 C C . GLN A 1 333 ? 2.337 -13.316 -40.008 1.00 90.75 333 GLN A C 1
ATOM 2542 O O . GLN A 1 333 ? 2.137 -12.639 -39.001 1.00 90.75 333 GLN A O 1
ATOM 2547 N N . ASP A 1 334 ? 3.519 -13.410 -40.609 1.00 91.12 334 ASP A N 1
ATOM 2548 C CA . ASP A 1 334 ? 4.737 -12.724 -40.188 1.00 91.12 334 ASP A CA 1
ATOM 2549 C C . ASP A 1 334 ? 5.504 -12.291 -41.441 1.00 91.12 334 ASP A C 1
ATOM 2551 O O . ASP A 1 334 ? 5.977 -13.119 -42.223 1.00 91.12 334 ASP A O 1
ATOM 2555 N N . ILE A 1 335 ? 5.527 -10.986 -41.682 1.00 89.75 335 ILE A N 1
ATOM 2556 C CA . ILE A 1 335 ? 5.992 -10.378 -42.923 1.00 89.75 335 ILE A CA 1
ATOM 2557 C C . ILE A 1 335 ? 7.193 -9.503 -42.595 1.00 89.75 335 ILE A C 1
ATOM 2559 O O . ILE A 1 335 ? 7.061 -8.516 -41.877 1.00 89.75 335 ILE A O 1
ATOM 2563 N N . VAL A 1 336 ? 8.353 -9.821 -43.169 1.00 89.50 336 VAL A N 1
ATOM 2564 C CA . VAL A 1 336 ? 9.536 -8.949 -43.134 1.00 89.50 336 VAL A CA 1
ATOM 2565 C C . VAL A 1 336 ? 9.476 -7.997 -44.326 1.00 89.50 336 VAL A C 1
ATOM 2567 O O . VAL A 1 336 ? 9.413 -8.436 -45.476 1.00 89.50 336 VAL A O 1
ATOM 2570 N N . VAL A 1 337 ? 9.488 -6.690 -44.065 1.00 87.44 337 VAL A N 1
ATOM 2571 C CA . VAL A 1 337 ? 9.349 -5.662 -45.101 1.00 87.44 337 VAL A CA 1
ATOM 2572 C C . VAL A 1 337 ? 10.733 -5.253 -45.602 1.00 87.44 337 VAL A C 1
ATOM 2574 O O . VAL A 1 337 ? 11.499 -4.582 -44.919 1.00 87.44 337 VAL A O 1
ATOM 2577 N N . SER A 1 338 ? 11.075 -5.664 -46.823 1.00 81.25 338 SER A N 1
ATOM 2578 C CA . SER A 1 338 ? 12.363 -5.341 -47.447 1.00 81.25 338 SER A CA 1
ATOM 2579 C C . SER A 1 338 ? 12.294 -4.083 -48.321 1.00 81.25 338 SER A C 1
ATOM 2581 O O . SER A 1 338 ? 11.331 -3.904 -49.072 1.00 81.25 338 SER A O 1
ATOM 2583 N N . GLY A 1 339 ? 13.367 -3.282 -48.326 1.00 77.62 339 GLY A N 1
ATOM 2584 C CA . GLY A 1 339 ? 13.580 -2.219 -49.319 1.00 77.62 339 GLY A CA 1
ATOM 2585 C C . GLY A 1 339 ? 13.163 -0.809 -48.894 1.00 77.62 339 GLY A C 1
ATOM 2586 O O . GLY A 1 339 ? 12.732 -0.038 -49.746 1.00 77.62 339 GLY A O 1
ATOM 2587 N N . ASN A 1 340 ? 13.298 -0.461 -47.609 1.00 82.81 340 ASN A N 1
ATOM 2588 C CA . ASN A 1 340 ? 13.016 0.878 -47.065 1.00 82.81 340 ASN A CA 1
ATOM 2589 C C . ASN A 1 340 ? 11.623 1.424 -47.432 1.00 82.81 340 ASN A C 1
ATOM 2591 O O . ASN A 1 340 ? 11.472 2.594 -47.786 1.00 82.81 340 ASN A O 1
ATOM 2595 N N . LYS A 1 341 ? 10.596 0.568 -47.388 1.00 87.81 341 LYS A N 1
ATOM 2596 C CA . LYS A 1 341 ? 9.227 0.951 -47.742 1.00 87.81 341 LYS A CA 1
ATOM 2597 C C . LYS A 1 341 ? 8.522 1.641 -46.582 1.00 87.81 341 LYS A C 1
ATOM 2599 O O . LYS A 1 341 ? 8.693 1.261 -45.431 1.00 87.81 341 LYS A O 1
ATOM 2604 N N . SER A 1 342 ? 7.649 2.586 -46.906 1.00 86.81 342 SER A N 1
ATOM 2605 C CA . SER A 1 342 ? 6.732 3.229 -45.960 1.00 86.81 342 SER A CA 1
ATOM 2606 C C . SER A 1 342 ? 5.278 2.762 -46.119 1.00 86.81 342 SER A C 1
ATOM 2608 O O . SER A 1 342 ? 4.383 3.259 -45.441 1.00 86.81 342 SER A O 1
ATOM 2610 N N . GLN A 1 343 ? 5.018 1.814 -47.026 1.00 91.44 343 GLN A N 1
ATOM 2611 C CA . GLN A 1 343 ? 3.689 1.261 -47.289 1.00 91.44 343 GLN A CA 1
ATOM 2612 C C . GLN A 1 343 ? 3.780 -0.232 -47.614 1.00 91.44 343 GLN A C 1
ATOM 2614 O O . GLN A 1 343 ? 4.731 -0.658 -48.273 1.00 91.44 343 GLN A O 1
ATOM 2619 N N . GLU A 1 344 ? 2.784 -1.009 -47.190 1.00 94.25 344 GLU A N 1
ATOM 2620 C CA . GLU A 1 344 ? 2.674 -2.439 -47.495 1.00 94.25 344 GLU A CA 1
ATOM 2621 C C . GLU A 1 344 ? 1.203 -2.888 -47.508 1.00 94.25 344 GLU A C 1
ATOM 2623 O O . GLU A 1 344 ? 0.351 -2.281 -46.856 1.00 94.25 344 GLU A O 1
ATOM 2628 N N . ASN A 1 345 ? 0.900 -3.951 -48.257 1.00 93.38 345 ASN A N 1
ATOM 2629 C CA . ASN A 1 345 ? -0.451 -4.507 -48.355 1.00 93.38 345 ASN A CA 1
ATOM 2630 C C . ASN A 1 345 ? -0.483 -5.946 -47.840 1.00 93.38 345 ASN A C 1
ATOM 2632 O O . ASN A 1 345 ? 0.322 -6.774 -48.259 1.00 93.38 345 ASN A O 1
ATOM 2636 N N . ILE A 1 346 ? -1.466 -6.261 -46.998 1.00 93.00 346 ILE A N 1
ATOM 2637 C CA . ILE A 1 346 ? -1.662 -7.602 -46.440 1.00 93.00 346 ILE A CA 1
ATOM 2638 C C . ILE A 1 346 ? -2.943 -8.207 -46.996 1.00 93.00 346 ILE A C 1
ATOM 2640 O O . ILE A 1 346 ? -4.012 -7.601 -46.905 1.00 93.00 346 ILE A O 1
ATOM 2644 N N . SER A 1 347 ? -2.846 -9.422 -47.539 1.00 92.88 347 SER A N 1
ATOM 2645 C CA . SER A 1 347 ? -4.018 -10.200 -47.942 1.00 92.88 347 SER A CA 1
ATOM 2646 C C . SER A 1 347 ? -4.589 -10.973 -46.751 1.00 92.88 347 SER A C 1
ATOM 2648 O O . SER A 1 347 ? -3.884 -11.727 -46.079 1.00 92.88 347 SER A O 1
ATOM 2650 N N . LEU A 1 348 ? -5.891 -10.805 -46.523 1.00 92.19 348 LEU A N 1
ATOM 2651 C CA . LEU A 1 348 ? -6.688 -11.514 -45.520 1.00 92.19 348 LEU A CA 1
ATOM 2652 C C . LEU A 1 348 ? -7.716 -12.459 -46.161 1.00 92.19 348 LEU A C 1
ATOM 2654 O O . LEU A 1 348 ? -8.623 -12.931 -45.482 1.00 92.19 348 LEU A O 1
ATOM 2658 N N . THR A 1 349 ? -7.604 -12.737 -47.462 1.00 91.50 349 THR A N 1
ATOM 2659 C CA . THR A 1 349 ? -8.600 -13.514 -48.224 1.00 91.50 349 THR A CA 1
ATOM 2660 C C . THR A 1 349 ? -8.831 -14.916 -47.651 1.00 91.50 349 THR A C 1
ATOM 2662 O O . THR A 1 349 ? -9.938 -15.437 -47.724 1.00 91.50 349 THR A O 1
ATOM 2665 N N . ASN A 1 350 ? -7.804 -15.513 -47.037 1.00 89.69 350 ASN A N 1
ATOM 2666 C CA . ASN A 1 350 ? -7.870 -16.861 -46.463 1.00 89.69 350 ASN A CA 1
ATOM 2667 C C . ASN A 1 350 ? -8.292 -16.887 -44.984 1.00 89.69 350 ASN A C 1
ATOM 2669 O O . ASN A 1 350 ? -8.249 -17.946 -44.359 1.00 89.69 350 ASN A O 1
ATOM 2673 N N . LEU A 1 351 ? -8.652 -15.740 -44.406 1.00 89.75 351 LEU A N 1
ATOM 2674 C CA . LEU A 1 351 ? -9.069 -15.642 -43.012 1.00 89.75 351 LEU A CA 1
ATOM 2675 C C . LEU A 1 351 ? -10.588 -15.540 -42.908 1.00 89.75 351 LEU A C 1
ATOM 2677 O O . LEU A 1 351 ? -11.240 -14.834 -43.680 1.00 89.75 351 LEU A O 1
ATOM 2681 N N . SER A 1 352 ? -11.139 -16.234 -41.916 1.00 92.50 352 SER A N 1
ATOM 2682 C CA . SER A 1 352 ? -12.549 -16.132 -41.551 1.00 92.50 352 SER A CA 1
ATOM 2683 C C . SER A 1 352 ? -12.905 -14.719 -41.078 1.00 92.50 352 SER A C 1
ATOM 2685 O O . SER A 1 352 ? -12.059 -13.978 -40.581 1.00 92.50 352 SER A O 1
ATOM 2687 N N . SER A 1 353 ? -14.180 -14.348 -41.176 1.00 91.94 353 SER A N 1
ATOM 2688 C CA . SER A 1 353 ? -14.684 -13.123 -40.550 1.00 91.94 353 SER A CA 1
ATOM 2689 C C . SER A 1 353 ? -14.453 -13.176 -39.036 1.00 91.94 353 SER A C 1
ATOM 2691 O O . SER A 1 353 ? -14.739 -14.188 -38.392 1.00 91.94 353 SER A O 1
ATOM 2693 N N . GLY A 1 354 ? -13.915 -12.103 -38.458 1.00 89.19 354 GLY A N 1
ATOM 2694 C CA . GLY A 1 354 ? -13.480 -12.111 -37.063 1.00 89.19 354 GLY A CA 1
ATOM 2695 C C . GLY A 1 354 ? -12.609 -10.920 -36.674 1.00 89.19 354 GLY A C 1
ATOM 2696 O O . GLY A 1 354 ? -12.301 -10.051 -37.493 1.00 89.19 354 GLY A O 1
ATOM 2697 N N . MET A 1 355 ? -12.234 -10.873 -35.396 1.00 91.06 355 MET A N 1
ATOM 2698 C CA . MET A 1 355 ? -11.280 -9.890 -34.879 1.00 91.06 355 MET A CA 1
ATOM 2699 C C . MET A 1 355 ? -9.859 -10.440 -34.954 1.00 91.06 355 MET A C 1
ATOM 2701 O O . MET A 1 355 ? -9.626 -11.605 -34.639 1.00 91.06 355 MET A O 1
ATOM 2705 N N . TYR A 1 356 ? -8.921 -9.573 -35.320 1.00 91.75 356 TYR A N 1
ATOM 2706 C CA . TYR A 1 356 ? -7.495 -9.878 -35.368 1.00 91.75 356 TYR A CA 1
ATOM 2707 C C . TYR A 1 356 ? -6.694 -8.704 -34.810 1.00 91.75 356 TYR A C 1
ATOM 2709 O O . TYR A 1 356 ? -7.160 -7.559 -34.823 1.00 91.75 356 TYR A O 1
ATOM 2717 N N . PHE A 1 357 ? -5.481 -8.983 -34.348 1.00 90.12 357 PHE A N 1
ATOM 2718 C CA . PHE A 1 357 ? -4.525 -7.962 -33.930 1.00 90.12 357 PHE A CA 1
ATOM 2719 C C . PHE A 1 357 ? -3.350 -7.946 -34.898 1.00 90.12 357 PHE A C 1
ATOM 2721 O O . PHE A 1 357 ? -2.867 -8.999 -35.306 1.00 90.12 357 PHE A O 1
ATOM 2728 N N . ILE A 1 358 ? -2.897 -6.758 -35.279 1.00 91.00 358 ILE A N 1
ATOM 2729 C CA . ILE A 1 358 ? -1.710 -6.584 -36.113 1.00 91.00 358 ILE A CA 1
ATOM 2730 C C . ILE A 1 358 ? -0.713 -5.748 -35.339 1.00 91.00 358 ILE A C 1
ATOM 2732 O O . ILE A 1 358 ? -1.010 -4.593 -35.042 1.00 91.00 358 ILE A O 1
ATOM 2736 N N . ASN A 1 359 ? 0.462 -6.316 -35.087 1.00 88.94 359 ASN A N 1
ATOM 2737 C CA . ASN A 1 359 ? 1.624 -5.579 -34.622 1.00 88.94 359 ASN A CA 1
ATOM 2738 C C . ASN A 1 359 ? 2.486 -5.169 -35.828 1.00 88.94 359 ASN A C 1
ATOM 2740 O O . ASN A 1 359 ? 2.881 -6.010 -36.635 1.00 88.94 359 ASN A O 1
ATOM 2744 N N . THR A 1 360 ? 2.735 -3.873 -35.985 1.00 88.44 360 THR A N 1
ATOM 2745 C CA . THR A 1 360 ? 3.508 -3.289 -37.087 1.00 88.44 360 THR A CA 1
ATOM 2746 C C . THR A 1 360 ? 4.750 -2.611 -36.536 1.00 88.44 360 THR A C 1
ATOM 2748 O O . THR A 1 360 ? 4.634 -1.694 -35.732 1.00 88.44 360 THR A O 1
ATOM 2751 N N . TYR A 1 361 ? 5.920 -3.009 -37.026 1.00 85.31 361 TYR A N 1
ATOM 2752 C CA . TYR A 1 361 ? 7.226 -2.493 -36.635 1.00 85.31 361 TYR A CA 1
ATOM 2753 C C . TYR A 1 361 ? 7.769 -1.540 -37.698 1.00 85.31 361 TYR A C 1
ATOM 2755 O O . TYR A 1 361 ? 7.720 -1.820 -38.901 1.00 85.31 361 TYR A O 1
ATOM 2763 N N . SER A 1 362 ? 8.338 -0.433 -37.241 1.00 83.75 362 SER A N 1
ATOM 2764 C CA . SER A 1 362 ? 9.069 0.532 -38.049 1.00 83.75 362 SER A CA 1
ATOM 2765 C C . SER A 1 362 ? 10.414 0.863 -37.414 1.00 83.75 362 SER A C 1
ATOM 2767 O O . SER A 1 362 ? 10.609 0.664 -36.216 1.00 83.75 362 SER A O 1
ATOM 2769 N N . ASN A 1 363 ? 11.289 1.505 -38.182 1.00 77.69 363 ASN A N 1
ATOM 2770 C CA . ASN A 1 363 ? 12.591 1.982 -37.713 1.00 77.69 363 ASN A CA 1
ATOM 2771 C C . ASN A 1 363 ? 12.531 3.059 -36.606 1.00 77.69 363 ASN A C 1
ATOM 2773 O O . ASN A 1 363 ? 13.571 3.555 -36.170 1.00 77.69 363 ASN A O 1
ATOM 2777 N N . LYS A 1 364 ? 11.331 3.491 -36.200 1.00 72.38 364 LYS A N 1
ATOM 2778 C CA . LYS A 1 364 ? 11.103 4.475 -35.133 1.00 72.38 364 LYS A CA 1
ATOM 2779 C C . LYS A 1 364 ? 10.247 3.957 -33.979 1.00 72.38 364 LYS A C 1
ATOM 2781 O O . LYS A 1 364 ? 10.125 4.666 -32.990 1.00 72.38 364 LYS A O 1
ATOM 2786 N N . GLY A 1 365 ? 9.670 2.761 -34.085 1.00 70.88 365 GLY A N 1
ATOM 2787 C CA . GLY A 1 365 ? 8.746 2.231 -33.083 1.00 70.88 365 GLY A CA 1
ATOM 2788 C C . GLY A 1 365 ? 7.770 1.214 -33.665 1.00 70.88 365 GLY A C 1
ATOM 2789 O O . GLY A 1 365 ? 7.833 0.891 -34.854 1.00 70.88 365 GLY A O 1
ATOM 2790 N N . GLN A 1 366 ? 6.854 0.723 -32.834 1.00 78.38 366 GLN A N 1
ATOM 2791 C CA . GLN A 1 366 ? 5.851 -0.276 -33.209 1.00 78.38 366 GLN A CA 1
ATOM 2792 C C . GLN A 1 366 ? 4.443 0.149 -32.781 1.00 78.38 366 GLN A C 1
ATOM 2794 O O . GLN A 1 366 ? 4.294 0.978 -31.890 1.00 78.38 366 GLN A O 1
ATOM 2799 N N . ILE A 1 367 ? 3.423 -0.438 -33.404 1.00 76.69 367 ILE A N 1
ATOM 2800 C CA . ILE A 1 367 ? 2.012 -0.229 -33.066 1.00 76.69 367 ILE A CA 1
ATOM 2801 C C . ILE A 1 367 ? 1.233 -1.535 -33.159 1.00 76.69 367 ILE A C 1
ATOM 2803 O O . ILE A 1 367 ? 1.361 -2.263 -34.146 1.00 76.69 367 ILE A O 1
ATOM 2807 N N . THR A 1 368 ? 0.336 -1.773 -32.202 1.00 82.94 368 THR A N 1
ATOM 2808 C CA . THR A 1 368 ? -0.625 -2.876 -32.271 1.00 82.94 368 THR A CA 1
ATOM 2809 C C . THR A 1 368 ? -2.033 -2.343 -32.515 1.00 82.94 368 THR A C 1
ATOM 2811 O O . THR A 1 368 ? -2.611 -1.680 -31.660 1.00 82.94 368 THR A O 1
ATOM 2814 N N . LYS A 1 369 ? -2.646 -2.670 -33.662 1.00 83.81 369 LYS A N 1
ATOM 2815 C CA . LYS A 1 369 ? -4.051 -2.316 -33.943 1.00 83.81 369 LYS A CA 1
ATOM 2816 C C . LYS A 1 369 ? -4.959 -3.530 -34.014 1.00 83.81 369 LYS A C 1
ATOM 2818 O O . LYS A 1 369 ? -4.646 -4.538 -34.646 1.00 83.81 369 LYS A O 1
ATOM 2823 N N . ARG A 1 370 ? -6.155 -3.372 -33.448 1.00 88.56 370 ARG A N 1
ATOM 2824 C CA . ARG A 1 370 ? -7.288 -4.272 -33.675 1.00 88.56 370 ARG A CA 1
ATOM 2825 C C . ARG A 1 370 ? -7.907 -4.005 -35.048 1.00 88.56 370 ARG A C 1
ATOM 2827 O O . ARG A 1 370 ? -8.304 -2.875 -35.342 1.00 88.56 370 ARG A O 1
ATOM 2834 N N . ILE A 1 371 ? -8.095 -5.055 -35.836 1.00 90.31 371 ILE A N 1
ATOM 2835 C CA . ILE A 1 371 ? -8.825 -5.021 -37.107 1.00 90.31 371 ILE A CA 1
ATOM 2836 C C . ILE A 1 371 ? -10.016 -5.983 -37.099 1.00 90.31 371 ILE A C 1
ATOM 2838 O O . ILE A 1 371 ? -10.016 -6.994 -36.396 1.00 90.31 371 ILE A O 1
ATOM 2842 N N . VAL A 1 372 ? -11.038 -5.660 -37.892 1.00 89.31 372 VAL A N 1
ATOM 2843 C CA . VAL A 1 372 ? -12.235 -6.492 -38.071 1.00 89.31 372 VAL A CA 1
ATOM 2844 C C . VAL A 1 372 ? -12.305 -6.965 -39.519 1.00 89.31 372 VAL A C 1
ATOM 2846 O O . VAL A 1 372 ? -12.450 -6.143 -40.422 1.00 89.31 372 VAL A O 1
ATOM 2849 N N . LYS A 1 373 ? -12.221 -8.280 -39.744 1.00 91.25 373 LYS A N 1
ATOM 2850 C CA . LYS A 1 373 ? -12.437 -8.920 -41.049 1.00 91.25 373 LYS A CA 1
ATOM 2851 C C . LYS A 1 373 ? -13.930 -9.181 -41.249 1.00 91.25 373 LYS A C 1
ATOM 2853 O O . LYS A 1 373 ? -14.545 -9.843 -40.411 1.00 91.25 373 LYS A O 1
ATOM 2858 N N . GLN A 1 374 ? -14.491 -8.664 -42.344 1.00 88.00 374 GLN A N 1
ATOM 2859 C CA . GLN A 1 374 ? -15.867 -8.940 -42.782 1.00 88.00 374 GLN A CA 1
ATOM 2860 C C . GLN A 1 374 ? -15.955 -10.192 -43.637 1.00 88.00 374 GLN A C 1
ATOM 2862 O O . GLN A 1 374 ? -15.056 -10.402 -44.489 1.00 88.00 374 GLN A O 1
#

Sequence (374 aa):
MTNLQAMFSQASLYNNGGQPLNWTTTGATSFNKLFSGATAFNQDVSSWDTSNVTNMSSMFWGASAFNNGDQPLNWNTSSVTNMGNMFWLAGGFNQDNSSWNVDSVTNFYLMFTGSTAFNNGGQPLSWSTPAATDMTAMFSNTAFNQDISTFNTSLITNMTAMFLNTPFNQDISGWDVSSVVSMNVMFSGTTDFNNAGQPLNWNTANVTSITDFTLMFNGVTLSDANYDALLIGWDAQNLKPSESFDGGNSQYCTMAAQTARTHMTDILLLGGDNWTITDGGLFSGTCGVLGLEDNELGSILLYPNPVKDILHIQSNNILERIIMYDINGRVLQDIVVSGNKSQENISLTNLSSGMYFINTYSNKGQITKRIVKQ